Protein AF-A0A7X7TYS1-F1 (afdb_monomer)

Nearest PDB structures (foldseek):
  4s1a-assembly1_B  TM=6.609E-01  e=4.981E-06  Acetivibrio thermocellus ATCC 27405
  7jtv-assembly2_A  TM=6.374E-01  e=5.620E-07  Pseudomonas aeruginosa PAO1
  2bhz-assembly1_A  TM=6.544E-01  e=2.441E-04  Deinococcus radiodurans R1 = ATCC 13939 = DSM 20539
  3m07-assembly1_A  TM=3.376E-01  e=1.713E-04  Salmonella enterica subsp. enterica serovar Typhimurium str. LT2
  1m1b-assembly1_A  TM=4.966E-01  e=6.575E+00  Mytilus edulis

Radius of gyration: 35.46 Å; Cα contacts (8 Å, |Δi|>4): 728; chains: 1; bounding box: 81×94×89 Å

pLDDT: mean 89.77, std 14.45, range [36.03, 98.88]

Solvent-accessible surface area (backbone atoms only — not comparable to full-atom values): 20941 Å² total; per-residue (Å²): 134,86,83,84,90,82,81,92,76,86,80,82,79,78,79,77,76,78,74,80,70,74,72,75,75,76,84,86,36,67,45,82,45,58,43,86,65,23,46,43,70,70,42,36,52,57,47,50,53,52,41,53,78,67,66,38,43,29,39,35,33,40,35,34,33,64,29,44,23,20,40,37,93,49,97,87,34,54,66,38,90,82,45,52,89,95,65,43,46,44,64,52,47,41,59,62,28,50,79,70,68,24,41,37,24,48,20,35,56,36,34,54,27,67,34,78,60,83,34,70,52,41,63,79,36,62,83,43,43,52,42,61,92,66,100,59,77,45,23,48,32,71,88,41,69,65,54,48,45,51,57,51,50,52,53,51,50,46,61,73,76,44,92,54,75,40,78,39,54,71,70,77,42,77,60,101,60,68,55,64,40,68,70,50,36,52,53,45,21,71,74,71,75,48,73,63,83,42,83,72,42,34,54,36,84,80,43,68,44,78,42,42,27,43,19,53,32,64,65,73,66,29,47,72,77,39,50,36,80,86,66,49,48,35,30,32,38,13,76,36,85,64,9,40,27,42,37,38,30,23,50,45,50,81,60,58,47,54,31,54,46,51,52,51,43,52,51,50,52,63,58,27,60,93,73,37,54,44,33,31,40,57,38,72,64,24,39,72,76,68,48,60,61,51,50,53,36,33,53,51,46,42,41,75,67,72,45,81,63,43,80,49,66,50,87,51,44,62,73,56,58,35,63,24,35,40,34,34,40,54,36,26,43,57,56,68,70,49,27,46,24,52,33,55,27,25,41,63,30,11,33,36,41,35,29,18,50,44,46,77,26,43,84,35,67,41,42,24,61,48,58,10,29,65,38,61,49,72,74,45,78,46,78,44,62

Foldseek 3Di:
DDDDDDDDDDDDPPPPPPPPPPPPPPPQQEDEDELVQQLDLVSLLVVLVVCVVVVHQEYAYAQAAAQGAGQADDPQFHHDPPRDPPDRRLQSNQVSSVVRNRAYEHEYEAFFRNDLDHDTPCVVVVVQWADQVDSDGTTGDPVDPVSVVSVVVRVVRCVVPDPHPYYHHDDNDHPPGHGPPPVRQVVVCVVPVDGDQDLVNLQAPPHKDQWWAFFFDAFQQKDQPDAWPVRGRQWIKHAAAQFIEIERGTLCLVPPRNNRLVVVLVVVVVLCPVNAAEAEEEAPVCCVPPNCVQVVSNQVSVVVSVHHHHYDYLLCLLVGDLSHEYEYGQRQDADLVSLVSLLNSRNSNYYYYYYHDVQNCLVRVSVCNRVSGNHIDDTDGGIID

Sequence (385 aa):
MGVRIASAWAALLLSIAVTSGATPGSELRGVWMHATQIKTPAEADAMVEKIDRAHFNAAFILVWYWGGQAYFQSAICPLGEGVPSGYDPLAYMIEQCHKRGIQVHAWFVNGAYGSQEIRAVLDKHPDWAVQDGGAGKLWYDFSKPEVRRFQSDLMIECLRKYDVDGIQFDYIRYGPQQCYCDYCQETFSRRYGFEPMTKERRTKLPAAVDVTANPLVKPTTAVVLAEFSDGTPAIAMNKLDEGMVLLLNWRAENDMPPAVAESVKLTLGVWTTGRAPVYITTTAATRSEYGNSPFESARASLTRLGYRPMSVPAETIAGLSAGSVLVLPAVYVVPDDVGRSLEAFVRKGGKLLIIDGPAKSMSVAALQRVTGFASTGRYIRRVDV

Secondary structure (DSSP, 8-state):
-------PPP------------PPPPP--EEEEEGGG-SSHHHHHHHHHHHHHTT--EEEEEEE-GGG-BSS--SSSPBPTTPPTT--HHHHHHHHHHTTT-EEEEEE--SB-S-SS--HHHHH-GGGB---SSS---BB-TTSHHHHHHHHHHHHHHHHHS--SEEE-------SS---SHHHHHHHHHHHSS----TTGGGSSS--EEEEE--EEEESSPEEEEE-TTS-EEEEEEEETTEEEEEE-S-TTT---HHHHHHHHHHHHHHTTTTPPEEE---HHHHHHH-SHHHHHHHHHHHHTT--PEE--GGGGGGS-TT-EEEEES-----HHHHHHHHHHHHTT-EEEEES--GGGTTSHHHHHHHTEEEE---EEEEE-

Structure (mmCIF, N/CA/C/O backbone):
data_AF-A0A7X7TYS1-F1
#
_entry.id   AF-A0A7X7TYS1-F1
#
loop_
_atom_site.group_PDB
_atom_site.id
_atom_site.type_symbol
_atom_site.label_atom_id
_atom_site.label_alt_id
_atom_site.label_comp_id
_atom_site.label_asym_id
_atom_site.label_entity_id
_atom_site.label_seq_id
_atom_site.pdbx_PDB_ins_code
_atom_site.Cartn_x
_atom_site.Cartn_y
_atom_site.Cartn_z
_atom_site.occupancy
_atom_site.B_iso_or_equiv
_atom_site.auth_seq_id
_atom_site.auth_comp_id
_atom_site.auth_asym_id
_atom_site.auth_atom_id
_atom_site.pdbx_PDB_model_num
ATOM 1 N N . MET A 1 1 ? 51.976 -77.127 -47.939 1.00 39.75 1 MET A N 1
ATOM 2 C CA . MET A 1 1 ? 51.910 -75.723 -48.392 1.00 39.75 1 MET A CA 1
ATOM 3 C C . MET A 1 1 ? 50.605 -75.135 -47.863 1.00 39.75 1 MET A C 1
ATOM 5 O O . MET A 1 1 ? 49.592 -75.352 -48.498 1.00 39.75 1 MET A O 1
ATOM 9 N N . GLY A 1 2 ? 50.634 -74.504 -46.673 1.00 36.72 2 GLY A N 1
ATOM 10 C CA . GLY A 1 2 ? 49.486 -73.848 -45.998 1.00 36.72 2 GLY A CA 1
ATOM 11 C C . GLY A 1 2 ? 48.337 -74.790 -45.572 1.00 36.72 2 GLY A C 1
ATOM 12 O O . GLY A 1 2 ? 48.108 -75.792 -46.219 1.00 36.72 2 GLY A O 1
ATOM 13 N N . VAL A 1 3 ? 47.567 -74.608 -44.499 1.00 37.56 3 VAL A N 1
ATOM 14 C CA . VAL A 1 3 ? 47.491 -73.582 -43.454 1.00 37.56 3 VAL A CA 1
ATOM 15 C C . VAL A 1 3 ? 46.997 -74.240 -42.150 1.00 37.56 3 VAL A C 1
ATOM 17 O O . VAL A 1 3 ? 46.327 -75.268 -42.152 1.00 37.56 3 VAL A O 1
ATOM 20 N N . ARG A 1 4 ? 47.408 -73.605 -41.052 1.00 36.03 4 ARG A N 1
ATOM 21 C CA . ARG A 1 4 ? 47.238 -73.874 -39.623 1.00 36.03 4 ARG A CA 1
ATOM 22 C C . ARG A 1 4 ? 45.795 -73.986 -39.104 1.00 36.03 4 ARG A C 1
ATOM 24 O O . ARG A 1 4 ? 44.897 -73.258 -39.508 1.00 36.03 4 ARG A O 1
ATOM 31 N N . ILE A 1 5 ? 45.695 -74.838 -38.087 1.00 41.16 5 ILE A N 1
ATOM 32 C CA . ILE A 1 5 ? 44.688 -74.934 -37.024 1.00 41.16 5 ILE A CA 1
ATOM 33 C C . ILE A 1 5 ? 44.650 -73.623 -36.210 1.00 41.16 5 ILE A C 1
ATOM 35 O O . ILE A 1 5 ? 45.713 -73.057 -35.953 1.00 41.16 5 ILE A O 1
ATOM 39 N N . ALA A 1 6 ? 43.464 -73.202 -35.750 1.00 37.59 6 ALA A N 1
ATOM 40 C CA . ALA A 1 6 ? 43.148 -72.948 -34.328 1.00 37.59 6 ALA A CA 1
ATOM 41 C C . ALA A 1 6 ? 42.216 -71.752 -34.052 1.00 37.59 6 ALA A C 1
ATOM 43 O O . ALA A 1 6 ? 42.442 -70.628 -34.490 1.00 37.59 6 ALA A O 1
ATOM 44 N N . SER A 1 7 ? 41.280 -72.037 -33.139 1.00 38.03 7 SER A N 1
ATOM 45 C CA . SER A 1 7 ? 40.759 -71.181 -32.061 1.00 38.03 7 SER A CA 1
ATOM 46 C C . SER A 1 7 ? 39.917 -69.954 -32.419 1.00 38.03 7 SER A C 1
ATOM 48 O O . SER A 1 7 ? 40.422 -68.882 -32.740 1.00 38.03 7 SER A O 1
ATOM 50 N N . ALA A 1 8 ? 38.610 -70.117 -32.204 1.00 39.50 8 ALA A N 1
ATOM 51 C CA . ALA A 1 8 ? 37.662 -69.042 -31.969 1.00 39.50 8 ALA A CA 1
ATOM 52 C C . ALA A 1 8 ? 38.009 -68.306 -30.662 1.00 39.50 8 ALA A C 1
ATOM 54 O O . ALA A 1 8 ? 38.033 -68.912 -29.590 1.00 39.50 8 ALA A O 1
ATOM 55 N N . TRP A 1 9 ? 38.253 -67.002 -30.764 1.00 39.12 9 TRP A N 1
ATOM 56 C CA . TRP A 1 9 ? 38.319 -66.081 -29.635 1.00 39.12 9 TRP A CA 1
ATOM 57 C C . TRP A 1 9 ? 37.024 -65.271 -29.590 1.00 39.12 9 TRP A C 1
ATOM 59 O O . TRP A 1 9 ? 36.624 -64.663 -30.582 1.00 39.12 9 TRP A O 1
ATOM 69 N N . ALA A 1 10 ? 36.363 -65.291 -28.434 1.00 42.59 10 ALA A N 1
ATOM 70 C CA . ALA A 1 10 ? 35.202 -64.470 -28.136 1.00 42.59 10 ALA A CA 1
ATOM 71 C C . ALA A 1 10 ? 35.602 -62.985 -28.133 1.00 42.59 10 ALA A C 1
ATOM 73 O O . ALA A 1 10 ? 36.450 -62.567 -27.345 1.00 42.59 10 ALA A O 1
ATOM 74 N N . ALA A 1 11 ? 34.993 -62.190 -29.012 1.00 41.09 11 ALA A N 1
ATOM 75 C CA . ALA A 1 11 ? 35.136 -60.742 -28.999 1.00 41.09 11 ALA A CA 1
ATOM 76 C C . ALA A 1 11 ? 34.211 -60.151 -27.926 1.00 41.09 11 ALA A C 1
ATOM 78 O O . ALA A 1 11 ? 32.987 -60.153 -28.057 1.00 41.09 11 ALA A O 1
ATOM 79 N N . LEU A 1 12 ? 34.823 -59.652 -26.855 1.00 39.66 12 LEU A N 1
ATOM 80 C CA . LEU A 1 12 ? 34.197 -58.808 -25.847 1.00 39.66 12 LEU A CA 1
ATOM 81 C C . LEU A 1 12 ? 33.922 -57.434 -26.491 1.00 39.66 12 LEU A C 1
ATOM 83 O O . LEU A 1 12 ? 34.841 -56.638 -26.678 1.00 39.66 12 LEU A O 1
ATOM 87 N N . LEU A 1 13 ? 32.675 -57.158 -26.878 1.00 43.50 13 LEU A N 1
ATOM 88 C CA . LEU A 1 13 ? 32.260 -55.819 -27.303 1.00 43.50 13 LEU A CA 1
ATOM 89 C C . LEU A 1 13 ? 32.162 -54.923 -26.062 1.00 43.50 13 LEU A C 1
ATOM 91 O O . LEU A 1 13 ? 31.152 -54.914 -25.363 1.00 43.50 13 LEU A O 1
ATOM 95 N N . LEU A 1 14 ? 33.236 -54.181 -25.781 1.00 42.31 14 LEU A N 1
ATOM 96 C CA . LEU A 1 14 ? 33.207 -53.061 -24.847 1.00 42.31 14 LEU A CA 1
ATOM 97 C C . LEU A 1 14 ? 32.355 -51.947 -25.474 1.00 42.31 14 LEU A C 1
ATOM 99 O O . LEU A 1 14 ? 32.816 -51.182 -26.320 1.00 42.31 14 LEU A O 1
ATOM 103 N N . SER A 1 15 ? 31.095 -51.855 -25.068 1.00 41.00 15 SER A N 1
ATOM 104 C CA . SER A 1 15 ? 30.284 -50.662 -25.280 1.00 41.00 15 SER A CA 1
ATOM 105 C C . SER A 1 15 ? 30.872 -49.529 -24.439 1.00 41.00 15 SER A C 1
ATOM 107 O O . SER A 1 15 ? 30.598 -49.421 -23.244 1.00 41.00 15 SER A O 1
ATOM 109 N N . ILE A 1 16 ? 31.713 -48.699 -25.059 1.00 48.34 16 ILE A N 1
ATOM 110 C CA . ILE A 1 16 ? 32.094 -47.398 -24.511 1.00 48.34 16 ILE A CA 1
ATOM 111 C C . ILE A 1 16 ? 30.817 -46.559 -24.519 1.00 48.34 16 ILE A C 1
ATOM 113 O O . ILE A 1 16 ? 30.407 -46.030 -25.552 1.00 48.34 16 ILE A O 1
ATOM 117 N N . ALA A 1 17 ? 30.159 -46.470 -23.367 1.00 44.72 17 ALA A N 1
ATOM 118 C CA . ALA A 1 17 ? 29.198 -45.414 -23.125 1.00 44.72 17 ALA A CA 1
ATOM 119 C C . ALA A 1 17 ? 29.981 -44.099 -23.181 1.00 44.72 17 ALA A C 1
ATOM 121 O O . ALA A 1 17 ? 30.674 -43.735 -22.232 1.00 44.72 17 ALA A O 1
ATOM 122 N N . VAL A 1 18 ? 29.911 -43.406 -24.318 1.00 44.56 18 VAL A N 1
ATOM 123 C CA . VAL A 1 18 ? 30.261 -41.991 -24.384 1.00 44.56 18 VAL A CA 1
ATOM 124 C C . VAL A 1 18 ? 29.210 -41.287 -23.540 1.00 44.56 18 VAL A C 1
ATOM 126 O O . VAL A 1 18 ? 28.134 -40.934 -24.014 1.00 44.56 18 VAL A O 1
ATOM 129 N N . THR A 1 19 ? 29.489 -41.139 -22.249 1.00 44.38 19 THR A N 1
ATOM 130 C CA . THR A 1 19 ? 28.825 -40.126 -21.446 1.00 44.38 19 THR A CA 1
ATOM 131 C C . THR A 1 19 ? 29.161 -38.803 -22.113 1.00 44.38 19 THR A C 1
ATOM 133 O O . THR A 1 19 ? 30.303 -38.346 -22.044 1.00 44.38 19 THR A O 1
ATOM 136 N N . SER A 1 20 ? 28.188 -38.216 -22.807 1.00 44.56 20 SER A N 1
ATOM 137 C CA . SER A 1 20 ? 28.217 -36.814 -23.195 1.00 44.56 20 SER A CA 1
ATOM 138 C C . SER A 1 20 ? 28.260 -36.002 -21.903 1.00 44.56 20 SER A C 1
ATOM 140 O O . SER A 1 20 ? 27.228 -35.607 -21.360 1.00 44.56 20 SER A O 1
ATOM 142 N N . GLY A 1 21 ? 29.461 -35.819 -21.357 1.00 41.34 21 GLY A N 1
ATOM 143 C CA . GLY A 1 21 ? 29.709 -34.753 -20.411 1.00 41.34 21 GLY A CA 1
ATOM 144 C C . GLY A 1 21 ? 29.364 -33.485 -21.164 1.00 41.34 21 GLY A C 1
ATOM 145 O O . GLY A 1 21 ? 30.063 -33.130 -22.109 1.00 41.34 21 GLY A O 1
ATOM 146 N N . ALA A 1 22 ? 28.236 -32.867 -20.823 1.00 41.09 22 ALA A N 1
ATOM 147 C CA . ALA A 1 22 ? 27.965 -31.514 -21.255 1.00 41.09 22 ALA A CA 1
ATOM 148 C C . ALA A 1 22 ? 29.182 -30.701 -20.818 1.00 41.09 22 ALA A C 1
ATOM 150 O O . ALA A 1 22 ? 29.431 -30.569 -19.618 1.00 41.09 22 ALA A O 1
ATOM 151 N N . THR A 1 23 ? 29.988 -30.244 -21.775 1.00 47.31 23 THR A N 1
ATOM 152 C CA . THR A 1 23 ? 31.014 -29.249 -21.498 1.00 47.31 23 THR A CA 1
ATOM 153 C C . THR A 1 23 ? 30.263 -28.103 -20.830 1.00 47.31 23 THR A C 1
ATOM 155 O O . THR A 1 23 ? 29.328 -27.586 -21.452 1.00 47.31 23 THR A O 1
ATOM 158 N N . PRO A 1 24 ? 30.561 -27.741 -19.569 1.00 55.41 24 PRO A N 1
ATOM 159 C CA . PRO A 1 24 ? 29.978 -26.544 -18.994 1.00 55.41 24 PRO A CA 1
ATOM 160 C C . PRO A 1 24 ? 30.245 -25.420 -19.992 1.00 55.41 24 PRO A C 1
ATOM 162 O O . PRO A 1 24 ? 31.382 -25.290 -20.460 1.00 55.41 24 PRO A O 1
ATOM 165 N N . GLY A 1 25 ? 29.205 -24.678 -20.386 1.00 65.62 25 GLY A N 1
ATOM 166 C CA . GLY A 1 25 ? 29.410 -23.474 -21.186 1.00 65.62 25 GLY A CA 1
ATOM 167 C C . GLY A 1 25 ? 30.522 -22.652 -20.537 1.00 65.62 25 GLY A C 1
ATOM 168 O O . GLY A 1 25 ? 30.629 -22.636 -19.306 1.00 65.62 25 GLY A O 1
ATOM 169 N N . SER A 1 26 ? 31.397 -22.052 -21.345 1.00 79.75 26 SER A N 1
ATOM 170 C CA . SER A 1 26 ? 32.438 -21.171 -20.819 1.00 79.75 26 SER A CA 1
ATOM 171 C C . SER A 1 26 ? 31.816 -20.179 -19.830 1.00 79.75 26 SER A C 1
ATOM 173 O O . SER A 1 26 ? 30.700 -19.704 -20.040 1.00 79.75 26 SER A O 1
ATOM 175 N N . GLU A 1 27 ? 32.513 -19.909 -18.723 1.00 93.19 27 GLU A N 1
ATOM 176 C CA . GLU A 1 27 ? 32.062 -18.945 -17.716 1.00 93.19 27 GLU A CA 1
ATOM 177 C C . GLU A 1 27 ? 31.623 -17.640 -18.396 1.00 93.19 27 GLU A C 1
ATOM 179 O O . GLU A 1 27 ? 32.387 -17.053 -19.169 1.00 93.19 27 GLU A O 1
ATOM 184 N N . LEU A 1 28 ? 30.398 -17.184 -18.122 1.00 95.25 28 LEU A N 1
ATOM 185 C CA . LEU A 1 28 ? 29.903 -15.915 -18.642 1.00 95.25 28 LEU A CA 1
ATOM 186 C C . LEU A 1 28 ? 30.612 -14.763 -17.925 1.00 95.25 28 LEU A C 1
ATOM 188 O O . LEU A 1 28 ? 30.394 -14.516 -16.741 1.00 95.25 28 LEU A O 1
ATOM 192 N N . ARG A 1 29 ? 31.424 -14.021 -18.673 1.00 97.19 29 ARG A N 1
ATOM 193 C CA . ARG A 1 29 ? 32.128 -12.817 -18.235 1.00 97.19 29 ARG A CA 1
ATOM 194 C C . ARG A 1 29 ? 31.566 -11.653 -19.031 1.00 97.19 29 ARG A C 1
ATOM 196 O O . ARG A 1 29 ? 32.083 -11.293 -20.088 1.00 97.19 29 ARG A O 1
ATOM 203 N N . GLY A 1 30 ? 30.464 -11.114 -18.530 1.00 96.88 30 GLY A N 1
ATOM 204 C CA . GLY A 1 30 ? 29.743 -10.027 -19.172 1.00 96.88 30 GLY A CA 1
ATOM 205 C C . GLY A 1 30 ? 30.090 -8.648 -18.626 1.00 96.88 30 GLY A C 1
ATOM 206 O O . GLY A 1 30 ? 30.435 -8.507 -17.453 1.00 96.88 30 GLY A O 1
ATOM 207 N N . VAL A 1 31 ? 29.912 -7.624 -19.458 1.00 98.06 31 VAL A N 1
ATOM 208 C CA . VAL A 1 31 ? 29.945 -6.218 -19.041 1.00 98.06 31 VAL A CA 1
ATOM 209 C C . VAL A 1 31 ? 28.642 -5.513 -19.407 1.00 98.06 31 VAL A C 1
ATOM 211 O O . VAL A 1 31 ? 28.176 -5.605 -20.540 1.00 98.06 31 VAL A O 1
ATOM 214 N N . TRP A 1 32 ? 28.063 -4.787 -18.450 1.00 98.31 32 TRP A N 1
ATOM 215 C CA . TRP A 1 32 ? 26.977 -3.844 -18.715 1.00 98.31 32 TRP A CA 1
ATOM 216 C C . TRP A 1 32 ? 27.542 -2.509 -19.171 1.00 98.31 32 TRP A C 1
ATOM 218 O O . TRP A 1 32 ? 28.428 -1.946 -18.525 1.00 98.31 32 TRP A O 1
ATOM 228 N N . MET A 1 33 ? 27.007 -1.989 -20.268 1.00 97.62 33 MET A N 1
ATOM 229 C CA . MET A 1 33 ? 27.433 -0.717 -20.837 1.00 97.62 33 MET A CA 1
ATOM 230 C C . MET A 1 33 ? 26.268 0.045 -21.454 1.00 97.62 33 MET A C 1
ATOM 232 O O . MET A 1 33 ? 25.231 -0.518 -21.803 1.00 97.62 33 MET A O 1
ATOM 236 N N . HIS A 1 34 ? 26.441 1.354 -21.593 1.00 97.12 34 HIS A N 1
ATOM 237 C CA . HIS A 1 34 ? 25.431 2.223 -22.175 1.00 97.12 34 HIS A CA 1
ATOM 238 C C . HIS A 1 34 ? 25.746 2.488 -23.645 1.00 97.12 34 HIS A C 1
ATOM 240 O O . HIS A 1 34 ? 26.871 2.865 -23.977 1.00 97.12 34 HIS A O 1
ATOM 246 N N . ALA A 1 35 ? 24.744 2.401 -24.523 1.00 97.19 35 ALA A N 1
ATOM 247 C CA . ALA A 1 35 ? 24.931 2.737 -25.933 1.00 97.19 35 ALA A CA 1
ATOM 248 C C . ALA A 1 35 ? 25.326 4.213 -26.174 1.00 97.19 35 ALA A C 1
ATOM 250 O O . ALA A 1 35 ? 25.887 4.560 -27.210 1.00 97.19 35 ALA A O 1
ATOM 251 N N . THR A 1 36 ? 25.143 5.094 -25.183 1.00 96.69 36 THR A N 1
ATOM 252 C CA . THR A 1 36 ? 25.667 6.469 -25.220 1.00 96.69 36 THR A CA 1
ATOM 253 C C . THR A 1 36 ? 27.196 6.553 -25.257 1.00 96.69 36 THR A C 1
ATOM 255 O O . THR A 1 36 ? 27.712 7.646 -25.458 1.00 96.69 36 THR A O 1
ATOM 258 N N . GLN A 1 37 ? 27.912 5.448 -25.022 1.00 97.69 37 GLN A N 1
ATOM 259 C CA . GLN A 1 37 ? 29.378 5.365 -25.050 1.00 97.69 37 GLN A CA 1
ATOM 260 C C . GLN A 1 37 ? 29.931 4.900 -26.408 1.00 97.69 37 GLN A C 1
ATOM 262 O O . GLN A 1 37 ? 31.138 4.737 -26.529 1.00 97.69 37 GLN A O 1
ATOM 267 N N . ILE A 1 38 ? 29.060 4.636 -27.386 1.00 97.88 38 ILE A N 1
ATOM 268 C CA . ILE A 1 38 ? 29.390 4.056 -28.699 1.00 97.88 38 ILE A CA 1
ATOM 269 C C . ILE A 1 38 ? 28.631 4.780 -29.820 1.00 97.88 38 ILE A C 1
ATOM 271 O O . ILE A 1 38 ? 28.141 4.161 -30.766 1.00 97.88 38 ILE A O 1
ATOM 275 N N . LYS A 1 39 ? 28.465 6.103 -29.690 1.00 97.94 39 LYS A N 1
ATOM 276 C CA . LYS A 1 39 ? 27.654 6.906 -30.621 1.00 97.94 39 LYS A CA 1
ATOM 277 C C . LYS A 1 39 ? 28.302 7.040 -31.991 1.00 97.94 39 LYS A C 1
ATOM 279 O O . LYS A 1 39 ? 27.610 7.389 -32.939 1.00 97.94 39 LYS A O 1
ATOM 284 N N . THR A 1 40 ? 29.593 6.751 -32.097 1.00 98.25 40 THR A N 1
ATOM 285 C CA . THR A 1 40 ? 30.363 6.748 -33.340 1.00 98.25 40 THR A CA 1
ATOM 286 C C . THR A 1 40 ? 31.126 5.429 -33.517 1.00 98.25 40 THR A C 1
ATOM 288 O O . THR A 1 40 ? 31.409 4.758 -32.520 1.00 98.25 40 THR A O 1
ATOM 291 N N . PRO A 1 41 ? 31.529 5.074 -34.754 1.00 98.38 41 PRO A N 1
ATOM 292 C CA . PRO A 1 41 ? 32.360 3.894 -35.003 1.00 98.38 41 PRO A CA 1
ATOM 293 C C . PRO A 1 41 ? 33.656 3.876 -34.180 1.00 98.38 41 PRO A C 1
ATOM 295 O O . PRO A 1 41 ? 33.985 2.863 -33.578 1.00 98.38 41 PRO A O 1
ATOM 298 N N . ALA A 1 42 ? 34.349 5.016 -34.072 1.00 98.44 42 ALA A N 1
ATOM 299 C CA . ALA A 1 42 ? 35.610 5.108 -33.333 1.00 98.44 42 ALA A CA 1
ATOM 300 C C . ALA A 1 42 ? 35.440 4.842 -31.825 1.00 98.44 42 ALA A C 1
ATOM 302 O O . ALA A 1 42 ? 36.278 4.190 -31.205 1.00 98.44 42 ALA A O 1
ATOM 303 N N . GLU A 1 43 ? 34.350 5.329 -31.226 1.00 98.56 43 GLU A N 1
ATOM 304 C CA . GLU A 1 43 ? 34.021 5.032 -29.828 1.00 98.56 43 GLU A CA 1
ATOM 305 C C . GLU A 1 43 ? 33.653 3.556 -29.634 1.00 98.56 43 GLU A C 1
ATOM 307 O O . GLU A 1 43 ? 34.058 2.947 -28.642 1.00 98.56 43 GLU A O 1
ATOM 312 N N . ALA A 1 44 ? 32.916 2.974 -30.586 1.00 98.56 44 ALA A N 1
ATOM 313 C CA . ALA A 1 44 ? 32.579 1.557 -30.578 1.00 98.56 44 ALA A CA 1
ATOM 314 C C . ALA A 1 44 ? 33.829 0.674 -30.680 1.00 98.56 44 ALA A C 1
ATOM 316 O O . ALA A 1 44 ? 34.005 -0.210 -29.845 1.00 98.56 44 ALA A O 1
ATOM 317 N N . ASP A 1 45 ? 34.739 0.959 -31.615 1.00 98.69 45 ASP A N 1
ATOM 318 C CA . ASP A 1 45 ? 36.002 0.228 -31.768 1.00 98.69 45 ASP A CA 1
ATOM 319 C C . ASP A 1 45 ? 36.832 0.273 -30.478 1.00 98.69 45 ASP A C 1
ATOM 321 O O . ASP A 1 45 ? 37.233 -0.769 -29.956 1.00 98.69 45 ASP A O 1
ATOM 325 N N . ALA A 1 46 ? 37.004 1.465 -29.897 1.00 98.62 46 ALA A N 1
ATOM 326 C CA . ALA A 1 46 ? 37.732 1.635 -28.640 1.00 98.62 46 ALA A CA 1
ATOM 327 C C . ALA A 1 46 ? 37.076 0.877 -27.470 1.00 98.62 46 ALA A C 1
ATOM 329 O O . ALA A 1 46 ? 37.766 0.357 -26.585 1.00 98.62 46 ALA A O 1
ATOM 330 N N . MET A 1 47 ? 35.741 0.802 -27.443 1.00 98.50 47 MET A N 1
ATOM 331 C CA . MET A 1 47 ? 35.019 0.024 -26.440 1.00 98.50 47 MET A CA 1
ATOM 332 C C . MET A 1 47 ? 35.225 -1.477 -26.644 1.00 98.50 47 MET A C 1
ATOM 334 O O . MET A 1 47 ? 35.556 -2.174 -25.687 1.00 98.50 47 MET A O 1
ATOM 338 N N . VAL A 1 48 ? 35.093 -1.975 -27.874 1.00 98.69 48 VAL A N 1
ATOM 339 C CA . VAL A 1 48 ? 35.292 -3.392 -28.208 1.00 98.69 48 VAL A CA 1
ATOM 340 C C . VAL A 1 48 ? 36.712 -3.838 -27.859 1.00 98.69 48 VAL A C 1
ATOM 342 O O . VAL A 1 48 ? 36.877 -4.862 -27.198 1.00 98.69 48 VAL A O 1
ATOM 345 N N . GLU A 1 49 ? 37.732 -3.046 -28.199 1.00 98.50 49 GLU A N 1
ATOM 346 C CA . GLU A 1 49 ? 39.124 -3.312 -27.808 1.00 98.50 49 GLU A CA 1
ATOM 347 C C . GLU A 1 49 ? 39.297 -3.393 -26.288 1.00 98.50 49 GLU A C 1
ATOM 349 O O . GLU A 1 49 ? 40.037 -4.233 -25.771 1.00 98.50 49 GLU A O 1
ATOM 354 N N . LYS A 1 50 ? 38.608 -2.525 -25.540 1.00 98.38 50 LYS A N 1
ATOM 355 C CA . LYS A 1 50 ? 38.654 -2.538 -24.077 1.00 98.38 50 LYS A CA 1
ATOM 356 C C . LYS A 1 50 ? 37.999 -3.792 -23.494 1.00 98.38 50 LYS A C 1
ATOM 358 O O . LYS A 1 50 ? 38.541 -4.339 -22.534 1.00 98.38 50 LYS A O 1
ATOM 363 N N . ILE A 1 51 ? 36.860 -4.216 -24.043 1.00 98.25 51 ILE A N 1
ATOM 364 C CA . ILE A 1 51 ? 36.131 -5.424 -23.629 1.00 98.25 51 ILE A CA 1
ATOM 365 C C . ILE A 1 51 ? 36.990 -6.668 -23.889 1.00 98.25 51 ILE A C 1
ATOM 367 O O . ILE A 1 51 ? 37.189 -7.474 -22.979 1.00 98.25 51 ILE A O 1
ATOM 371 N N . ASP A 1 52 ? 37.563 -6.764 -25.089 1.00 98.00 52 ASP A N 1
ATOM 372 C CA . ASP A 1 52 ? 38.412 -7.876 -25.526 1.00 98.00 52 ASP A CA 1
ATOM 373 C C . ASP A 1 52 ? 39.695 -7.994 -24.689 1.00 98.00 52 ASP A C 1
ATOM 375 O O . ASP A 1 52 ? 39.988 -9.045 -24.117 1.00 98.00 52 ASP A O 1
ATOM 379 N N . ARG A 1 53 ? 40.414 -6.879 -24.491 1.00 98.31 53 ARG A N 1
ATOM 380 C CA . ARG A 1 53 ? 41.622 -6.834 -23.647 1.00 98.31 53 ARG A CA 1
ATOM 381 C C . ARG A 1 53 ? 41.346 -7.207 -22.187 1.00 98.31 53 ARG A C 1
ATOM 383 O O . ARG A 1 53 ? 42.250 -7.660 -21.493 1.00 98.31 53 ARG A O 1
ATOM 390 N N . ALA A 1 54 ? 40.124 -6.987 -21.707 1.00 97.94 54 ALA A N 1
ATOM 391 C CA . ALA A 1 54 ? 39.692 -7.386 -20.368 1.00 97.94 54 ALA A CA 1
ATOM 392 C C . ALA A 1 54 ? 39.186 -8.842 -20.299 1.00 97.94 54 ALA A C 1
ATOM 394 O O . ALA A 1 54 ? 38.800 -9.297 -19.224 1.00 97.94 54 ALA A O 1
ATOM 395 N N . HIS A 1 55 ? 39.201 -9.575 -21.417 1.00 96.56 55 HIS A N 1
ATOM 396 C CA . HIS A 1 55 ? 38.760 -10.966 -21.547 1.00 96.56 55 HIS A CA 1
ATOM 397 C C . HIS A 1 55 ? 37.278 -11.213 -21.211 1.00 96.56 55 HIS A C 1
ATOM 399 O O . HIS A 1 55 ? 36.889 -12.342 -20.874 1.00 96.56 55 HIS A O 1
ATOM 405 N N . PHE A 1 56 ? 36.436 -10.183 -21.329 1.00 98.31 56 PHE A N 1
ATOM 406 C CA . PHE A 1 56 ? 34.984 -10.353 -21.313 1.00 98.31 56 PHE A CA 1
ATOM 407 C C . PHE A 1 56 ? 34.528 -11.068 -22.591 1.00 98.31 56 PHE A C 1
ATOM 409 O O . PHE A 1 56 ? 35.081 -10.851 -23.663 1.00 98.31 56 PHE A O 1
ATOM 416 N N . ASN A 1 57 ? 33.518 -11.928 -22.472 1.00 98.00 57 ASN A N 1
ATOM 417 C CA . ASN A 1 57 ? 32.952 -12.699 -23.584 1.00 98.00 57 ASN A CA 1
ATOM 418 C C . ASN A 1 57 ? 31.484 -12.349 -23.873 1.00 98.00 57 ASN A C 1
ATOM 420 O O . ASN A 1 57 ? 30.876 -12.967 -24.743 1.00 98.00 57 ASN A O 1
ATOM 424 N N . ALA A 1 58 ? 30.923 -11.353 -23.182 1.00 98.50 58 ALA A N 1
ATOM 425 C CA . ALA A 1 58 ? 29.600 -10.814 -23.467 1.00 98.50 58 ALA A CA 1
ATOM 426 C C . ALA A 1 58 ? 29.518 -9.307 -23.174 1.00 98.50 58 ALA A C 1
ATOM 428 O O . ALA A 1 58 ? 30.074 -8.815 -22.190 1.00 98.50 58 ALA A O 1
ATOM 429 N N . ALA A 1 59 ? 28.771 -8.581 -23.999 1.00 98.69 59 ALA A N 1
ATOM 430 C CA . ALA A 1 59 ? 28.417 -7.182 -23.813 1.00 98.69 59 ALA A CA 1
ATOM 431 C C . ALA A 1 59 ? 26.893 -7.050 -23.690 1.00 98.69 59 ALA A C 1
ATOM 433 O O . ALA A 1 59 ? 26.154 -7.388 -24.612 1.00 98.69 59 ALA A O 1
ATOM 434 N N . PHE A 1 60 ? 26.428 -6.533 -22.554 1.00 98.69 60 PHE A N 1
ATOM 435 C CA . PHE A 1 60 ? 25.036 -6.165 -22.312 1.00 98.69 60 PHE A CA 1
ATOM 436 C C . PHE A 1 60 ? 24.882 -4.671 -22.581 1.00 98.69 60 PHE A C 1
ATOM 438 O O . PHE A 1 60 ? 25.291 -3.833 -21.772 1.00 98.69 60 PHE A O 1
ATOM 445 N N . ILE A 1 61 ? 24.342 -4.330 -23.746 1.00 98.56 61 ILE A N 1
ATOM 446 C CA . ILE A 1 61 ? 24.326 -2.954 -24.249 1.00 98.56 61 ILE A CA 1
ATOM 447 C C . ILE A 1 61 ? 22.944 -2.360 -24.016 1.00 98.56 61 ILE A C 1
ATOM 449 O O . ILE A 1 61 ? 21.975 -2.851 -24.588 1.00 98.56 61 ILE A O 1
ATOM 453 N N . LEU A 1 62 ? 22.837 -1.300 -23.208 1.00 97.94 62 LEU A N 1
ATOM 454 C CA . LEU A 1 62 ? 21.573 -0.584 -23.017 1.00 97.94 62 LEU A CA 1
ATOM 455 C C . LEU A 1 62 ? 21.175 0.100 -24.326 1.00 97.94 62 LEU A C 1
ATOM 457 O O . LEU A 1 62 ? 21.689 1.173 -24.640 1.00 97.94 62 LEU A O 1
ATOM 461 N N . VAL A 1 63 ? 20.284 -0.527 -25.090 1.00 97.81 63 VAL A N 1
ATOM 462 C CA . VAL A 1 63 ? 19.890 -0.083 -26.433 1.00 97.81 63 VAL A CA 1
ATOM 463 C C . VAL A 1 63 ? 18.625 0.771 -26.435 1.00 97.81 63 VAL A C 1
ATOM 465 O O . VAL A 1 63 ? 18.333 1.407 -27.445 1.00 97.81 63 VAL A O 1
ATOM 468 N N . TRP A 1 64 ? 17.882 0.826 -25.326 1.00 96.56 64 TRP A N 1
ATOM 469 C CA . TRP A 1 64 ? 16.701 1.681 -25.193 1.00 96.56 64 TRP A CA 1
ATOM 470 C C . TRP A 1 64 ? 16.437 2.086 -23.737 1.00 96.56 64 TRP A C 1
ATOM 472 O O . TRP A 1 64 ? 16.301 1.222 -22.868 1.00 96.56 64 TRP A O 1
ATOM 482 N N . TYR A 1 65 ? 16.366 3.400 -23.479 1.00 92.81 65 TYR A N 1
ATOM 483 C CA . TYR A 1 65 ? 16.021 3.969 -22.166 1.00 92.81 65 TYR A CA 1
ATOM 484 C C . TYR A 1 65 ? 15.754 5.479 -22.224 1.00 92.81 65 TYR A C 1
ATOM 486 O O . TYR A 1 65 ? 14.671 5.922 -21.866 1.00 92.81 65 TYR A O 1
ATOM 494 N N . TRP A 1 66 ? 16.731 6.270 -22.682 1.00 92.69 66 TRP A N 1
ATOM 495 C CA . TRP A 1 66 ? 16.820 7.732 -22.517 1.00 92.69 66 TRP A CA 1
ATOM 496 C C . TRP A 1 66 ? 15.655 8.514 -23.138 1.00 92.69 66 TRP A C 1
ATOM 498 O O . TRP A 1 66 ? 15.712 8.933 -24.288 1.00 92.69 66 TRP A O 1
ATOM 508 N N . GLY A 1 67 ? 14.566 8.695 -22.391 1.00 91.38 67 GLY A N 1
ATOM 509 C CA . GLY A 1 67 ? 13.376 9.389 -22.881 1.00 91.38 67 GLY A CA 1
ATOM 510 C C . GLY A 1 67 ? 12.662 8.653 -24.017 1.00 91.38 67 GLY A C 1
ATOM 511 O O . GLY A 1 67 ? 11.953 9.276 -24.802 1.00 91.38 67 GLY A O 1
ATOM 512 N N . GLY A 1 68 ? 12.855 7.336 -24.138 1.00 93.62 68 GLY A N 1
ATOM 513 C CA . GLY A 1 68 ? 12.270 6.539 -25.221 1.00 93.62 68 GLY A CA 1
ATOM 514 C C . GLY A 1 68 ? 13.053 6.553 -26.540 1.00 93.62 68 GLY A C 1
ATOM 515 O O . GLY A 1 68 ? 12.476 6.279 -27.590 1.00 93.62 68 GLY A O 1
ATOM 516 N N . GLN A 1 69 ? 14.351 6.855 -26.509 1.00 95.25 69 GLN A N 1
ATOM 517 C CA . GLN A 1 69 ? 15.231 6.761 -27.677 1.00 95.25 69 GLN A CA 1
ATOM 518 C C . GLN A 1 69 ? 15.883 5.379 -27.801 1.00 95.25 69 GLN A C 1
ATOM 520 O O . GLN A 1 69 ? 16.286 4.784 -26.797 1.00 95.25 69 GLN A O 1
ATOM 525 N N . ALA A 1 70 ? 16.017 4.901 -29.039 1.00 97.25 70 ALA A N 1
ATOM 526 C CA . ALA A 1 70 ? 16.703 3.660 -29.384 1.00 97.25 70 ALA A CA 1
ATOM 527 C C . ALA A 1 70 ? 18.121 3.937 -29.907 1.00 97.25 70 ALA A C 1
ATOM 529 O O . ALA A 1 70 ? 18.354 4.904 -30.625 1.00 97.25 70 ALA A O 1
ATOM 530 N N . TYR A 1 71 ? 19.071 3.064 -29.586 1.00 97.88 71 TYR A N 1
ATOM 531 C CA . TYR A 1 71 ? 20.431 3.064 -30.140 1.00 97.88 71 TYR A CA 1
ATOM 532 C C . TYR A 1 71 ? 20.614 1.929 -31.157 1.00 97.88 71 TYR A C 1
ATOM 534 O O . TYR A 1 71 ? 21.627 1.237 -31.191 1.00 97.88 71 TYR A O 1
ATOM 542 N N . PHE A 1 72 ? 19.580 1.757 -31.972 1.00 97.94 72 PHE A N 1
ATOM 543 C CA . PHE A 1 72 ? 19.500 0.905 -33.150 1.00 97.94 72 PHE A CA 1
ATOM 544 C C . PHE A 1 72 ? 18.444 1.506 -34.088 1.00 97.94 72 PHE A C 1
ATOM 546 O O . PHE A 1 72 ? 17.623 2.324 -33.655 1.00 97.94 72 PHE A O 1
ATOM 553 N N . GLN A 1 73 ? 18.436 1.125 -35.362 1.00 97.25 73 GLN A N 1
ATOM 554 C CA . GLN A 1 73 ? 17.444 1.613 -36.322 1.00 97.25 73 GLN A CA 1
ATOM 555 C C . GLN A 1 73 ? 16.057 1.010 -36.051 1.00 97.25 73 GLN A C 1
ATOM 557 O O . GLN A 1 73 ? 15.741 -0.116 -36.450 1.00 97.25 73 GLN A O 1
ATOM 562 N N . SER A 1 74 ? 15.193 1.789 -35.400 1.00 96.62 74 SER A N 1
ATOM 563 C CA . SER A 1 74 ? 13.812 1.424 -35.073 1.00 96.62 74 SER A CA 1
ATOM 564 C C . SER A 1 74 ? 12.806 2.184 -35.941 1.00 96.62 74 SER A C 1
ATOM 566 O O . SER A 1 74 ? 12.989 3.356 -36.258 1.00 96.62 74 SER A O 1
ATOM 568 N N . ALA A 1 75 ? 11.720 1.512 -36.322 1.00 95.31 75 ALA A N 1
ATOM 569 C CA . ALA A 1 75 ? 10.577 2.122 -36.993 1.00 95.31 75 ALA A CA 1
ATOM 570 C C . ALA A 1 75 ? 9.618 2.812 -36.007 1.00 95.31 75 ALA A C 1
ATOM 572 O O . ALA A 1 75 ? 8.804 3.635 -36.425 1.00 95.31 75 ALA A O 1
ATOM 573 N N . ILE A 1 76 ? 9.694 2.481 -34.712 1.00 93.56 76 ILE A N 1
ATOM 574 C CA . ILE A 1 76 ? 8.766 2.975 -33.681 1.00 93.56 76 ILE A CA 1
ATOM 575 C C . ILE A 1 76 ? 9.419 3.939 -32.681 1.00 93.56 76 ILE A C 1
ATOM 577 O O . ILE A 1 76 ? 8.717 4.758 -32.089 1.00 93.56 76 ILE A O 1
ATOM 581 N N . CYS A 1 77 ? 10.746 3.907 -32.534 1.00 95.44 77 CYS A N 1
ATOM 582 C CA . CYS A 1 77 ? 11.508 4.815 -31.675 1.00 95.44 77 CYS A CA 1
ATOM 583 C C . CYS A 1 77 ? 12.490 5.663 -32.493 1.00 95.44 77 CYS A C 1
ATOM 585 O O . CYS A 1 77 ? 13.111 5.150 -33.422 1.00 95.44 77 CYS A O 1
ATOM 587 N N . PRO A 1 78 ? 12.692 6.945 -32.141 1.00 95.06 78 PRO A N 1
ATOM 588 C CA . PRO A 1 78 ? 13.748 7.736 -32.755 1.00 95.06 78 PRO A CA 1
ATOM 589 C C . PRO A 1 78 ? 15.131 7.235 -32.326 1.00 95.06 78 PRO A C 1
ATOM 591 O O . PRO A 1 78 ? 15.306 6.717 -31.216 1.00 95.06 78 PRO A O 1
ATOM 594 N N . LEU A 1 79 ? 16.115 7.455 -33.198 1.00 96.25 79 LEU A N 1
ATOM 595 C CA . LEU A 1 79 ? 17.520 7.203 -32.901 1.00 96.25 79 LEU A CA 1
ATOM 596 C C . LEU A 1 79 ? 18.016 8.141 -31.786 1.00 96.25 79 LEU A C 1
ATOM 598 O O . LEU A 1 79 ? 17.575 9.288 -31.673 1.00 96.25 79 LEU A O 1
ATOM 602 N N . GLY A 1 80 ? 18.931 7.642 -30.958 1.00 95.50 80 GLY A N 1
ATOM 603 C CA . GLY A 1 80 ? 19.534 8.380 -29.855 1.00 95.50 80 GLY A CA 1
ATOM 604 C C . GLY A 1 80 ? 20.229 9.674 -30.277 1.00 95.50 80 GLY A C 1
ATOM 605 O O . GLY A 1 80 ? 20.910 9.745 -31.300 1.00 95.50 80 GLY A O 1
ATOM 606 N N . GLU A 1 81 ? 20.106 10.703 -29.440 1.00 93.12 81 GLU A N 1
ATOM 607 C CA . GLU A 1 81 ? 20.763 11.993 -29.653 1.00 93.12 81 GLU A CA 1
ATOM 608 C C . GLU A 1 81 ? 22.293 11.858 -29.752 1.00 93.12 81 GLU A C 1
ATOM 610 O O . GLU A 1 81 ? 22.953 11.193 -28.938 1.00 93.12 81 GLU A O 1
ATOM 615 N N . GLY A 1 82 ? 22.865 12.551 -30.739 1.00 94.44 82 GLY A N 1
ATOM 616 C CA . GLY A 1 82 ? 24.302 12.575 -31.010 1.00 94.44 82 GLY A CA 1
ATOM 617 C C . GLY A 1 82 ? 24.826 11.383 -31.813 1.00 94.44 82 GLY A C 1
ATOM 618 O O . GLY A 1 82 ? 26.029 11.315 -32.036 1.00 94.44 82 GLY A O 1
ATOM 619 N N . VAL A 1 83 ? 23.963 10.460 -32.250 1.00 97.19 83 VAL A N 1
ATOM 620 C CA . VAL A 1 83 ? 24.335 9.408 -33.207 1.00 97.19 83 VAL A CA 1
ATOM 621 C C . VAL A 1 83 ? 24.369 10.013 -34.623 1.00 97.19 83 VAL A C 1
ATOM 623 O O . VAL A 1 83 ? 23.370 10.605 -35.042 1.00 97.19 83 VAL A O 1
ATOM 626 N N . PRO A 1 84 ? 25.489 9.922 -35.370 1.00 96.25 84 PRO A N 1
ATOM 627 C CA . PRO A 1 84 ? 25.583 10.448 -36.728 1.00 96.25 84 PRO A CA 1
ATOM 628 C C . PRO A 1 84 ? 24.588 9.791 -37.689 1.00 96.25 84 PRO A C 1
ATOM 630 O O . PRO A 1 84 ? 24.277 8.604 -37.580 1.00 96.25 84 PRO A O 1
ATOM 633 N N . SER A 1 85 ? 24.134 10.555 -38.684 1.00 93.69 85 SER A N 1
ATOM 634 C CA . SER A 1 85 ? 23.268 10.026 -39.743 1.00 93.69 85 SER A CA 1
ATOM 635 C C . SER A 1 85 ? 23.946 8.866 -40.481 1.00 93.69 85 SER A C 1
ATOM 637 O O . SER A 1 85 ? 25.126 8.946 -40.819 1.00 93.69 85 SER A O 1
ATOM 639 N N . GLY A 1 86 ? 23.192 7.794 -40.732 1.00 93.88 86 GLY A N 1
ATOM 640 C CA . GLY A 1 86 ? 23.677 6.591 -41.417 1.00 93.88 86 GLY A CA 1
ATOM 641 C C . GLY A 1 86 ? 24.447 5.600 -40.537 1.00 93.88 86 GLY A C 1
ATOM 642 O O . GLY A 1 86 ? 24.785 4.525 -41.021 1.00 93.88 86 GLY A O 1
ATOM 643 N N . TYR A 1 87 ? 24.696 5.914 -39.263 1.00 97.81 87 TYR A N 1
ATOM 644 C CA . TYR A 1 87 ? 25.323 4.988 -38.323 1.00 97.81 87 TYR A CA 1
ATOM 645 C C . TYR A 1 87 ? 24.272 4.257 -37.471 1.00 97.81 87 TYR A C 1
ATOM 647 O O . TYR A 1 87 ? 23.325 4.862 -36.966 1.00 97.81 87 TYR A O 1
ATOM 655 N N . ASP A 1 88 ? 24.442 2.943 -37.315 1.00 98.44 88 ASP A N 1
ATOM 656 C CA . ASP A 1 88 ? 23.634 2.083 -36.446 1.00 98.44 88 ASP A CA 1
ATOM 657 C C . ASP A 1 88 ? 24.535 1.494 -35.343 1.00 98.44 88 ASP A C 1
ATOM 659 O O . ASP A 1 88 ? 25.317 0.578 -35.623 1.00 98.44 88 ASP A O 1
ATOM 663 N N . PRO A 1 89 ? 24.461 2.018 -34.101 1.00 98.56 89 PRO A N 1
ATOM 664 C CA . PRO A 1 89 ? 25.346 1.597 -33.018 1.00 98.56 89 PRO A CA 1
ATOM 665 C C . PRO A 1 89 ? 25.245 0.109 -32.674 1.00 98.56 89 PRO A C 1
ATOM 667 O O . PRO A 1 89 ? 26.268 -0.530 -32.430 1.00 98.56 89 PRO A O 1
ATOM 670 N N . LEU A 1 90 ? 24.033 -0.457 -32.656 1.00 98.69 90 LEU A N 1
ATOM 671 C CA . LEU A 1 90 ? 23.841 -1.866 -32.318 1.00 98.69 90 LEU A CA 1
ATOM 672 C C . LEU A 1 90 ? 24.364 -2.774 -33.432 1.00 98.69 90 LEU A C 1
ATOM 674 O O . LEU A 1 90 ? 25.102 -3.710 -33.131 1.00 98.69 90 LEU A O 1
ATOM 678 N N . ALA A 1 91 ? 24.046 -2.476 -34.699 1.00 98.69 91 ALA A N 1
ATOM 679 C CA . ALA A 1 91 ? 24.570 -3.246 -35.833 1.00 98.69 91 ALA A CA 1
ATOM 680 C C . ALA A 1 91 ? 26.102 -3.300 -35.813 1.00 98.69 91 ALA A C 1
ATOM 682 O O . ALA A 1 91 ? 26.698 -4.366 -35.962 1.00 98.69 91 ALA A O 1
ATOM 683 N N . TYR A 1 92 ? 26.730 -2.141 -35.594 1.00 98.75 92 TYR A N 1
ATOM 684 C CA . TYR A 1 92 ? 28.181 -2.024 -35.593 1.00 98.75 92 TYR A CA 1
ATOM 685 C C . TYR A 1 92 ? 28.815 -2.803 -34.436 1.00 98.75 92 TYR A C 1
ATOM 687 O O . TYR A 1 92 ? 29.785 -3.532 -34.636 1.00 98.75 92 TYR A O 1
ATOM 695 N N . MET A 1 93 ? 28.241 -2.707 -33.232 1.00 98.69 93 MET A N 1
ATOM 696 C CA . MET A 1 93 ? 28.713 -3.482 -32.084 1.00 98.69 93 MET A CA 1
ATOM 697 C C . MET A 1 93 ? 28.597 -4.986 -32.308 1.00 98.69 93 MET A C 1
ATOM 699 O O . MET A 1 93 ? 29.548 -5.697 -32.001 1.00 98.69 93 MET A O 1
ATOM 703 N N . ILE A 1 94 ? 27.479 -5.464 -32.863 1.00 98.88 94 ILE A N 1
ATOM 704 C CA . ILE A 1 94 ? 27.289 -6.884 -33.198 1.00 98.88 94 ILE A CA 1
ATOM 705 C C . ILE A 1 94 ? 28.413 -7.353 -34.118 1.00 98.88 94 ILE A C 1
ATOM 707 O O . ILE A 1 94 ? 29.141 -8.281 -33.772 1.00 98.88 94 ILE A O 1
ATOM 711 N N . GLU A 1 95 ? 28.639 -6.650 -35.229 1.00 98.69 95 GLU A N 1
ATOM 712 C CA . GLU A 1 95 ? 29.682 -7.012 -36.189 1.00 98.69 95 GLU A CA 1
ATOM 713 C C . GLU A 1 95 ? 31.079 -7.065 -35.540 1.00 98.69 95 GLU A C 1
ATOM 715 O O . GLU A 1 95 ? 31.839 -8.016 -35.747 1.00 98.69 95 GLU A O 1
ATOM 720 N N . GLN A 1 96 ? 31.443 -6.051 -34.748 1.00 98.69 96 GLN A N 1
ATOM 721 C CA . GLN A 1 96 ? 32.784 -5.952 -34.164 1.00 98.69 96 GLN A CA 1
ATOM 722 C C . GLN A 1 96 ? 33.019 -6.920 -32.998 1.00 98.69 96 GLN A C 1
ATOM 724 O O . GLN A 1 96 ? 34.128 -7.452 -32.862 1.00 98.69 96 GLN A O 1
ATOM 729 N N . CYS A 1 97 ? 32.005 -7.164 -32.169 1.00 98.62 97 CYS A N 1
ATOM 730 C CA . CYS A 1 97 ? 32.070 -8.115 -31.063 1.00 98.62 97 CYS A CA 1
ATOM 731 C C . CYS A 1 97 ? 32.091 -9.562 -31.567 1.00 98.62 97 CYS A C 1
ATOM 733 O O . CYS A 1 97 ? 32.933 -10.348 -31.126 1.00 98.62 97 CYS A O 1
ATOM 735 N N . HIS A 1 98 ? 31.246 -9.905 -32.542 1.00 98.62 98 HIS A N 1
ATOM 736 C CA . HIS A 1 98 ? 31.172 -11.261 -33.092 1.00 98.62 98 HIS A CA 1
ATOM 737 C C . HIS A 1 98 ? 32.477 -11.698 -33.762 1.00 98.62 98 HIS A C 1
ATOM 739 O O . HIS A 1 98 ? 32.902 -12.836 -33.569 1.00 98.62 98 HIS A O 1
ATOM 745 N N . LYS A 1 99 ? 33.197 -10.786 -34.437 1.00 98.31 99 LYS A N 1
ATOM 746 C CA . LYS A 1 99 ? 34.558 -11.043 -34.966 1.00 98.31 99 LYS A CA 1
ATOM 747 C C . LYS A 1 99 ? 35.554 -11.521 -33.900 1.00 98.31 99 LYS A C 1
ATOM 749 O O . LYS A 1 99 ? 36.566 -12.126 -34.243 1.00 98.31 99 LYS A O 1
ATOM 754 N N . ARG A 1 100 ? 35.287 -11.233 -32.624 1.00 97.62 100 ARG A N 1
ATOM 755 C CA . ARG A 1 100 ? 36.130 -11.566 -31.465 1.00 97.62 100 ARG A CA 1
ATOM 756 C C . ARG A 1 100 ? 35.505 -12.638 -30.565 1.00 97.62 100 ARG A C 1
ATOM 758 O O . ARG A 1 100 ? 36.038 -12.925 -29.501 1.00 97.62 100 ARG A O 1
ATOM 765 N N . GLY A 1 101 ? 34.382 -13.236 -30.975 1.00 97.06 101 GLY A N 1
ATOM 766 C CA . GLY A 1 101 ? 33.658 -14.219 -30.164 1.00 97.06 101 GLY A CA 1
ATOM 767 C C . GLY A 1 101 ? 33.022 -13.631 -28.899 1.00 97.06 101 GLY A C 1
ATOM 768 O O . GLY A 1 101 ? 32.803 -14.362 -27.935 1.00 97.06 101 GLY A O 1
ATOM 769 N N . ILE A 1 102 ? 32.753 -12.321 -28.883 1.00 98.56 102 ILE A N 1
ATOM 770 C CA . ILE A 1 102 ? 32.058 -11.633 -27.792 1.00 98.56 102 ILE A CA 1
ATOM 771 C C . ILE A 1 102 ? 30.567 -11.609 -28.127 1.00 98.56 102 ILE A C 1
ATOM 773 O O . ILE A 1 102 ? 30.181 -11.079 -29.166 1.00 98.56 102 ILE A O 1
ATOM 777 N N . GLN A 1 103 ? 29.735 -12.146 -27.239 1.00 98.62 103 GLN A N 1
ATOM 778 C CA . GLN A 1 103 ? 28.282 -12.098 -27.381 1.00 98.62 103 GLN A CA 1
ATOM 779 C C . GLN A 1 103 ? 27.754 -10.670 -27.216 1.00 98.62 103 GLN A C 1
ATOM 781 O O . GLN A 1 103 ? 28.236 -9.923 -26.363 1.00 98.62 103 GLN A O 1
ATOM 786 N N . VAL A 1 104 ? 26.710 -10.306 -27.951 1.00 98.81 104 VAL A N 1
ATOM 787 C CA . VAL A 1 104 ? 25.998 -9.035 -27.811 1.00 98.81 104 VAL A CA 1
ATOM 788 C C . VAL A 1 104 ? 24.567 -9.289 -27.368 1.00 98.81 104 VAL A C 1
ATOM 790 O O . VAL A 1 104 ? 23.751 -9.854 -28.090 1.00 98.81 104 VAL A O 1
ATOM 793 N N . HIS A 1 105 ? 24.255 -8.817 -26.166 1.00 98.75 105 HIS A N 1
ATOM 794 C CA . HIS A 1 105 ? 22.931 -8.892 -25.567 1.00 98.75 105 HIS A CA 1
ATOM 795 C C . HIS A 1 105 ? 22.308 -7.497 -25.559 1.00 98.75 105 HIS A C 1
ATOM 797 O O . HIS A 1 105 ? 22.845 -6.566 -24.951 1.00 98.75 105 HIS A O 1
ATOM 803 N N . ALA A 1 106 ? 21.165 -7.338 -26.222 1.00 98.56 106 ALA A N 1
ATOM 804 C CA . ALA A 1 106 ? 20.443 -6.073 -26.256 1.00 98.56 106 ALA A CA 1
ATOM 805 C C . ALA A 1 106 ? 19.659 -5.875 -24.948 1.00 98.56 106 ALA A C 1
ATOM 807 O O . ALA A 1 106 ? 18.734 -6.622 -24.624 1.00 98.56 106 ALA A O 1
ATOM 808 N N . TRP A 1 107 ? 20.047 -4.860 -24.181 1.00 98.12 107 TRP A N 1
ATOM 809 C CA . TRP A 1 107 ? 19.472 -4.527 -22.883 1.00 98.12 107 TRP A CA 1
ATOM 810 C C . TRP A 1 107 ? 18.438 -3.404 -23.004 1.00 98.12 107 TRP A C 1
ATOM 812 O O . TRP A 1 107 ? 18.695 -2.351 -23.589 1.00 98.12 107 TRP A O 1
ATOM 822 N N . PHE A 1 108 ? 17.261 -3.635 -22.427 1.00 97.00 108 PHE A N 1
ATOM 823 C CA . PHE A 1 108 ? 16.138 -2.705 -22.370 1.00 97.00 108 PHE A CA 1
ATOM 824 C C . PHE A 1 108 ? 15.786 -2.401 -20.915 1.00 97.00 108 PHE A C 1
ATOM 826 O O . PHE A 1 108 ? 15.565 -3.322 -20.130 1.00 97.00 108 PHE A O 1
ATOM 833 N N . VAL A 1 109 ? 15.668 -1.120 -20.562 1.00 93.88 109 VAL A N 1
ATOM 834 C CA . VAL A 1 109 ? 15.102 -0.719 -19.267 1.00 93.88 109 VAL A CA 1
ATOM 835 C C . VAL A 1 109 ? 13.584 -0.627 -19.387 1.00 93.88 109 VAL A C 1
ATOM 837 O O . VAL A 1 109 ? 13.061 0.128 -20.204 1.00 93.88 109 VAL A O 1
ATOM 840 N N . ASN A 1 110 ? 12.867 -1.357 -18.534 1.00 91.94 110 ASN A N 1
ATOM 841 C CA . ASN A 1 110 ? 11.410 -1.457 -18.593 1.00 91.94 110 ASN A CA 1
ATOM 842 C C . ASN A 1 110 ? 10.746 -0.647 -17.469 1.00 91.94 110 ASN A C 1
ATOM 844 O O . ASN A 1 110 ? 11.038 -0.830 -16.286 1.00 91.94 110 ASN A O 1
ATOM 848 N N . GLY A 1 111 ? 9.839 0.253 -17.852 1.00 90.12 111 GLY A N 1
ATOM 849 C CA . GLY A 1 111 ? 9.005 1.055 -16.956 1.00 90.12 111 GLY A CA 1
ATOM 850 C C . GLY A 1 111 ? 9.580 2.439 -16.687 1.00 90.12 111 GLY A C 1
ATOM 851 O O . GLY A 1 111 ? 8.878 3.434 -16.847 1.00 90.12 111 GLY A O 1
ATOM 852 N N . ALA A 1 112 ? 10.863 2.537 -16.340 1.00 90.75 112 ALA A N 1
ATOM 853 C CA . ALA A 1 112 ? 11.507 3.834 -16.131 1.00 90.75 112 ALA A CA 1
ATOM 854 C C . ALA A 1 112 ? 11.716 4.571 -17.465 1.00 90.75 112 ALA A C 1
ATOM 856 O O . ALA A 1 112 ? 12.266 4.003 -18.405 1.00 90.75 112 ALA A O 1
ATOM 857 N N . TYR A 1 113 ? 11.328 5.848 -17.535 1.00 91.25 113 TYR A N 1
ATOM 858 C CA . TYR A 1 113 ? 11.413 6.629 -18.776 1.00 91.25 113 TYR A CA 1
ATOM 859 C C . TYR A 1 113 ? 12.815 7.183 -19.072 1.00 91.25 113 TYR A C 1
ATOM 861 O O . TYR A 1 113 ? 13.101 7.598 -20.187 1.00 91.25 113 TYR A O 1
ATOM 869 N N . GLY A 1 114 ? 13.697 7.256 -18.072 1.00 90.25 114 GLY A N 1
ATOM 870 C CA . GLY A 1 114 ? 15.076 7.722 -18.263 1.00 90.25 114 GLY A CA 1
ATOM 871 C C . GLY A 1 114 ? 15.243 9.211 -18.588 1.00 90.25 114 GLY A C 1
ATOM 872 O O . GLY A 1 114 ? 16.360 9.636 -18.862 1.00 90.25 114 GLY A O 1
ATOM 873 N N . SER A 1 115 ? 14.169 10.003 -18.514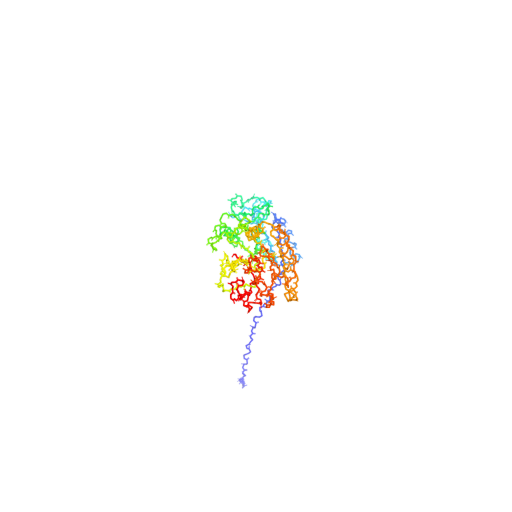 1.00 89.00 115 SER A N 1
ATOM 874 C CA . SER A 1 115 ? 14.164 11.465 -18.657 1.00 89.00 115 SER A CA 1
ATOM 875 C C . SER A 1 115 ? 13.180 12.098 -17.661 1.00 89.00 115 SER A C 1
ATOM 877 O O . SER A 1 115 ? 12.249 11.444 -17.184 1.00 89.00 115 SER A O 1
ATOM 879 N N . GLN A 1 116 ? 13.405 13.365 -17.312 1.00 88.19 116 GLN A N 1
ATOM 880 C CA . GLN A 1 116 ? 12.448 14.190 -16.557 1.00 88.19 116 GLN A CA 1
ATOM 881 C C . GLN A 1 116 ? 11.556 15.034 -17.476 1.00 88.19 116 GLN A C 1
ATOM 883 O O . GLN A 1 116 ? 10.512 15.510 -17.048 1.00 88.19 116 GLN A O 1
ATOM 888 N N . GLU A 1 117 ? 11.951 15.193 -18.736 1.00 88.69 117 GLU A N 1
ATOM 889 C CA . GLU A 1 117 ? 11.227 15.967 -19.739 1.00 88.69 117 GLU A CA 1
ATOM 890 C C . GLU A 1 117 ? 10.562 15.034 -20.741 1.00 88.69 117 GLU A C 1
ATOM 892 O O . GLU A 1 117 ? 11.201 14.089 -21.219 1.00 88.69 117 GLU A O 1
ATOM 897 N N . ILE A 1 118 ? 9.308 15.334 -21.082 1.00 89.31 118 ILE A N 1
ATOM 898 C CA . ILE A 1 118 ? 8.563 14.652 -22.141 1.00 89.31 118 ILE A CA 1
ATOM 899 C C . ILE A 1 118 ? 9.274 14.876 -23.479 1.00 89.31 118 ILE A C 1
ATOM 901 O O . ILE A 1 118 ? 9.589 16.006 -23.844 1.00 89.31 118 ILE A O 1
ATOM 905 N N . ARG A 1 119 ? 9.540 13.783 -24.197 1.00 90.50 119 ARG A N 1
ATOM 906 C CA . ARG A 1 119 ? 10.136 13.766 -25.539 1.00 90.50 119 ARG A CA 1
ATOM 907 C C . ARG A 1 119 ? 9.792 12.462 -26.269 1.00 90.50 119 ARG A C 1
ATOM 909 O O . ARG A 1 119 ? 9.213 11.548 -25.684 1.00 90.50 119 ARG A O 1
ATOM 916 N N . ALA A 1 120 ? 10.161 12.348 -27.542 1.00 91.56 120 ALA A N 1
ATOM 917 C CA . ALA A 1 120 ? 10.090 11.101 -28.313 1.00 91.56 120 ALA A CA 1
ATOM 918 C C . ALA A 1 120 ? 8.778 10.302 -28.111 1.00 91.56 120 ALA A C 1
ATOM 920 O O . ALA A 1 120 ? 7.743 10.678 -28.651 1.00 91.56 120 ALA A O 1
ATOM 921 N N . VAL A 1 121 ? 8.810 9.203 -27.346 1.00 92.00 121 VAL A N 1
ATOM 922 C CA . VAL A 1 121 ? 7.645 8.325 -27.129 1.00 92.00 121 VAL A CA 1
ATOM 923 C C . VAL A 1 121 ? 6.520 9.037 -26.373 1.00 92.00 121 VAL A C 1
ATOM 925 O O . VAL A 1 121 ? 5.375 8.979 -26.810 1.00 92.00 121 VAL A O 1
ATOM 928 N N . LEU A 1 122 ? 6.827 9.738 -25.276 1.00 92.69 122 LEU A N 1
ATOM 929 C CA . LEU A 1 122 ? 5.805 10.425 -24.473 1.00 92.69 122 LEU A CA 1
ATOM 930 C C . LEU A 1 122 ? 5.331 11.742 -25.100 1.00 92.69 122 LEU A C 1
ATOM 932 O O . LEU A 1 122 ? 4.274 12.230 -24.728 1.00 92.69 122 LEU A O 1
ATOM 936 N N . ASP A 1 123 ? 6.072 12.304 -26.057 1.00 92.69 123 ASP A N 1
ATOM 937 C CA . ASP A 1 123 ? 5.597 13.451 -26.847 1.00 92.69 123 ASP A CA 1
ATOM 938 C C . ASP A 1 123 ? 4.417 13.049 -27.749 1.00 92.69 123 ASP A C 1
ATOM 940 O O . ASP A 1 123 ? 3.425 13.763 -27.867 1.00 92.69 123 ASP A O 1
ATOM 944 N N . LYS A 1 124 ? 4.481 11.839 -28.319 1.00 91.94 124 LYS A N 1
ATOM 945 C CA . LYS A 1 124 ? 3.405 11.259 -29.139 1.00 91.94 124 LYS A CA 1
ATOM 946 C C . LYS A 1 124 ? 2.298 10.606 -28.312 1.00 91.94 124 LYS A C 1
ATOM 948 O O . LYS A 1 124 ? 1.164 10.519 -28.777 1.00 91.94 124 LYS A O 1
ATOM 953 N N . HIS A 1 125 ? 2.638 10.131 -27.116 1.00 93.19 125 HIS A N 1
ATOM 954 C CA . HIS A 1 125 ? 1.747 9.394 -26.222 1.00 93.19 125 HIS A CA 1
ATOM 955 C C . HIS A 1 125 ? 1.824 9.938 -24.786 1.00 93.19 125 HIS A C 1
ATOM 957 O O . HIS A 1 125 ? 2.328 9.257 -23.888 1.00 93.19 125 HIS A O 1
ATOM 963 N N . PRO A 1 126 ? 1.365 11.178 -24.537 1.00 90.62 126 PRO A N 1
ATOM 964 C CA . PRO A 1 126 ? 1.459 11.793 -23.211 1.00 90.62 126 PRO A CA 1
ATOM 965 C C . PRO A 1 126 ? 0.649 11.041 -22.143 1.00 90.62 126 PRO A C 1
ATOM 967 O O . 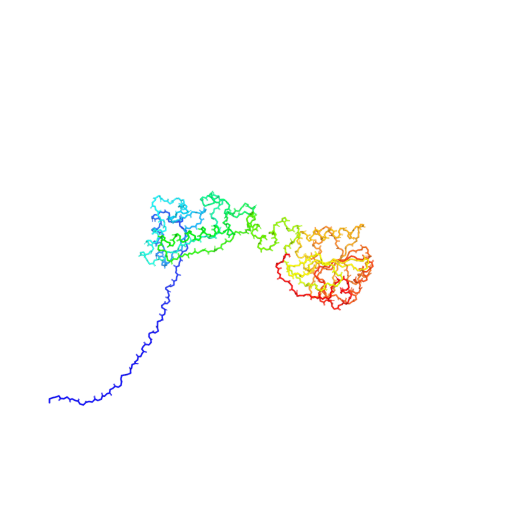PRO A 1 126 ? 0.998 11.058 -20.964 1.00 90.62 126 PRO A O 1
ATOM 970 N N . ASP A 1 127 ? -0.406 10.332 -22.544 1.00 90.88 127 ASP A N 1
ATOM 971 C CA . ASP A 1 127 ? -1.258 9.502 -21.689 1.00 90.88 127 ASP A CA 1
ATOM 972 C C . ASP A 1 127 ? -0.596 8.186 -21.240 1.00 90.88 127 ASP A C 1
ATOM 974 O O . ASP A 1 127 ? -1.096 7.517 -20.331 1.00 90.88 127 ASP A O 1
ATOM 978 N N . TRP A 1 128 ? 0.547 7.818 -21.829 1.00 93.25 128 TRP A N 1
ATOM 979 C CA . TRP A 1 128 ? 1.322 6.639 -21.432 1.00 93.25 128 TRP A CA 1
ATOM 980 C C . TRP A 1 128 ? 2.206 6.883 -20.209 1.00 93.25 128 TRP A C 1
ATOM 982 O O . TRP A 1 128 ? 2.816 5.939 -19.704 1.00 93.25 128 TRP A O 1
ATOM 992 N N . ALA A 1 129 ? 2.289 8.121 -19.722 1.00 91.25 129 ALA A N 1
ATOM 993 C CA . ALA A 1 129 ? 2.986 8.443 -18.488 1.00 91.25 129 ALA A CA 1
ATOM 994 C C . ALA A 1 129 ? 2.139 8.091 -17.253 1.00 91.25 129 ALA A C 1
ATOM 996 O O . ALA A 1 129 ? 0.922 8.285 -17.229 1.00 91.25 129 ALA A O 1
ATOM 997 N N . VAL A 1 130 ? 2.790 7.620 -16.189 1.00 89.50 130 VAL A N 1
ATOM 998 C CA . VAL A 1 130 ? 2.169 7.502 -14.863 1.00 89.50 130 VAL A CA 1
ATOM 999 C C . VAL A 1 130 ? 1.731 8.888 -14.386 1.00 89.50 130 VAL A C 1
ATOM 1001 O O . VAL A 1 130 ? 2.542 9.809 -14.322 1.00 89.50 130 VAL A O 1
ATOM 1004 N N . GLN A 1 131 ? 0.456 9.017 -14.017 1.00 83.00 131 GLN A N 1
ATOM 1005 C CA . GLN A 1 131 ? -0.098 10.218 -13.393 1.00 83.00 131 GLN A CA 1
ATOM 1006 C C . GLN A 1 131 ? -0.284 9.952 -11.898 1.00 83.00 131 GLN A C 1
ATOM 1008 O O . GLN A 1 131 ? -1.273 9.345 -11.488 1.00 83.00 131 GLN A O 1
ATOM 1013 N N . ASP A 1 132 ? 0.690 10.358 -11.088 1.00 72.56 132 ASP A N 1
ATOM 1014 C CA . ASP A 1 132 ? 0.697 10.173 -9.628 1.00 72.56 132 ASP A CA 1
ATOM 1015 C C . ASP A 1 132 ? 0.530 11.495 -8.849 1.00 72.56 132 ASP A C 1
ATOM 1017 O O . ASP A 1 132 ? 0.551 11.509 -7.620 1.00 72.56 132 ASP A O 1
ATOM 1021 N N . GLY A 1 133 ? 0.348 12.618 -9.556 1.00 58.50 133 GLY A N 1
ATOM 1022 C CA . GLY A 1 133 ? 0.223 13.951 -8.958 1.00 58.50 133 GLY A CA 1
ATOM 1023 C C . GLY A 1 133 ? 1.531 14.515 -8.380 1.00 58.50 133 GLY A C 1
ATOM 1024 O O . GLY A 1 133 ? 1.496 15.555 -7.722 1.00 58.50 133 GLY A O 1
ATOM 1025 N N . GLY A 1 134 ? 2.676 13.859 -8.605 1.00 55.56 134 GLY A N 1
ATOM 1026 C CA . GLY A 1 134 ? 3.992 14.283 -8.131 1.00 55.56 134 GLY A CA 1
ATOM 1027 C C . GLY A 1 134 ? 4.878 14.898 -9.220 1.00 55.56 134 GLY A C 1
ATOM 1028 O O . GLY A 1 134 ? 4.841 14.518 -10.386 1.00 55.56 134 GLY A O 1
ATOM 1029 N N . ALA A 1 135 ? 5.753 15.828 -8.826 1.00 51.31 135 ALA A N 1
ATOM 1030 C CA . ALA A 1 135 ? 6.858 16.305 -9.660 1.00 51.31 135 ALA A CA 1
ATOM 1031 C C . ALA A 1 135 ? 8.049 15.332 -9.531 1.00 51.31 135 ALA A C 1
ATOM 1033 O O . ALA A 1 135 ? 8.966 15.548 -8.737 1.00 51.31 135 ALA A O 1
ATOM 1034 N N . GLY A 1 136 ? 7.986 14.198 -10.234 1.00 62.81 136 GLY A N 1
ATOM 1035 C CA . GLY A 1 136 ? 8.970 13.112 -10.159 1.00 62.81 136 GLY A CA 1
ATOM 1036 C C . GLY A 1 136 ? 9.626 12.758 -11.498 1.00 62.81 136 GLY A C 1
ATOM 1037 O O . GLY A 1 136 ? 9.352 13.359 -12.532 1.00 62.81 136 GLY A O 1
ATOM 1038 N N . LYS A 1 137 ? 10.513 11.750 -11.481 1.00 71.81 137 LYS A N 1
ATOM 1039 C CA . LYS A 1 137 ? 10.990 11.090 -12.714 1.00 71.81 137 LYS A CA 1
ATOM 1040 C C . LYS A 1 137 ? 9.786 10.504 -13.451 1.00 71.81 137 LYS A C 1
ATOM 1042 O O . LYS A 1 137 ? 8.939 9.907 -12.796 1.00 71.81 137 LYS A O 1
ATOM 1047 N N . LEU A 1 138 ? 9.743 10.620 -14.776 1.00 88.19 138 LEU A N 1
ATOM 1048 C CA . LEU A 1 138 ? 8.661 10.050 -15.577 1.00 88.19 138 LEU A CA 1
ATOM 1049 C C . LEU A 1 138 ? 8.782 8.518 -15.652 1.00 88.19 138 LEU A C 1
ATOM 1051 O O . LEU A 1 138 ? 9.882 7.951 -15.654 1.00 88.19 138 LEU A O 1
ATOM 1055 N N . TRP A 1 139 ? 7.634 7.852 -15.721 1.00 91.88 139 TRP A N 1
ATOM 1056 C CA . TRP A 1 139 ? 7.502 6.399 -15.823 1.00 91.88 139 TRP A CA 1
ATOM 1057 C C . TRP A 1 139 ? 6.418 6.049 -16.832 1.00 91.88 139 TRP A C 1
ATOM 1059 O O . TRP A 1 139 ? 5.418 6.756 -16.926 1.00 91.88 139 TRP A O 1
ATOM 1069 N N . TYR A 1 140 ? 6.601 4.942 -17.543 1.00 92.31 140 TYR A N 1
ATOM 1070 C CA . TYR A 1 140 ? 5.578 4.351 -18.392 1.00 92.31 140 TYR A CA 1
ATOM 1071 C C . TYR A 1 140 ? 4.516 3.644 -17.544 1.00 92.31 140 TYR A C 1
ATOM 1073 O O . TYR A 1 140 ? 4.833 2.869 -16.638 1.00 92.31 140 TYR A O 1
ATOM 1081 N N . ASP A 1 141 ? 3.246 3.881 -17.853 1.00 91.06 141 ASP A N 1
ATOM 1082 C CA . ASP A 1 141 ? 2.119 3.267 -17.163 1.00 91.06 141 ASP A CA 1
ATOM 1083 C C . ASP A 1 141 ? 1.837 1.860 -17.699 1.00 91.06 141 ASP A C 1
ATOM 1085 O O . ASP A 1 141 ? 1.029 1.640 -18.601 1.00 91.06 141 ASP A O 1
ATOM 1089 N N . PHE A 1 142 ? 2.477 0.868 -17.087 1.00 91.19 142 PHE A N 1
ATOM 1090 C CA . PHE A 1 142 ? 2.261 -0.543 -17.407 1.00 91.19 142 PHE A CA 1
ATOM 1091 C C . PHE A 1 142 ? 0.880 -1.085 -17.050 1.00 91.19 142 PHE A C 1
ATOM 1093 O O . PHE A 1 142 ? 0.616 -2.254 -17.332 1.00 91.19 142 PHE A O 1
ATOM 1100 N N . SER A 1 143 ? -0.025 -0.290 -16.480 1.00 88.44 143 SER A N 1
ATOM 1101 C CA . SER A 1 143 ? -1.433 -0.681 -16.343 1.00 88.44 143 SER A CA 1
ATOM 1102 C C . SER A 1 143 ? -2.122 -0.737 -17.713 1.00 88.44 143 SER A C 1
ATOM 1104 O O . SER A 1 143 ? -3.022 -1.557 -17.927 1.00 88.44 143 SER A O 1
ATOM 1106 N N . LYS A 1 144 ? -1.642 0.062 -18.673 1.00 91.94 144 LYS A N 1
ATOM 1107 C CA . LYS A 1 144 ? -2.151 0.151 -20.044 1.00 91.94 144 LYS A CA 1
ATOM 1108 C C . LYS A 1 144 ? -1.592 -0.967 -20.943 1.00 91.94 144 LYS A C 1
ATOM 1110 O O . LYS A 1 144 ? -0.370 -1.109 -21.057 1.00 91.94 144 LYS A O 1
ATOM 1115 N N . PRO A 1 145 ? -2.446 -1.808 -21.562 1.00 94.62 145 PRO A N 1
ATOM 1116 C CA . PRO A 1 145 ? -2.014 -2.871 -22.470 1.00 94.62 145 PRO A CA 1
ATOM 1117 C C . PRO A 1 145 ? -1.153 -2.390 -23.640 1.00 94.62 145 PRO A C 1
ATOM 1119 O O . PRO A 1 145 ? -0.193 -3.064 -23.999 1.00 94.62 145 PRO A O 1
ATOM 1122 N N . GLU A 1 146 ? -1.468 -1.232 -24.206 1.00 95.81 146 GLU A N 1
ATOM 1123 C CA . GLU A 1 146 ? -0.764 -0.608 -25.324 1.00 95.81 146 GLU A CA 1
ATOM 1124 C C . GLU A 1 146 ? 0.678 -0.229 -24.971 1.00 95.81 146 GLU A C 1
ATOM 1126 O O . GLU A 1 146 ? 1.574 -0.460 -25.777 1.00 95.81 146 GLU A O 1
ATOM 1131 N N . VAL A 1 147 ? 0.932 0.224 -23.740 1.00 94.75 147 VAL A N 1
ATOM 1132 C CA . VAL A 1 147 ? 2.284 0.537 -23.251 1.00 94.75 147 VAL A CA 1
ATOM 1133 C C . VAL A 1 147 ? 3.123 -0.735 -23.129 1.00 94.75 147 VAL A C 1
ATOM 1135 O O . VAL A 1 147 ? 4.271 -0.779 -23.573 1.00 94.75 147 VAL A O 1
ATOM 1138 N N . ARG A 1 148 ? 2.537 -1.802 -22.565 1.00 94.75 148 ARG A N 1
ATOM 1139 C CA . ARG A 1 148 ? 3.202 -3.114 -22.472 1.00 94.75 148 ARG A CA 1
ATOM 1140 C C . ARG A 1 148 ? 3.500 -3.678 -23.861 1.00 94.75 148 ARG A C 1
ATOM 1142 O O . ARG A 1 148 ? 4.592 -4.189 -24.091 1.00 94.75 148 ARG A O 1
ATOM 1149 N N . ARG A 1 149 ? 2.541 -3.547 -24.783 1.00 96.94 149 ARG A N 1
ATOM 1150 C CA . ARG A 1 149 ? 2.677 -3.991 -26.171 1.00 96.94 149 ARG A CA 1
ATOM 1151 C C . ARG A 1 149 ? 3.761 -3.219 -26.915 1.00 96.94 149 ARG A C 1
ATOM 1153 O O . ARG A 1 149 ? 4.562 -3.834 -27.601 1.00 96.94 149 ARG A O 1
ATOM 1160 N N . PHE A 1 150 ? 3.825 -1.901 -26.752 1.00 96.38 150 PHE A N 1
ATOM 1161 C CA . PHE A 1 150 ? 4.864 -1.077 -27.365 1.00 96.38 150 PHE A CA 1
ATOM 1162 C C . PHE A 1 150 ? 6.272 -1.553 -26.976 1.00 96.38 150 PHE A C 1
ATOM 1164 O O . PHE A 1 150 ? 7.112 -1.758 -27.850 1.00 96.38 150 PHE A O 1
ATOM 1171 N N . GLN A 1 151 ? 6.522 -1.797 -25.685 1.00 94.69 151 GLN A N 1
ATOM 1172 C CA . GLN A 1 151 ? 7.837 -2.270 -25.246 1.00 94.69 151 GLN A CA 1
ATOM 1173 C C . GLN A 1 151 ? 8.159 -3.678 -25.756 1.00 94.69 151 GLN A C 1
ATOM 1175 O O . GLN A 1 151 ? 9.287 -3.920 -26.185 1.00 94.69 151 GLN A O 1
ATOM 1180 N N . SER A 1 152 ? 7.183 -4.595 -25.764 1.00 95.62 152 SER A N 1
ATOM 1181 C CA . SER A 1 152 ? 7.401 -5.924 -26.344 1.00 95.62 152 SER A CA 1
ATOM 1182 C C . SER A 1 152 ? 7.652 -5.857 -27.849 1.00 95.62 152 SER A C 1
ATOM 1184 O O . SER A 1 152 ? 8.550 -6.531 -28.346 1.00 95.62 152 SER A O 1
ATOM 1186 N N . ASP A 1 153 ? 6.905 -5.022 -28.573 1.00 97.56 153 ASP A N 1
ATOM 1187 C CA . ASP A 1 153 ? 7.036 -4.868 -30.022 1.00 97.56 153 ASP A CA 1
ATOM 1188 C C . ASP A 1 153 ? 8.403 -4.266 -30.390 1.00 97.56 153 ASP A C 1
ATOM 1190 O O . ASP A 1 153 ? 9.004 -4.693 -31.374 1.00 97.56 153 ASP A O 1
ATOM 1194 N N . LEU A 1 154 ? 8.955 -3.367 -29.564 1.00 97.06 154 LEU A N 1
ATOM 1195 C CA . LEU A 1 154 ? 10.311 -2.832 -29.734 1.00 97.06 154 LEU A CA 1
ATOM 1196 C C . LEU A 1 154 ? 11.399 -3.901 -29.578 1.00 97.06 154 LEU A C 1
ATOM 1198 O O . LEU A 1 154 ? 12.349 -3.950 -30.360 1.00 97.06 154 LEU A O 1
ATOM 1202 N N . MET A 1 155 ? 11.265 -4.779 -28.584 1.00 97.19 155 MET A N 1
ATOM 1203 C CA . MET A 1 155 ? 12.204 -5.888 -28.393 1.00 97.19 155 MET A CA 1
ATOM 1204 C C . MET A 1 155 ? 12.095 -6.910 -29.527 1.00 97.19 155 MET A C 1
ATOM 1206 O O . MET A 1 155 ? 13.110 -7.405 -30.010 1.00 97.19 155 MET A O 1
ATOM 1210 N N . ILE A 1 156 ? 10.873 -7.196 -29.987 1.00 97.75 156 ILE A N 1
ATOM 1211 C CA . ILE A 1 156 ? 10.625 -8.072 -31.138 1.00 97.75 156 ILE A CA 1
ATOM 1212 C C . ILE A 1 156 ? 11.203 -7.460 -32.417 1.00 97.75 156 ILE A C 1
ATOM 1214 O O . ILE A 1 156 ? 11.770 -8.183 -33.233 1.00 97.75 156 ILE A O 1
ATOM 1218 N N . GLU A 1 157 ? 11.081 -6.146 -32.610 1.00 98.31 157 GLU A N 1
ATOM 1219 C CA . GLU A 1 157 ? 11.715 -5.447 -33.727 1.00 98.31 157 GLU A CA 1
ATOM 1220 C C . GLU A 1 157 ? 13.236 -5.632 -33.699 1.00 98.31 157 GLU A C 1
ATOM 1222 O O . GLU A 1 157 ? 13.814 -5.990 -34.724 1.00 98.31 157 GLU A O 1
ATOM 1227 N N . CYS A 1 158 ? 13.864 -5.442 -32.535 1.00 98.19 158 CYS A N 1
ATOM 1228 C CA . CYS A 1 158 ? 15.296 -5.663 -32.357 1.00 98.19 158 CYS A CA 1
ATOM 1229 C C . CYS A 1 158 ? 15.687 -7.107 -32.728 1.00 98.19 158 CYS A C 1
ATOM 1231 O O . CYS A 1 158 ? 16.505 -7.315 -33.619 1.00 98.19 158 CYS A O 1
ATOM 1233 N N . LEU A 1 159 ? 15.013 -8.106 -32.151 1.00 97.19 159 LEU A N 1
ATOM 1234 C CA . LEU A 1 159 ? 15.259 -9.527 -32.441 1.00 97.19 159 LEU A CA 1
ATOM 1235 C C . LEU A 1 159 ? 15.087 -9.902 -33.920 1.00 97.19 159 LEU A C 1
ATOM 1237 O O . LEU A 1 159 ? 15.734 -10.821 -34.407 1.00 97.19 159 LEU A O 1
ATOM 1241 N N . ARG A 1 160 ? 14.181 -9.235 -34.641 1.00 97.62 160 ARG A N 1
ATOM 1242 C CA . ARG A 1 160 ? 13.945 -9.505 -36.068 1.00 97.62 160 ARG A CA 1
ATOM 1243 C C . ARG A 1 160 ? 14.983 -8.864 -36.980 1.00 97.62 160 ARG A C 1
ATOM 1245 O O . ARG A 1 160 ? 15.162 -9.339 -38.098 1.00 97.62 160 ARG A O 1
ATOM 1252 N N . LYS A 1 161 ? 15.586 -7.755 -36.551 1.00 97.94 161 LYS A N 1
ATOM 1253 C CA . LYS A 1 161 ? 16.521 -6.961 -37.358 1.00 97.94 161 LYS A CA 1
ATOM 1254 C C . LYS A 1 161 ? 17.982 -7.314 -37.109 1.00 97.94 161 LYS A C 1
ATOM 1256 O O . LYS A 1 161 ? 18.794 -7.110 -38.006 1.00 97.94 161 LYS A O 1
ATOM 1261 N N . TYR A 1 162 ? 18.308 -7.805 -35.918 1.00 98.50 162 TYR A N 1
ATOM 1262 C CA . TYR A 1 162 ? 19.683 -7.959 -35.462 1.00 98.50 162 TYR A CA 1
ATOM 1263 C C . TYR A 1 162 ? 19.947 -9.371 -34.953 1.00 98.50 162 TYR A C 1
ATOM 1265 O O . TYR A 1 162 ? 19.130 -9.945 -34.235 1.00 98.50 162 TYR A O 1
ATOM 1273 N N . ASP A 1 163 ? 21.127 -9.890 -35.281 1.00 97.94 163 ASP A N 1
ATOM 1274 C CA . ASP A 1 163 ? 21.634 -11.169 -34.783 1.00 97.94 163 ASP A CA 1
ATOM 1275 C C . ASP A 1 163 ? 22.228 -10.991 -33.376 1.00 97.94 163 ASP A C 1
ATOM 1277 O O . ASP A 1 163 ? 23.436 -11.030 -33.170 1.00 97.94 163 ASP A O 1
ATOM 1281 N N . VAL A 1 164 ? 21.374 -10.658 -32.406 1.00 98.50 164 VAL A N 1
ATOM 1282 C CA . VAL A 1 164 ? 21.774 -10.553 -30.996 1.00 98.50 164 VAL A CA 1
ATOM 1283 C C . VAL A 1 164 ? 21.808 -11.934 -30.348 1.00 98.50 164 VAL A C 1
ATOM 1285 O O . VAL A 1 164 ? 20.934 -12.767 -30.575 1.00 98.50 164 VAL A O 1
ATOM 1288 N N . ASP A 1 165 ? 22.763 -12.145 -29.449 1.00 98.44 165 ASP A N 1
ATOM 1289 C CA . ASP A 1 165 ? 22.893 -13.382 -28.674 1.00 98.44 165 ASP A CA 1
ATOM 1290 C C . ASP A 1 165 ? 21.852 -13.485 -27.547 1.00 98.44 165 ASP A C 1
ATOM 1292 O O . ASP A 1 165 ? 21.622 -14.559 -26.986 1.00 98.44 165 ASP A O 1
ATOM 1296 N N . GLY A 1 166 ? 21.205 -12.369 -27.201 1.00 97.31 166 GLY A N 1
ATOM 1297 C CA . GLY A 1 166 ? 20.135 -12.353 -26.215 1.00 97.31 166 GLY A CA 1
ATOM 1298 C C . GLY A 1 166 ? 19.487 -10.990 -25.995 1.00 97.31 166 GLY A C 1
ATOM 1299 O O . GLY A 1 166 ? 19.948 -9.950 -26.469 1.00 97.31 166 GLY A O 1
ATOM 1300 N N . ILE A 1 167 ? 18.391 -11.016 -25.237 1.00 97.62 167 ILE A N 1
ATOM 1301 C CA . ILE A 1 167 ? 17.679 -9.834 -24.747 1.00 97.62 167 ILE A CA 1
ATOM 1302 C C . ILE A 1 167 ? 17.783 -9.814 -23.227 1.00 97.62 167 ILE A C 1
ATOM 1304 O O . ILE A 1 167 ? 17.500 -10.814 -22.565 1.00 97.62 167 ILE A O 1
ATOM 1308 N N . GLN A 1 168 ? 18.139 -8.663 -22.668 1.00 96.75 168 GLN A N 1
ATOM 1309 C CA . GLN A 1 168 ? 18.192 -8.450 -21.227 1.00 96.75 168 GLN A CA 1
ATOM 1310 C C . GLN A 1 168 ? 17.142 -7.415 -20.803 1.00 96.75 168 GLN A C 1
ATOM 1312 O O . GLN A 1 168 ? 17.125 -6.289 -21.293 1.00 96.75 168 GLN A O 1
ATOM 1317 N N . PHE A 1 169 ? 16.280 -7.776 -19.852 1.00 92.75 169 PHE A N 1
ATOM 1318 C CA . PHE A 1 169 ? 15.147 -6.943 -19.419 1.00 92.75 169 PHE A CA 1
ATOM 1319 C C . PHE A 1 169 ? 15.460 -5.917 -18.317 1.00 92.75 169 PHE A C 1
ATOM 1321 O O . PHE A 1 169 ? 14.544 -5.213 -17.882 1.00 92.75 169 PHE A O 1
ATOM 1328 N N . ASP A 1 170 ? 16.703 -5.859 -17.820 1.00 89.19 170 ASP A N 1
ATOM 1329 C CA . ASP A 1 170 ? 17.004 -5.198 -16.539 1.00 89.19 170 ASP A CA 1
ATOM 1330 C C . ASP A 1 170 ? 16.065 -5.695 -15.411 1.00 89.19 170 ASP A C 1
ATOM 1332 O O . ASP A 1 170 ? 15.445 -6.759 -15.489 1.00 89.19 170 ASP A O 1
ATOM 1336 N N . TYR A 1 171 ? 15.915 -4.895 -14.362 1.00 79.75 171 TYR A N 1
ATOM 1337 C CA . TYR A 1 171 ? 14.747 -4.871 -13.508 1.00 79.75 171 TYR A CA 1
ATOM 1338 C C . TYR A 1 171 ? 13.549 -4.282 -14.259 1.00 79.75 171 TYR A C 1
ATOM 1340 O O . TYR A 1 171 ? 13.548 -3.113 -14.650 1.00 79.75 171 TYR A O 1
ATOM 1348 N N . ILE A 1 172 ? 12.471 -5.056 -14.344 1.00 86.00 172 ILE A N 1
ATOM 1349 C CA . ILE A 1 172 ? 11.151 -4.539 -14.706 1.00 86.00 172 ILE A CA 1
ATOM 1350 C C . ILE A 1 172 ? 10.621 -3.771 -13.496 1.00 86.00 172 ILE A C 1
ATOM 1352 O O . ILE A 1 172 ? 10.357 -4.360 -12.446 1.00 86.00 172 ILE A O 1
ATOM 1356 N N . ARG A 1 173 ? 10.506 -2.447 -13.614 1.00 81.06 173 ARG A N 1
ATOM 1357 C CA . ARG A 1 173 ? 10.141 -1.578 -12.493 1.00 81.06 173 ARG A CA 1
ATOM 1358 C C . ARG A 1 173 ? 8.799 -0.901 -12.737 1.00 81.06 173 ARG A C 1
ATOM 1360 O O . ARG A 1 173 ? 8.532 -0.403 -13.824 1.00 81.06 173 ARG A O 1
ATOM 1367 N N . TYR A 1 174 ? 8.002 -0.816 -11.681 1.00 78.94 174 TYR A N 1
ATOM 1368 C CA . TYR A 1 174 ? 6.951 0.191 -11.573 1.00 78.94 174 TYR A CA 1
ATOM 1369 C C . TYR A 1 174 ? 7.550 1.450 -10.939 1.00 78.94 174 TYR A C 1
ATOM 1371 O O . TYR A 1 174 ? 8.527 1.363 -10.186 1.00 78.94 174 TYR A O 1
ATOM 1379 N N . GLY A 1 175 ? 6.987 2.618 -11.252 1.00 69.69 175 GLY A N 1
ATOM 1380 C CA . GLY A 1 175 ? 7.384 3.859 -10.591 1.00 69.69 175 GLY A CA 1
ATOM 1381 C C . GLY A 1 175 ? 7.169 3.801 -9.076 1.00 69.69 175 GLY A C 1
ATOM 1382 O O . GLY A 1 175 ? 6.409 2.961 -8.593 1.00 69.69 175 GLY A O 1
ATOM 1383 N N . PRO A 1 176 ? 7.834 4.677 -8.297 1.00 60.47 176 PRO A N 1
ATOM 1384 C CA . PRO A 1 176 ? 7.715 4.676 -6.838 1.00 60.47 176 PRO A CA 1
ATOM 1385 C C . PRO A 1 176 ? 6.295 5.002 -6.342 1.00 60.47 176 PRO A C 1
ATOM 1387 O O . PRO A 1 176 ? 6.015 4.793 -5.164 1.00 60.47 176 PRO A O 1
ATOM 1390 N N . GLN A 1 177 ? 5.406 5.493 -7.213 1.00 66.62 177 GLN A N 1
ATOM 1391 C CA . GLN A 1 177 ? 4.000 5.756 -6.912 1.00 66.62 177 GLN A CA 1
ATOM 1392 C C . GLN A 1 177 ? 3.061 5.011 -7.868 1.00 66.62 177 GLN A C 1
ATOM 1394 O O . GLN A 1 177 ? 3.431 4.655 -8.990 1.00 66.62 177 GLN A O 1
ATOM 1399 N N . GLN A 1 178 ? 1.829 4.777 -7.411 1.00 76.69 178 GLN A N 1
ATOM 1400 C CA . GLN A 1 178 ? 0.759 4.199 -8.220 1.00 76.69 178 GLN A CA 1
ATOM 1401 C C . GLN A 1 178 ? 0.178 5.248 -9.179 1.00 76.69 178 GLN A C 1
ATOM 1403 O O . GLN A 1 178 ? 0.053 6.418 -8.827 1.00 76.69 178 GLN A O 1
ATOM 1408 N N . CYS A 1 179 ? -0.215 4.820 -10.381 1.00 82.44 179 CYS A N 1
ATOM 1409 C CA . CYS A 1 179 ? -0.929 5.675 -11.327 1.00 82.44 179 CYS A CA 1
ATOM 1410 C C . CYS A 1 179 ? -2.392 5.835 -10.892 1.00 82.44 179 CYS A C 1
ATOM 1412 O O . CYS A 1 179 ? -3.097 4.840 -10.716 1.00 82.44 179 CYS A O 1
ATOM 1414 N N . TYR A 1 180 ? -2.853 7.079 -10.784 1.00 82.25 180 TYR A N 1
ATOM 1415 C CA . TYR A 1 180 ? -4.236 7.444 -10.473 1.00 82.25 180 TYR A CA 1
ATOM 1416 C C . TYR A 1 180 ? -4.915 8.181 -11.639 1.00 82.25 180 TYR A C 1
ATOM 1418 O O . TYR A 1 180 ? -5.872 8.915 -11.423 1.00 82.25 180 TYR A O 1
ATOM 1426 N N . CYS A 1 181 ? -4.473 7.994 -12.888 1.00 84.31 181 CYS A N 1
ATOM 1427 C CA . CYS A 1 181 ? -5.263 8.461 -14.035 1.00 84.31 181 CYS A CA 1
ATOM 1428 C C . CYS A 1 181 ? -6.618 7.730 -14.105 1.00 84.31 181 CYS A C 1
ATOM 1430 O O . CYS A 1 181 ? -6.739 6.601 -13.615 1.00 84.31 181 CYS A O 1
ATOM 1432 N N . ASP A 1 182 ? -7.604 8.333 -14.770 1.00 87.06 182 ASP A N 1
ATOM 1433 C CA . ASP A 1 182 ? -8.974 7.805 -14.870 1.00 87.06 182 ASP A CA 1
ATOM 1434 C C . ASP A 1 182 ? -9.009 6.342 -15.332 1.00 87.06 182 ASP A C 1
ATOM 1436 O O . ASP A 1 182 ? -9.620 5.499 -14.678 1.00 87.06 182 ASP A O 1
ATOM 1440 N N . TYR A 1 183 ? -8.243 5.996 -16.375 1.00 89.50 183 TYR A N 1
ATOM 1441 C CA . TYR A 1 183 ? -8.139 4.618 -16.871 1.00 89.50 183 TYR A CA 1
ATOM 1442 C C . TYR A 1 183 ? -7.739 3.617 -15.773 1.00 89.50 183 TYR A C 1
ATOM 1444 O O . TYR A 1 183 ? -8.321 2.534 -15.658 1.00 89.50 183 TYR A O 1
ATOM 1452 N N . CYS A 1 184 ? -6.737 3.960 -14.959 1.00 88.50 184 CYS A N 1
ATOM 1453 C CA . CYS A 1 184 ? -6.246 3.088 -13.893 1.00 88.50 184 CYS A CA 1
ATOM 1454 C C . CYS A 1 184 ? -7.275 2.955 -12.774 1.00 88.50 184 CYS A C 1
ATOM 1456 O O . CYS A 1 184 ? -7.503 1.846 -12.281 1.00 88.50 184 CYS A O 1
ATOM 1458 N N . GLN A 1 185 ? -7.930 4.059 -12.412 1.00 86.19 185 GLN A N 1
ATOM 1459 C CA . GLN A 1 185 ? -8.954 4.052 -11.376 1.00 86.19 185 GLN A CA 1
ATOM 1460 C C . GLN A 1 185 ? -10.190 3.252 -11.793 1.00 86.19 185 GLN A C 1
ATOM 1462 O O . GLN A 1 185 ? -10.675 2.417 -11.026 1.00 86.19 185 GLN A O 1
ATOM 1467 N N . GLU A 1 186 ? -10.663 3.428 -13.024 1.00 89.69 186 GLU A N 1
ATOM 1468 C CA . GLU A 1 186 ? -11.789 2.675 -13.576 1.00 89.69 186 GLU A CA 1
ATOM 1469 C C . GLU A 1 186 ? -11.471 1.185 -13.703 1.00 89.69 186 GLU A C 1
ATOM 1471 O O . GLU A 1 186 ? -12.288 0.337 -13.336 1.00 89.69 186 GLU A O 1
ATOM 1476 N N . THR A 1 187 ? -10.274 0.848 -14.193 1.00 90.00 187 THR A N 1
ATOM 1477 C CA . THR A 1 187 ? -9.835 -0.546 -14.343 1.00 90.00 187 THR A CA 1
ATOM 1478 C C . THR A 1 187 ? -9.759 -1.244 -12.989 1.00 90.00 187 THR A C 1
ATOM 1480 O O . THR A 1 187 ? -10.228 -2.376 -12.850 1.00 90.00 187 THR A O 1
ATOM 1483 N N . PHE A 1 188 ? -9.209 -0.570 -11.976 1.00 88.38 188 PHE A N 1
ATOM 1484 C CA . PHE A 1 188 ? -9.185 -1.073 -10.606 1.00 88.38 188 PHE A CA 1
ATOM 1485 C C . PHE A 1 188 ? -10.605 -1.272 -10.068 1.00 88.38 188 PHE A C 1
ATOM 1487 O O . PHE A 1 188 ? -10.939 -2.367 -9.615 1.00 88.38 188 PHE A O 1
ATOM 1494 N N . SER A 1 189 ? -11.459 -0.253 -10.193 1.00 86.94 189 SER A N 1
ATOM 1495 C CA . SER A 1 189 ? -12.832 -0.280 -9.677 1.00 86.94 189 SER A CA 1
ATOM 1496 C C . SER A 1 189 ? -13.650 -1.406 -10.287 1.00 86.94 189 SER A C 1
ATOM 1498 O O . SER A 1 189 ? -14.327 -2.147 -9.580 1.00 86.94 189 SER A O 1
ATOM 1500 N N . ARG A 1 190 ? -13.530 -1.601 -11.601 1.00 90.69 190 ARG A N 1
ATOM 1501 C CA . ARG A 1 190 ? -14.196 -2.691 -12.315 1.00 90.69 190 ARG A CA 1
ATOM 1502 C C . ARG A 1 190 ? -13.699 -4.064 -11.871 1.00 90.69 190 ARG A C 1
ATOM 1504 O O . ARG A 1 190 ? -14.483 -5.005 -11.828 1.00 90.69 190 ARG A O 1
ATOM 1511 N N . ARG A 1 191 ? -12.403 -4.191 -11.572 1.00 87.31 191 ARG A N 1
ATOM 1512 C CA . ARG A 1 191 ? -11.787 -5.462 -11.175 1.00 87.31 191 ARG A CA 1
ATOM 1513 C C . ARG A 1 191 ? -12.122 -5.859 -9.740 1.00 87.31 191 ARG A C 1
ATOM 1515 O O . ARG A 1 19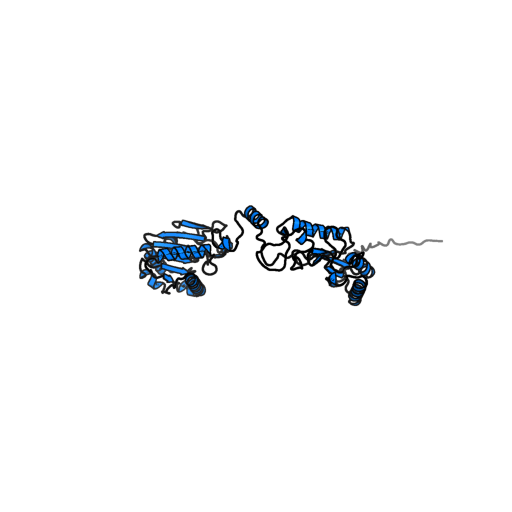1 ? -12.305 -7.045 -9.489 1.00 87.31 191 ARG A O 1
ATOM 1522 N N . TYR A 1 192 ? -12.152 -4.898 -8.821 1.00 81.44 192 TYR A N 1
ATOM 1523 C CA . TYR A 1 192 ? -12.249 -5.173 -7.385 1.00 81.44 192 TYR A CA 1
ATOM 1524 C C . TYR A 1 192 ? -13.583 -4.755 -6.757 1.00 81.44 192 TYR A C 1
ATOM 1526 O O . TYR A 1 192 ? -13.855 -5.131 -5.623 1.00 81.44 192 TYR A O 1
ATOM 1534 N N . GLY A 1 193 ? -14.436 -4.026 -7.481 1.00 77.25 193 GLY A N 1
ATOM 1535 C CA . GLY A 1 193 ? -15.758 -3.609 -7.006 1.00 77.25 193 GLY A CA 1
ATOM 1536 C C . GLY A 1 193 ? -15.751 -2.379 -6.092 1.00 77.25 193 GLY A C 1
ATOM 1537 O O . GLY A 1 193 ? -16.788 -2.048 -5.525 1.00 77.25 193 GLY A O 1
ATOM 1538 N N . PHE A 1 194 ? -14.614 -1.694 -5.948 1.00 77.75 194 PHE A N 1
ATOM 1539 C CA . PHE A 1 194 ? -14.480 -0.449 -5.186 1.00 77.75 194 PHE A CA 1
ATOM 1540 C C . PHE A 1 194 ? -13.379 0.446 -5.772 1.00 77.75 194 PHE A C 1
ATOM 1542 O O . PHE A 1 194 ? -12.450 -0.042 -6.412 1.00 77.75 194 PHE A O 1
ATOM 1549 N N . GLU A 1 195 ? -13.483 1.756 -5.554 1.00 76.62 195 GLU A N 1
ATOM 1550 C CA . GLU A 1 195 ? -12.522 2.760 -6.040 1.00 76.62 195 GLU A CA 1
ATOM 1551 C C . GLU A 1 195 ? -11.124 2.589 -5.412 1.00 76.62 195 GLU A C 1
ATOM 1553 O O . GLU A 1 195 ? -11.028 2.197 -4.246 1.00 76.62 195 GLU A O 1
ATOM 1558 N N . PRO A 1 196 ? -10.023 2.923 -6.115 1.00 77.88 196 PRO A N 1
ATOM 1559 C CA . PRO A 1 196 ? -8.696 2.942 -5.506 1.00 77.88 196 PRO A CA 1
ATOM 1560 C C . PRO A 1 196 ? -8.638 3.817 -4.253 1.00 77.88 196 PRO A C 1
ATOM 1562 O O . PRO A 1 196 ? -9.256 4.879 -4.171 1.00 77.88 196 PRO A O 1
ATOM 1565 N N . MET A 1 197 ? -7.810 3.409 -3.293 1.00 72.19 197 MET A N 1
ATOM 1566 C CA . MET A 1 197 ? -7.619 4.133 -2.037 1.00 72.19 197 MET A CA 1
ATOM 1567 C C . MET A 1 197 ? -6.727 5.369 -2.217 1.00 72.19 197 MET A C 1
ATOM 1569 O O . MET A 1 197 ? -5.584 5.396 -1.755 1.00 72.19 197 MET A O 1
ATOM 1573 N N . THR A 1 198 ? -7.266 6.408 -2.858 1.00 71.06 198 THR A N 1
ATOM 1574 C CA . THR A 1 198 ? -6.660 7.745 -2.887 1.00 71.06 198 THR A CA 1
ATOM 1575 C C . THR A 1 198 ? -6.575 8.334 -1.476 1.00 71.06 198 THR A C 1
ATOM 1577 O O . THR A 1 198 ? -7.222 7.865 -0.530 1.00 71.06 198 THR A O 1
ATOM 1580 N N . LYS A 1 199 ? -5.781 9.396 -1.310 1.00 67.25 199 LYS A N 1
ATOM 1581 C CA . LYS A 1 199 ? -5.675 10.106 -0.030 1.00 67.25 199 LYS A CA 1
ATOM 1582 C C . LYS A 1 199 ? -7.043 10.611 0.443 1.00 67.25 199 LYS A C 1
ATOM 1584 O O . LYS A 1 199 ? -7.363 10.489 1.623 1.00 67.25 199 LYS A O 1
ATOM 1589 N N . GLU A 1 200 ? -7.861 11.109 -0.477 1.00 67.88 200 GLU A N 1
ATOM 1590 C CA . GLU A 1 200 ? -9.232 11.544 -0.226 1.00 67.88 200 GLU A CA 1
ATOM 1591 C C . GLU A 1 200 ? -10.132 10.353 0.121 1.00 67.88 200 GLU A C 1
ATOM 1593 O O . GLU A 1 200 ? -10.913 10.439 1.069 1.00 67.88 200 GLU A O 1
ATOM 1598 N N . ARG A 1 201 ? -9.999 9.208 -0.568 1.00 71.88 201 ARG A N 1
ATOM 1599 C CA . ARG A 1 201 ? -10.813 8.015 -0.288 1.00 71.88 201 ARG A CA 1
ATOM 1600 C C . ARG A 1 201 ? -10.581 7.461 1.112 1.00 71.88 201 ARG A C 1
ATOM 1602 O O . ARG A 1 201 ? -11.544 7.051 1.747 1.00 71.88 201 ARG A O 1
ATOM 1609 N N . ARG A 1 202 ? -9.359 7.543 1.655 1.00 69.94 202 ARG A N 1
ATOM 1610 C CA . ARG A 1 202 ? -9.047 7.130 3.045 1.00 69.94 202 ARG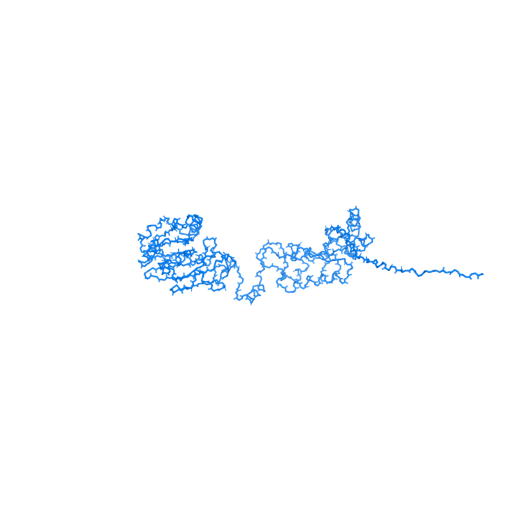 A CA 1
ATOM 1611 C C . ARG A 1 202 ? -9.871 7.863 4.121 1.00 69.94 202 ARG A C 1
ATOM 1613 O O . ARG A 1 202 ? -9.872 7.447 5.279 1.00 69.94 202 ARG A O 1
ATOM 1620 N N . THR A 1 203 ? -10.582 8.936 3.760 1.00 78.38 203 THR A N 1
ATOM 1621 C CA . THR A 1 203 ? -11.508 9.671 4.643 1.00 78.38 203 THR A CA 1
ATOM 1622 C C . THR A 1 203 ? -12.949 9.152 4.630 1.00 78.38 203 THR A C 1
ATOM 1624 O O . THR A 1 203 ? -13.766 9.629 5.413 1.00 78.38 203 THR A O 1
ATOM 1627 N N . LYS A 1 204 ? -13.274 8.155 3.795 1.00 81.69 204 LYS A N 1
ATOM 1628 C CA . LYS A 1 204 ? -14.600 7.521 3.699 1.00 81.69 204 LYS A CA 1
ATOM 1629 C C . LYS A 1 204 ? -14.471 5.996 3.775 1.00 81.69 204 LYS A C 1
ATOM 1631 O O . LYS A 1 204 ? -13.415 5.464 3.468 1.00 81.69 204 LYS A O 1
ATOM 1636 N N . LEU A 1 205 ? -15.541 5.297 4.162 1.00 83.31 205 LEU A N 1
ATOM 1637 C CA . LEU A 1 205 ? -15.617 3.832 4.054 1.00 83.31 205 LEU A CA 1
ATOM 1638 C C . LEU A 1 205 ? -16.088 3.411 2.644 1.00 83.31 205 LEU A C 1
ATOM 1640 O O . LEU A 1 205 ? -16.836 4.173 2.020 1.00 83.31 205 LEU A O 1
ATOM 1644 N N . PRO A 1 206 ? -15.683 2.238 2.117 1.00 85.19 206 PRO A N 1
ATOM 1645 C CA . PRO A 1 206 ? -14.673 1.323 2.673 1.00 85.19 206 PRO A CA 1
ATOM 1646 C C . PRO A 1 206 ? -13.273 1.956 2.702 1.00 85.19 206 PRO A C 1
ATOM 1648 O O . PRO A 1 206 ? -13.006 2.879 1.926 1.00 85.19 206 PRO A O 1
ATOM 1651 N N . ALA A 1 207 ? -12.414 1.506 3.623 1.00 82.81 207 ALA A N 1
ATOM 1652 C CA . ALA A 1 207 ? -11.094 2.090 3.845 1.00 82.81 207 ALA A CA 1
ATOM 1653 C C . ALA A 1 207 ? -10.033 1.020 4.108 1.00 82.81 207 ALA A C 1
ATOM 1655 O O . ALA A 1 207 ? -10.155 0.247 5.048 1.00 82.81 207 ALA A O 1
ATOM 1656 N N . ALA A 1 208 ? -8.937 1.058 3.346 1.00 81.31 208 ALA A N 1
ATOM 1657 C CA . ALA A 1 208 ? -7.840 0.120 3.542 1.00 81.31 208 ALA A CA 1
ATOM 1658 C C . ALA A 1 208 ? -6.986 0.422 4.780 1.00 81.31 208 ALA A C 1
ATOM 1660 O O . ALA A 1 208 ? -6.600 1.574 5.012 1.00 81.31 208 ALA A O 1
ATOM 1661 N N . VAL A 1 209 ? -6.628 -0.629 5.514 1.00 84.31 209 VAL A N 1
ATOM 1662 C CA . VAL A 1 209 ? -5.763 -0.571 6.697 1.00 84.31 209 VAL A CA 1
ATOM 1663 C C . VAL A 1 209 ? -4.915 -1.836 6.813 1.00 84.31 209 VAL A C 1
ATOM 1665 O O . VAL A 1 209 ? -5.346 -2.928 6.439 1.00 84.31 209 VAL A O 1
ATOM 1668 N N . ASP A 1 210 ? -3.705 -1.705 7.353 1.00 88.25 210 ASP A N 1
ATOM 1669 C CA . ASP A 1 210 ? -2.936 -2.857 7.821 1.00 88.25 210 ASP A CA 1
ATOM 1670 C C . ASP A 1 210 ? -3.576 -3.403 9.106 1.00 88.25 210 ASP A C 1
ATOM 1672 O O . ASP A 1 210 ? -3.377 -2.894 10.212 1.00 88.25 210 ASP A O 1
ATOM 1676 N N . VAL A 1 211 ? -4.378 -4.457 8.967 1.00 91.88 211 VAL A N 1
ATOM 1677 C CA . VAL A 1 211 ? -5.088 -5.082 10.080 1.00 91.88 211 VAL A CA 1
ATOM 1678 C C . VAL A 1 211 ? -4.153 -6.023 10.820 1.00 91.88 211 VAL A C 1
ATOM 1680 O O . VAL A 1 211 ? -3.623 -6.984 10.264 1.00 91.88 211 VAL A O 1
ATOM 1683 N N . THR A 1 212 ? -4.021 -5.795 12.123 1.00 94.38 212 THR A N 1
ATOM 1684 C CA . THR A 1 212 ? -3.660 -6.827 13.096 1.00 94.38 212 THR A CA 1
ATOM 1685 C C . THR A 1 212 ? -4.807 -6.938 14.090 1.00 94.38 212 THR A C 1
ATOM 1687 O O . THR A 1 212 ? -5.183 -5.922 14.671 1.00 94.38 212 THR A O 1
ATOM 1690 N N . ALA A 1 213 ? -5.388 -8.124 14.269 1.00 94.00 213 ALA A N 1
ATOM 1691 C CA . ALA A 1 213 ? -6.595 -8.275 15.081 1.00 94.00 213 ALA A CA 1
ATOM 1692 C C . ALA A 1 213 ? -6.707 -9.636 15.768 1.00 94.00 213 ALA A C 1
ATOM 1694 O O . ALA A 1 213 ? -6.347 -10.671 15.200 1.00 94.00 213 ALA A O 1
ATOM 1695 N N . ASN A 1 214 ? -7.315 -9.627 16.952 1.00 94.62 214 ASN A N 1
ATOM 1696 C CA . ASN A 1 214 ? -7.876 -10.790 17.629 1.00 94.62 214 ASN A CA 1
ATOM 1697 C C . ASN A 1 214 ? -9.411 -10.658 17.644 1.00 94.62 214 ASN A C 1
ATOM 1699 O O . ASN A 1 214 ? -9.988 -10.358 18.694 1.00 94.62 214 ASN A O 1
ATOM 1703 N N . PRO A 1 215 ? -10.084 -10.834 16.492 1.00 95.44 215 PRO A N 1
ATOM 1704 C CA . PRO A 1 215 ? -11.456 -10.380 16.330 1.00 95.44 215 PRO A CA 1
ATOM 1705 C C . PRO A 1 215 ? -12.432 -11.179 17.195 1.00 95.44 215 PRO A C 1
ATOM 1707 O O . PRO A 1 215 ? -12.331 -12.402 17.316 1.00 95.44 215 PRO A O 1
ATOM 1710 N N . LEU A 1 216 ? -13.434 -10.504 17.749 1.00 97.88 216 LEU A N 1
ATOM 1711 C CA . LEU A 1 216 ? -14.660 -11.139 18.223 1.00 97.88 216 LEU A CA 1
ATOM 1712 C C . LEU A 1 216 ? -15.555 -11.498 17.031 1.00 97.88 216 LEU A C 1
ATOM 1714 O O . LEU A 1 216 ? -15.643 -10.749 16.061 1.00 97.88 216 LEU A O 1
ATOM 1718 N N . VAL A 1 217 ? -16.229 -12.644 17.099 1.00 97.12 217 VAL A N 1
ATOM 1719 C CA . VAL A 1 217 ? -17.118 -13.159 16.044 1.00 97.12 217 VAL A CA 1
ATOM 1720 C C . VAL A 1 217 ? -18.384 -13.754 16.655 1.00 97.12 217 VAL A C 1
ATOM 1722 O O . VAL A 1 217 ? -18.456 -13.985 17.866 1.00 97.12 217 VAL A O 1
ATOM 1725 N N . LYS A 1 218 ? -19.379 -14.035 15.805 1.00 97.12 218 LYS A N 1
ATOM 1726 C CA . LYS A 1 218 ? -20.735 -14.451 16.207 1.00 97.12 218 LYS A CA 1
ATOM 1727 C C . LYS A 1 218 ? -21.408 -13.368 17.067 1.00 97.12 218 LYS A C 1
ATOM 1729 O O . LYS A 1 218 ? -21.542 -13.560 18.281 1.00 97.12 218 LYS A O 1
ATOM 1734 N N . PRO A 1 219 ? -21.776 -12.220 16.466 1.00 97.94 219 PRO A N 1
ATOM 1735 C CA . PRO A 1 219 ? -22.562 -11.212 17.167 1.00 97.94 219 PRO A CA 1
ATOM 1736 C C . PRO A 1 219 ? -23.878 -11.832 17.659 1.00 97.94 219 PRO A C 1
ATOM 1738 O O . PRO A 1 219 ? -24.499 -12.632 16.961 1.00 97.94 219 PRO A O 1
ATOM 1741 N N . THR A 1 220 ? -24.275 -11.488 18.879 1.00 98.25 220 THR A N 1
ATOM 1742 C CA . THR A 1 220 ? -25.523 -11.930 19.517 1.00 98.25 220 THR A CA 1
ATOM 1743 C C . THR A 1 220 ? -26.482 -10.760 19.676 1.00 98.25 220 THR A C 1
ATOM 1745 O O . THR A 1 220 ? -27.602 -10.810 19.182 1.00 98.25 220 THR A O 1
ATOM 1748 N N . THR A 1 221 ? -26.025 -9.692 20.329 1.00 98.38 221 THR A N 1
ATOM 1749 C CA . THR A 1 221 ? -26.772 -8.436 20.507 1.00 98.38 221 THR A CA 1
ATOM 1750 C C . THR A 1 221 ? -26.075 -7.242 19.864 1.00 98.38 221 THR A C 1
ATOM 1752 O O . THR A 1 221 ? -26.700 -6.198 19.686 1.00 98.38 221 THR A O 1
ATOM 1755 N N . ALA A 1 222 ? -24.796 -7.383 19.500 1.00 98.44 222 ALA A N 1
ATOM 1756 C CA . ALA A 1 222 ? -24.060 -6.336 18.812 1.00 98.44 222 ALA A CA 1
ATOM 1757 C C . ALA A 1 222 ? -24.578 -6.143 17.381 1.00 98.44 222 ALA A C 1
ATOM 1759 O O . ALA A 1 222 ? -24.756 -7.102 16.630 1.00 98.44 222 ALA A O 1
ATOM 1760 N N . VAL A 1 223 ? -24.750 -4.885 16.989 1.00 98.44 223 VAL A N 1
ATOM 1761 C CA . VAL A 1 223 ? -24.987 -4.478 15.605 1.00 98.44 223 VAL A CA 1
ATOM 1762 C C . VAL A 1 223 ? -23.633 -4.247 14.944 1.00 98.44 223 VAL A C 1
ATOM 1764 O O . VAL A 1 223 ? -22.848 -3.411 15.397 1.00 98.44 223 VAL A O 1
ATOM 1767 N N . VAL A 1 224 ? -23.355 -4.989 13.874 1.00 98.12 224 VAL A N 1
ATOM 1768 C CA . VAL A 1 224 ? -22.152 -4.807 13.054 1.00 98.12 224 VAL A CA 1
ATOM 1769 C C . VAL A 1 224 ? -22.365 -3.601 12.138 1.00 98.12 224 VAL A C 1
ATOM 1771 O O . VAL A 1 224 ? -23.351 -3.537 11.410 1.00 98.12 224 VAL A O 1
ATOM 1774 N N . LEU A 1 225 ? -21.463 -2.623 12.219 1.00 95.81 225 LEU A N 1
ATOM 1775 C CA . LEU A 1 225 ? -21.513 -1.373 11.453 1.00 95.81 225 LEU A CA 1
ATOM 1776 C C . LEU A 1 225 ? -20.579 -1.387 10.242 1.00 95.81 225 LEU A C 1
ATOM 1778 O O . LEU A 1 225 ? -20.838 -0.698 9.260 1.00 95.81 225 LEU A O 1
ATOM 1782 N N . ALA A 1 226 ? -19.481 -2.135 10.336 1.00 94.19 226 ALA A N 1
ATOM 1783 C CA . ALA A 1 226 ? -18.540 -2.358 9.249 1.00 94.19 226 ALA A CA 1
ATOM 1784 C C . ALA A 1 226 ? -17.912 -3.746 9.388 1.00 94.19 226 ALA A C 1
ATOM 1786 O O . ALA A 1 226 ? -17.707 -4.234 10.504 1.00 94.19 226 ALA A O 1
ATOM 1787 N N . GLU A 1 227 ? -17.571 -4.345 8.255 1.00 95.12 227 GLU A N 1
ATOM 1788 C CA . GLU A 1 227 ? -16.936 -5.656 8.141 1.00 95.12 227 GLU A CA 1
ATOM 1789 C C . GLU A 1 227 ? -15.621 -5.516 7.377 1.00 95.12 227 GLU A C 1
ATOM 1791 O O . GLU A 1 227 ? -15.479 -4.621 6.546 1.00 95.12 227 GLU A O 1
ATOM 1796 N N . PHE A 1 228 ? -14.672 -6.399 7.670 1.00 93.19 228 PHE A N 1
ATOM 1797 C CA . PHE A 1 228 ? -13.523 -6.643 6.806 1.00 93.19 228 PHE A CA 1
ATOM 1798 C C . PHE A 1 228 ? -13.970 -7.357 5.526 1.00 93.19 228 PHE A C 1
ATOM 1800 O O . PHE A 1 228 ? -15.060 -7.932 5.472 1.00 93.19 228 PHE A O 1
ATOM 1807 N N . SER A 1 229 ? -13.104 -7.401 4.513 1.00 90.25 229 SER A N 1
ATOM 1808 C CA . SER A 1 229 ? -13.423 -7.984 3.200 1.00 90.25 229 SER A CA 1
ATOM 1809 C C . SER A 1 229 ? -13.863 -9.459 3.219 1.00 90.25 229 SER A C 1
ATOM 1811 O O . SER A 1 229 ? -14.495 -9.916 2.267 1.00 90.25 229 SER A O 1
ATOM 1813 N N . ASP A 1 230 ? -13.571 -10.212 4.287 1.00 91.38 230 ASP A N 1
ATOM 1814 C CA . ASP A 1 230 ? -14.023 -11.599 4.475 1.00 91.38 230 ASP A CA 1
ATOM 1815 C C . ASP A 1 230 ? -15.309 -11.748 5.311 1.00 91.38 230 ASP A C 1
ATOM 1817 O O . ASP A 1 230 ? -15.675 -12.865 5.682 1.00 91.38 230 ASP A O 1
ATOM 1821 N N . GLY A 1 231 ? -15.990 -10.640 5.616 1.00 93.56 231 GLY A N 1
ATOM 1822 C CA . GLY A 1 231 ? -17.204 -10.603 6.433 1.00 93.56 231 GLY A CA 1
ATOM 1823 C C . GLY A 1 231 ? -16.945 -10.645 7.942 1.00 93.56 231 GLY A C 1
ATOM 1824 O O . GLY A 1 231 ? -17.885 -10.674 8.735 1.00 93.56 231 GLY A O 1
ATOM 1825 N N . THR A 1 232 ? -15.684 -10.658 8.389 1.00 95.75 232 THR A N 1
ATOM 1826 C CA . THR A 1 232 ? -15.377 -10.553 9.821 1.00 95.75 232 THR A CA 1
ATOM 1827 C C . THR A 1 232 ? -15.794 -9.169 10.342 1.00 95.75 232 THR A C 1
ATOM 1829 O O . THR A 1 232 ? -15.382 -8.164 9.763 1.00 95.75 232 THR A O 1
ATOM 1832 N N . PRO A 1 233 ? -16.547 -9.063 11.455 1.00 96.94 233 PRO A N 1
ATOM 1833 C CA . PRO A 1 233 ? -16.936 -7.770 12.018 1.00 96.94 233 PRO A CA 1
ATOM 1834 C C . PRO A 1 233 ? -15.719 -6.901 12.349 1.00 96.94 233 PRO A C 1
ATOM 1836 O O . PRO A 1 233 ? -14.860 -7.320 13.123 1.00 96.94 233 PRO A O 1
ATOM 1839 N N . ALA A 1 234 ? -15.661 -5.690 11.799 1.00 95.69 234 ALA A N 1
ATOM 1840 C CA . ALA A 1 234 ? -14.578 -4.733 12.019 1.00 95.69 234 ALA A CA 1
ATOM 1841 C C . ALA A 1 234 ? -14.985 -3.669 13.042 1.00 95.69 234 ALA A C 1
ATOM 1843 O O . ALA A 1 234 ? -14.275 -3.436 14.017 1.00 95.69 234 ALA A O 1
ATOM 1844 N N . ILE A 1 235 ? -16.155 -3.054 12.860 1.00 96.50 235 ILE A N 1
ATOM 1845 C CA . ILE A 1 235 ? -16.720 -2.072 13.791 1.00 96.50 235 ILE A CA 1
ATOM 1846 C C . ILE A 1 235 ? -18.095 -2.564 14.210 1.00 96.50 235 ILE A C 1
ATOM 1848 O O . ILE A 1 235 ? -18.929 -2.874 13.361 1.00 96.50 235 ILE A O 1
ATOM 1852 N N . ALA A 1 236 ? -18.352 -2.616 15.512 1.00 97.81 236 ALA A N 1
ATOM 1853 C CA . ALA A 1 236 ? -19.647 -3.024 16.038 1.00 97.81 236 ALA A CA 1
ATOM 1854 C C . ALA A 1 236 ? -20.057 -2.170 17.234 1.00 97.81 236 ALA A C 1
ATOM 1856 O O . ALA A 1 236 ? -19.217 -1.631 17.955 1.00 97.81 236 ALA A O 1
ATOM 1857 N N . MET A 1 237 ? -21.362 -2.069 17.459 1.00 98.00 237 MET A N 1
ATOM 1858 C CA . MET A 1 237 ? -21.923 -1.404 18.625 1.00 98.00 237 MET A CA 1
ATOM 1859 C C . MET A 1 237 ? -22.879 -2.320 19.368 1.00 98.00 237 MET A C 1
ATOM 1861 O O . MET A 1 237 ? -23.684 -3.015 18.759 1.00 98.00 237 MET A O 1
ATOM 1865 N N . ASN A 1 238 ? -22.832 -2.280 20.694 1.00 98.50 238 ASN A N 1
ATOM 1866 C CA . ASN A 1 238 ? -23.754 -3.014 21.545 1.00 98.50 238 ASN A CA 1
ATOM 1867 C C . ASN A 1 238 ? -24.376 -2.067 22.570 1.00 98.50 238 ASN A C 1
ATOM 1869 O O . ASN A 1 238 ? -23.667 -1.364 23.291 1.00 98.50 238 ASN A O 1
ATOM 1873 N N . LYS A 1 239 ? -25.707 -2.047 22.637 1.00 98.25 239 LYS A N 1
ATOM 1874 C CA . LYS A 1 239 ? -26.437 -1.345 23.693 1.00 98.25 239 LYS A CA 1
ATOM 1875 C C . LYS A 1 239 ? -26.736 -2.341 24.804 1.00 98.25 239 LYS A C 1
ATOM 1877 O O . LYS A 1 239 ? -27.315 -3.391 24.542 1.00 98.25 239 LYS A O 1
ATOM 1882 N N . LEU A 1 240 ? -26.377 -1.992 26.034 1.00 97.69 240 LEU A N 1
ATOM 1883 C CA . LEU A 1 240 ? -26.653 -2.813 27.207 1.00 97.69 240 LEU A CA 1
ATOM 1884 C C . LEU A 1 240 ? -27.302 -1.936 28.275 1.00 97.69 240 LEU A C 1
ATOM 1886 O O . LEU A 1 240 ? -26.640 -1.096 28.885 1.00 97.69 240 LEU A O 1
ATOM 1890 N N . ASP A 1 241 ? -28.607 -2.129 28.454 1.00 97.44 241 ASP A N 1
ATOM 1891 C CA . ASP A 1 241 ? -29.497 -1.274 29.242 1.00 97.44 241 ASP A CA 1
ATOM 1892 C C . ASP A 1 241 ? -29.340 0.213 28.855 1.00 97.44 241 ASP A C 1
ATOM 1894 O O . ASP A 1 241 ? -29.665 0.601 27.726 1.00 97.44 241 ASP A O 1
ATOM 1898 N N . GLU A 1 242 ? -28.833 1.053 29.760 1.00 96.81 242 GLU A N 1
ATOM 1899 C CA . GLU A 1 242 ? -28.638 2.492 29.540 1.00 96.81 242 GLU A CA 1
ATOM 1900 C C . GLU A 1 242 ? -27.281 2.824 28.884 1.00 96.81 242 GLU A C 1
ATOM 1902 O O . GLU A 1 242 ? -27.057 3.932 28.374 1.00 96.81 242 GLU A O 1
ATOM 1907 N N . GLY A 1 243 ? -26.347 1.872 28.889 1.00 97.56 243 GLY A N 1
ATOM 1908 C CA . GLY A 1 243 ? -24.998 2.032 28.363 1.00 97.56 243 GLY A CA 1
ATOM 1909 C C . GLY A 1 243 ? -24.844 1.636 26.909 1.00 97.56 243 GLY A C 1
ATOM 1910 O O . GLY A 1 243 ? -25.714 1.024 26.287 1.00 97.56 243 GLY A O 1
ATOM 1911 N N . MET A 1 244 ? -23.686 1.994 26.364 1.00 98.00 244 MET A N 1
ATOM 1912 C CA . MET A 1 244 ? -23.302 1.664 24.993 1.00 98.00 244 MET A CA 1
ATOM 1913 C C . MET A 1 244 ? -21.840 1.249 24.937 1.00 98.00 244 MET A C 1
ATOM 1915 O O . MET A 1 244 ? -20.995 1.815 25.632 1.00 98.00 244 MET A O 1
ATOM 1919 N N . VAL A 1 245 ? -21.556 0.295 24.061 1.00 98.38 245 VAL A N 1
ATOM 1920 C CA . VAL A 1 245 ? -20.220 -0.207 23.769 1.00 98.38 245 VAL A CA 1
ATOM 1921 C C . VAL A 1 245 ? -19.945 -0.009 22.285 1.00 98.38 245 VAL A C 1
ATOM 1923 O O . VAL A 1 245 ? -20.758 -0.409 21.458 1.00 98.38 245 VAL A O 1
ATOM 1926 N N . LEU A 1 246 ? -18.813 0.606 21.954 1.00 98.38 246 LEU A N 1
ATOM 1927 C CA . LEU A 1 246 ? -18.250 0.657 20.608 1.00 98.38 246 LEU A CA 1
ATOM 1928 C C . LEU A 1 246 ? -17.026 -0.257 20.587 1.00 98.38 246 LEU A C 1
ATOM 1930 O O . LEU A 1 246 ? -16.115 -0.087 21.395 1.00 98.38 246 LEU A O 1
ATOM 1934 N N . LEU A 1 247 ? -17.014 -1.214 19.669 1.00 98.12 247 LEU A N 1
ATOM 1935 C CA . LEU A 1 247 ? -15.908 -2.130 19.435 1.00 98.12 247 LEU A CA 1
ATOM 1936 C C . LEU A 1 247 ? -15.238 -1.780 18.107 1.00 98.12 247 LEU A C 1
ATOM 1938 O O . LEU A 1 247 ? -15.869 -1.863 17.054 1.00 98.12 247 LEU A O 1
ATOM 1942 N N . LEU A 1 248 ? -13.952 -1.439 18.166 1.00 97.38 248 LEU A N 1
ATOM 1943 C CA . LEU A 1 248 ? -13.038 -1.503 17.029 1.00 97.38 248 LEU A CA 1
ATOM 1944 C C . LEU A 1 248 ? -12.310 -2.843 17.124 1.00 97.38 248 LEU A C 1
ATOM 1946 O O . LEU A 1 248 ? -11.460 -3.040 17.989 1.00 97.38 248 LEU A O 1
ATOM 1950 N N . ASN A 1 249 ? -12.687 -3.795 16.282 1.00 96.25 249 ASN A N 1
ATOM 1951 C CA . ASN A 1 249 ? -12.334 -5.208 16.411 1.00 96.25 249 ASN A CA 1
ATOM 1952 C C . ASN A 1 249 ? -10.952 -5.557 15.820 1.00 96.25 249 ASN A C 1
ATOM 1954 O O . ASN A 1 249 ? -10.750 -6.637 15.271 1.00 96.25 249 ASN A O 1
ATOM 1958 N N . TRP A 1 250 ? -10.019 -4.607 15.887 1.00 95.94 250 TRP A N 1
ATOM 1959 C CA . TRP A 1 250 ? -8.611 -4.730 15.514 1.00 95.94 250 TRP A CA 1
ATOM 1960 C C . TRP A 1 250 ? -7.777 -3.719 16.299 1.00 95.94 250 TRP A C 1
ATOM 1962 O O . TRP A 1 250 ? -8.328 -2.864 16.997 1.00 95.94 250 TRP A O 1
ATOM 1972 N N . ARG A 1 251 ? -6.449 -3.788 16.150 1.00 94.75 251 ARG A N 1
ATOM 1973 C CA . ARG A 1 251 ? -5.447 -2.866 16.717 1.00 94.75 251 ARG A CA 1
ATOM 1974 C C . ARG A 1 251 ? -5.520 -1.454 16.116 1.00 94.75 251 ARG A C 1
ATOM 1976 O O . ARG A 1 251 ? -4.535 -0.939 15.584 1.00 94.75 251 ARG A O 1
ATOM 1983 N N . ALA A 1 252 ? -6.690 -0.826 16.176 1.00 94.06 252 ALA A N 1
ATOM 1984 C CA . ALA A 1 252 ? -6.962 0.474 15.574 1.00 94.06 252 ALA A CA 1
ATOM 1985 C C . ALA A 1 252 ? -6.123 1.599 16.186 1.00 94.06 252 ALA A C 1
ATOM 1987 O O . ALA A 1 252 ? -5.987 2.660 15.594 1.00 94.06 252 ALA A O 1
ATOM 1988 N N . GLU A 1 253 ? -5.542 1.404 17.368 1.00 91.81 253 GLU A N 1
ATOM 1989 C CA . GLU A 1 253 ? -4.646 2.386 17.961 1.00 91.81 253 GLU A CA 1
ATOM 1990 C C . GLU A 1 253 ? -3.280 2.483 17.269 1.00 91.81 253 GLU A C 1
ATOM 1992 O O . GLU A 1 253 ? -2.624 3.516 17.427 1.00 91.81 253 GLU A O 1
ATOM 1997 N N . ASN A 1 254 ? -2.869 1.448 16.524 1.00 89.12 254 ASN A N 1
ATOM 1998 C CA . ASN A 1 254 ? -1.625 1.437 15.752 1.00 89.12 254 ASN A CA 1
ATOM 1999 C C . ASN A 1 254 ? -1.791 2.181 14.422 1.00 89.12 254 ASN A C 1
ATOM 2001 O O . ASN A 1 254 ? -0.961 3.022 14.083 1.00 89.12 254 ASN A O 1
ATOM 2005 N N . ASP A 1 255 ? -2.869 1.877 13.700 1.00 82.62 255 ASP A N 1
ATOM 2006 C CA . ASP A 1 255 ? -3.235 2.530 12.446 1.00 82.62 255 ASP A CA 1
ATOM 2007 C C . ASP A 1 255 ? -4.760 2.694 12.378 1.00 82.62 255 ASP A C 1
ATOM 2009 O O . ASP A 1 255 ? -5.517 1.720 12.302 1.00 82.62 255 ASP A O 1
ATOM 2013 N N . MET A 1 256 ? -5.205 3.949 12.469 1.00 88.19 256 MET A N 1
ATOM 2014 C CA . MET A 1 256 ? -6.613 4.332 12.419 1.00 88.19 256 MET A CA 1
ATOM 2015 C C . MET A 1 256 ? -6.847 5.130 11.136 1.00 88.19 256 MET A C 1
ATOM 2017 O O . MET A 1 256 ? -6.459 6.303 11.083 1.00 88.19 256 MET A O 1
ATOM 2021 N N . PRO A 1 257 ? -7.499 4.547 10.114 1.00 87.12 257 PRO A N 1
ATOM 2022 C CA . PRO A 1 257 ? -7.816 5.275 8.894 1.00 87.12 257 PRO A CA 1
ATOM 2023 C C . PRO A 1 257 ? -8.602 6.554 9.207 1.00 87.12 257 PRO A C 1
ATOM 2025 O O . PRO A 1 257 ? -9.439 6.533 10.115 1.00 87.12 257 PRO A O 1
ATOM 2028 N N . PRO A 1 258 ? -8.404 7.656 8.460 1.00 88.75 258 PRO A N 1
ATOM 2029 C CA . PRO A 1 258 ? -9.099 8.918 8.709 1.00 88.75 258 PRO A CA 1
ATOM 2030 C C . PRO A 1 258 ? -10.628 8.789 8.842 1.00 88.75 258 PRO A C 1
ATOM 2032 O O . PRO A 1 258 ? -11.214 9.430 9.712 1.00 88.75 258 PRO A O 1
ATOM 2035 N N . ALA A 1 259 ? -11.270 7.917 8.054 1.00 88.31 259 ALA A N 1
ATOM 2036 C CA . ALA A 1 259 ? -12.705 7.627 8.176 1.00 88.31 259 ALA A CA 1
ATOM 2037 C C . ALA A 1 259 ? -13.094 7.058 9.557 1.00 88.31 259 ALA A C 1
ATOM 2039 O O . ALA A 1 259 ? -14.093 7.458 10.164 1.00 88.31 259 ALA A O 1
ATOM 2040 N N . VAL A 1 260 ? -12.283 6.132 10.077 1.00 91.62 260 VAL A N 1
ATOM 2041 C CA . VAL A 1 260 ? -12.474 5.522 11.401 1.00 91.62 260 VAL A CA 1
ATOM 2042 C C . VAL A 1 260 ? -12.163 6.539 12.497 1.00 91.62 260 VAL A C 1
ATOM 2044 O O . VAL A 1 260 ? -12.923 6.658 13.453 1.00 91.62 260 VAL A O 1
ATOM 2047 N N . ALA A 1 261 ? -11.093 7.321 12.335 1.00 92.06 261 ALA A N 1
ATOM 2048 C CA . ALA A 1 261 ? -10.705 8.377 13.265 1.00 92.06 261 ALA A CA 1
ATOM 2049 C C . ALA A 1 261 ? -11.818 9.416 13.460 1.00 92.06 261 ALA A C 1
ATOM 2051 O O . ALA A 1 261 ? -12.139 9.765 14.598 1.00 92.06 261 ALA A O 1
ATOM 2052 N N . GLU A 1 262 ? -12.451 9.861 12.372 1.00 90.31 262 GLU A N 1
ATOM 2053 C CA . GLU A 1 262 ? -13.585 10.783 12.451 1.00 90.31 262 GLU A CA 1
ATOM 2054 C C . GLU A 1 262 ? -14.808 10.117 13.101 1.00 90.31 262 GLU A C 1
ATOM 2056 O O . GLU A 1 262 ? -15.451 10.722 13.955 1.00 90.31 262 GLU A O 1
ATOM 2061 N N . SER A 1 263 ? -15.078 8.842 12.802 1.00 90.81 263 SER A N 1
ATOM 2062 C CA . SER A 1 263 ? -16.171 8.086 13.437 1.00 90.81 263 SER A CA 1
ATOM 2063 C C . SER A 1 263 ? -15.992 7.960 14.958 1.00 90.81 263 SER A C 1
ATOM 2065 O O . SER A 1 263 ? -16.934 8.178 15.726 1.00 90.81 263 SER A O 1
ATOM 2067 N N . VAL A 1 264 ? -14.770 7.667 15.418 1.00 93.88 264 VAL A N 1
ATOM 2068 C CA . VAL A 1 264 ? -14.421 7.616 16.848 1.00 93.88 264 VAL A CA 1
ATOM 2069 C C . VAL A 1 264 ? -14.564 8.994 17.483 1.00 93.88 264 VAL A C 1
ATOM 2071 O O . VAL A 1 264 ? -15.167 9.118 18.547 1.00 93.88 264 VAL A O 1
ATOM 2074 N N . LYS A 1 265 ? -14.054 10.040 16.830 1.00 93.06 265 LYS A N 1
ATOM 2075 C CA . LYS A 1 265 ? -14.138 11.419 17.317 1.00 93.06 265 LYS A CA 1
ATOM 2076 C C . LYS A 1 265 ? -15.586 11.895 17.447 1.00 93.06 265 LYS A C 1
ATOM 2078 O O . LYS A 1 265 ? -15.940 12.457 18.478 1.00 93.06 265 LYS A O 1
ATOM 2083 N N . LEU A 1 266 ? -16.441 11.633 16.461 1.00 91.62 266 LEU A N 1
ATOM 20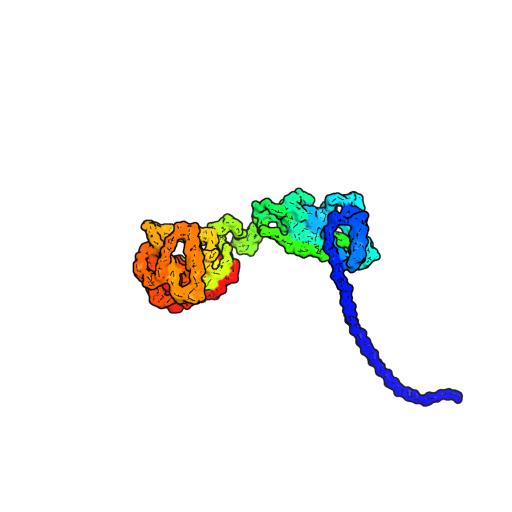84 C CA . LEU A 1 266 ? -17.866 11.965 16.535 1.00 91.62 266 LEU A CA 1
ATOM 2085 C C . LEU A 1 266 ? -18.558 11.198 17.668 1.00 91.62 266 LEU A C 1
ATOM 2087 O O . LEU A 1 266 ? -19.276 11.801 18.465 1.00 91.62 266 LEU A O 1
ATOM 2091 N N . THR A 1 267 ? -18.282 9.897 17.798 1.00 94.50 267 THR A N 1
ATOM 2092 C CA . THR A 1 267 ? -18.847 9.063 18.871 1.00 94.50 267 THR A CA 1
ATOM 2093 C C . THR A 1 267 ? -18.452 9.585 20.251 1.00 94.50 267 THR A C 1
ATOM 2095 O O . THR A 1 267 ? -19.313 9.819 21.101 1.00 94.50 267 THR A O 1
ATOM 2098 N N . LEU A 1 268 ? -17.157 9.827 20.473 1.00 94.62 268 LEU A N 1
ATOM 2099 C CA . LEU A 1 268 ? -16.662 10.381 21.729 1.00 94.62 268 LEU A CA 1
ATOM 2100 C C . LEU A 1 268 ? -17.191 11.797 21.964 1.00 94.62 268 LEU A C 1
ATOM 2102 O O . LEU A 1 268 ? -17.489 12.141 23.102 1.00 94.62 268 LEU A O 1
ATOM 2106 N N . GLY A 1 269 ? -17.354 12.614 20.923 1.00 93.25 269 GLY A N 1
ATOM 2107 C CA . GLY A 1 269 ? -17.952 13.947 21.015 1.00 93.25 269 GLY A CA 1
ATOM 2108 C C . GLY A 1 269 ? -19.372 13.891 21.571 1.00 93.25 269 GLY A C 1
ATOM 2109 O O . GLY A 1 269 ? -19.682 14.591 22.531 1.00 93.25 269 GLY A O 1
ATOM 2110 N N . VAL A 1 270 ? -20.198 12.981 21.047 1.00 93.75 270 VAL A N 1
ATOM 2111 C CA . VAL A 1 270 ? -21.551 12.735 21.566 1.00 93.75 270 VAL A CA 1
ATOM 2112 C C . VAL A 1 270 ? -21.500 12.231 23.010 1.00 93.75 270 VAL A C 1
ATOM 2114 O O . VAL A 1 270 ? -22.181 12.785 23.873 1.00 93.75 270 VAL A O 1
ATOM 2117 N N . TRP A 1 271 ? -20.673 11.224 23.305 1.00 95.69 271 TRP A N 1
ATOM 2118 C CA . TRP A 1 271 ? -20.592 10.610 24.638 1.00 95.69 271 TRP A CA 1
ATOM 2119 C C . TRP A 1 271 ? -20.001 11.519 25.719 1.00 95.69 271 TRP A C 1
ATOM 2121 O O . TRP A 1 271 ? -20.244 11.292 26.899 1.00 95.69 271 TRP A O 1
ATOM 2131 N N . THR A 1 272 ? -19.248 12.548 25.331 1.00 92.62 272 THR A N 1
ATOM 2132 C CA . THR A 1 272 ? -18.622 13.505 26.258 1.00 92.62 272 THR A CA 1
ATOM 2133 C C . THR A 1 272 ? -19.346 14.847 26.338 1.00 92.62 272 THR A C 1
ATOM 2135 O O . THR A 1 272 ? -18.863 15.775 26.997 1.00 92.62 272 THR A O 1
ATOM 2138 N N . THR A 1 273 ? -20.533 14.953 25.728 1.00 85.12 273 THR A N 1
ATOM 2139 C CA . THR A 1 273 ? -21.408 16.125 25.864 1.00 85.12 273 THR A CA 1
ATOM 2140 C C . THR A 1 273 ? -21.622 16.450 27.347 1.00 85.12 273 THR A C 1
ATOM 2142 O O . THR A 1 273 ? -21.874 15.563 28.157 1.00 85.12 273 THR A O 1
ATOM 2145 N N . GLY A 1 274 ? -21.476 17.723 27.728 1.00 78.19 274 GLY A N 1
ATOM 2146 C CA . GLY A 1 274 ? -21.527 18.131 29.140 1.00 78.19 274 GLY A CA 1
ATOM 2147 C C . GLY A 1 274 ? -20.215 17.936 29.915 1.00 78.19 274 GLY A C 1
ATOM 2148 O O . GLY A 1 274 ? -20.226 18.013 31.139 1.00 78.19 274 GLY A O 1
ATOM 2149 N N . ARG A 1 275 ? -19.084 17.747 29.212 1.00 82.19 275 ARG A N 1
ATOM 2150 C CA . ARG A 1 275 ? -17.725 17.564 29.772 1.00 82.1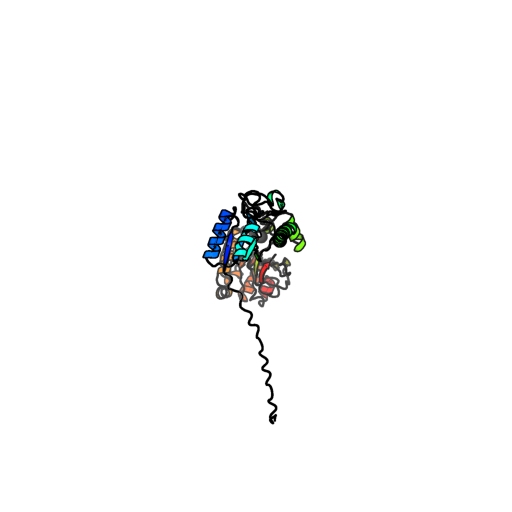9 275 ARG A CA 1
ATOM 2151 C C . ARG A 1 275 ? -17.555 16.260 30.553 1.00 82.19 275 ARG A C 1
ATOM 2153 O O . ARG A 1 275 ? -16.850 16.232 31.563 1.00 82.19 275 ARG A O 1
ATOM 2160 N N . ALA A 1 276 ? -18.187 15.181 30.095 1.00 90.44 276 ALA A N 1
ATOM 2161 C CA . ALA A 1 276 ? -18.013 13.898 30.755 1.00 90.44 276 ALA A CA 1
ATOM 2162 C C . ALA A 1 276 ? -16.542 13.438 30.697 1.00 90.44 276 ALA A C 1
ATOM 2164 O O . ALA A 1 276 ? -15.893 13.577 29.654 1.00 90.44 276 ALA A O 1
ATOM 2165 N N . PRO A 1 277 ? -15.996 12.898 31.800 1.00 94.62 277 PRO A N 1
ATOM 2166 C CA . PRO A 1 277 ? -14.615 12.451 31.830 1.00 94.62 277 PRO A CA 1
ATOM 2167 C C . PRO A 1 277 ? -14.418 11.220 30.940 1.00 94.62 277 PRO A C 1
ATOM 2169 O O . PRO A 1 277 ? -15.258 10.318 30.899 1.00 94.62 277 PRO A O 1
ATOM 2172 N N . VAL A 1 278 ? -13.271 11.181 30.262 1.00 97.69 278 VAL A N 1
ATOM 2173 C CA . VAL A 1 278 ? -12.793 10.003 29.535 1.00 97.69 278 VAL A CA 1
ATOM 2174 C C . VAL A 1 278 ? -11.723 9.335 30.382 1.00 97.69 278 VAL A C 1
ATOM 2176 O O . VAL A 1 278 ? -10.714 9.954 30.720 1.00 97.69 278 VAL A O 1
ATOM 2179 N N . TYR A 1 279 ? -11.935 8.073 30.707 1.00 98.38 279 TYR A N 1
ATOM 2180 C CA . TYR A 1 279 ? -11.005 7.220 31.422 1.00 98.38 279 TYR A CA 1
ATOM 2181 C C . TYR A 1 279 ? -10.393 6.194 30.474 1.00 98.38 279 TYR A C 1
ATOM 2183 O O . TYR A 1 279 ? -11.001 5.797 29.482 1.00 98.38 279 TYR A O 1
ATOM 2191 N N . ILE A 1 280 ? -9.187 5.742 30.785 1.00 98.44 280 ILE A N 1
ATOM 2192 C CA . ILE A 1 280 ? -8.507 4.657 30.078 1.00 98.44 280 ILE A CA 1
ATOM 2193 C C . ILE A 1 280 ? -7.920 3.703 31.111 1.00 98.44 280 ILE A C 1
ATOM 2195 O O . ILE A 1 280 ? -7.387 4.135 32.135 1.00 98.44 280 ILE A O 1
ATOM 2199 N N . THR A 1 281 ? -8.037 2.401 30.874 1.00 97.81 281 THR A N 1
ATOM 2200 C CA . THR A 1 281 ? -7.513 1.396 31.803 1.00 97.81 281 THR A CA 1
ATOM 2201 C C . THR A 1 281 ? -6.978 0.169 31.070 1.00 97.81 281 THR A C 1
ATOM 2203 O O . THR A 1 281 ? -7.166 -0.000 29.870 1.00 97.81 281 THR A O 1
ATOM 2206 N N . THR A 1 282 ? -6.273 -0.677 31.808 1.00 96.94 282 THR A N 1
ATOM 2207 C CA . THR A 1 282 ? -5.851 -2.020 31.407 1.00 96.94 282 THR A CA 1
ATOM 2208 C C . THR A 1 282 ? -5.818 -2.892 32.659 1.00 96.94 282 THR A C 1
ATOM 2210 O O . THR A 1 282 ? -5.728 -2.374 33.773 1.00 96.94 282 THR A O 1
ATOM 2213 N N . THR A 1 283 ? -5.879 -4.209 32.503 1.00 96.44 283 THR A N 1
ATOM 2214 C CA . THR A 1 283 ? -5.793 -5.137 33.635 1.00 96.44 283 THR A CA 1
ATOM 2215 C C . THR A 1 283 ? -4.341 -5.485 33.947 1.00 96.44 283 THR A C 1
ATOM 2217 O O . THR A 1 283 ? -3.487 -5.514 33.057 1.00 96.44 283 THR A O 1
ATOM 2220 N N . ALA A 1 284 ? -4.054 -5.809 35.211 1.00 95.44 284 ALA A N 1
ATOM 2221 C CA . ALA A 1 284 ? -2.740 -6.317 35.607 1.00 95.44 284 ALA A CA 1
ATOM 2222 C C . ALA A 1 284 ? -2.360 -7.586 34.820 1.00 95.44 284 ALA A C 1
ATOM 2224 O O . ALA A 1 284 ? -1.228 -7.704 34.358 1.00 95.44 284 ALA A O 1
ATOM 2225 N N . ALA A 1 285 ? -3.328 -8.482 34.592 1.00 94.81 285 ALA A N 1
ATOM 2226 C CA . ALA A 1 285 ? -3.141 -9.701 33.808 1.00 94.81 285 ALA A CA 1
ATOM 2227 C C . ALA A 1 285 ? -2.735 -9.408 32.353 1.00 94.81 285 ALA A C 1
ATOM 2229 O O . ALA A 1 285 ? -1.722 -9.924 31.887 1.00 94.81 285 ALA A O 1
ATOM 2230 N N . THR A 1 286 ? -3.451 -8.511 31.659 1.00 95.44 286 THR A N 1
ATOM 2231 C CA . THR A 1 286 ? -3.071 -8.110 30.292 1.00 95.44 286 THR A CA 1
ATOM 2232 C C . THR A 1 286 ? -1.695 -7.450 30.284 1.00 95.44 286 THR A C 1
ATOM 2234 O O . THR A 1 286 ? -0.860 -7.784 29.447 1.00 95.44 286 THR A O 1
ATOM 2237 N N . ARG A 1 287 ? -1.431 -6.531 31.220 1.00 95.19 287 ARG A N 1
ATOM 2238 C CA . ARG A 1 287 ? -0.147 -5.823 31.296 1.00 95.19 287 ARG A CA 1
ATOM 2239 C C . ARG A 1 287 ? 1.025 -6.779 31.524 1.00 95.19 287 ARG A C 1
ATOM 2241 O O . ARG A 1 287 ? 2.094 -6.554 30.967 1.00 95.19 287 ARG A O 1
ATOM 2248 N N . SER A 1 288 ? 0.827 -7.829 32.318 1.00 95.75 288 SER A N 1
ATOM 2249 C CA . SER A 1 288 ? 1.849 -8.844 32.578 1.00 95.75 288 SER A CA 1
ATOM 2250 C C . SER A 1 288 ? 2.210 -9.652 31.330 1.00 95.75 288 SER A C 1
ATOM 2252 O O . SER A 1 288 ? 3.365 -10.039 31.186 1.00 95.75 288 SER A O 1
ATOM 2254 N N . GLU A 1 289 ? 1.248 -9.926 30.447 1.00 94.56 289 GLU A N 1
ATOM 2255 C CA . GLU A 1 289 ? 1.455 -10.787 29.273 1.00 94.56 289 GLU A CA 1
ATOM 2256 C C . GLU A 1 289 ? 1.833 -9.992 28.011 1.00 94.56 289 GLU A C 1
ATOM 2258 O O . GLU A 1 289 ? 2.668 -10.433 27.226 1.00 94.56 289 GLU A O 1
ATOM 2263 N N . TYR A 1 290 ? 1.267 -8.794 27.830 1.00 91.56 290 TYR A N 1
ATOM 2264 C CA . TYR A 1 290 ? 1.387 -7.998 26.597 1.00 91.56 290 TYR A CA 1
ATOM 2265 C C . TYR A 1 290 ? 2.091 -6.645 26.797 1.00 91.56 290 TYR A C 1
ATOM 2267 O O . TYR A 1 290 ? 2.264 -5.878 25.845 1.00 91.56 290 TYR A O 1
ATOM 2275 N N . GLY A 1 291 ? 2.503 -6.328 28.027 1.00 94.62 291 GLY A N 1
ATOM 2276 C CA . GLY A 1 291 ? 3.126 -5.053 28.370 1.00 94.62 291 GLY A CA 1
ATOM 2277 C C . GLY A 1 291 ? 2.154 -3.867 28.328 1.00 94.62 291 GLY A C 1
ATOM 2278 O O . GLY A 1 291 ? 0.934 -4.017 28.344 1.00 94.62 291 GLY A O 1
ATOM 2279 N N . ASN A 1 292 ? 2.709 -2.651 28.292 1.00 94.56 292 ASN A N 1
ATOM 2280 C CA . ASN A 1 292 ? 1.935 -1.400 28.355 1.00 94.56 292 ASN A CA 1
ATOM 2281 C C . ASN A 1 292 ? 1.887 -0.625 27.020 1.00 94.56 292 ASN A C 1
ATOM 2283 O O . ASN A 1 292 ? 1.235 0.411 26.926 1.00 94.56 292 ASN A O 1
ATOM 2287 N N . SER A 1 293 ? 2.566 -1.108 25.975 1.00 94.12 293 SER A N 1
ATOM 2288 C CA . SER A 1 293 ? 2.631 -0.430 24.668 1.00 94.12 293 SER A CA 1
ATOM 2289 C C . SER A 1 293 ? 1.255 -0.155 24.027 1.00 94.12 293 SER A C 1
ATOM 2291 O O . SER A 1 293 ? 1.057 0.966 23.550 1.00 94.12 293 SER A O 1
ATOM 2293 N N . PRO A 1 294 ? 0.274 -1.085 24.044 1.00 92.06 294 PRO A N 1
ATOM 2294 C CA . PRO A 1 294 ? -1.045 -0.819 23.462 1.00 92.06 294 PRO A CA 1
ATOM 2295 C C . PRO A 1 294 ? -1.797 0.299 24.192 1.00 92.06 294 PRO A C 1
ATOM 2297 O O . PRO A 1 294 ? -2.413 1.160 23.569 1.00 92.06 294 PRO A O 1
ATOM 2300 N N . PHE A 1 295 ? -1.683 0.326 25.522 1.00 95.88 295 PHE A N 1
ATOM 2301 C CA . PHE A 1 295 ? -2.273 1.361 26.362 1.00 95.88 295 PHE A CA 1
ATOM 2302 C C . PHE A 1 295 ? -1.719 2.749 26.011 1.00 95.88 295 PHE A C 1
ATOM 2304 O O . PHE A 1 295 ? -2.486 3.685 25.783 1.00 95.88 295 PHE A O 1
ATOM 2311 N N . GLU A 1 296 ? -0.394 2.878 25.895 1.00 96.38 296 GLU A N 1
ATOM 2312 C CA . GLU A 1 296 ? 0.240 4.145 25.510 1.00 96.38 296 GLU A CA 1
ATOM 2313 C C . GLU A 1 296 ? -0.097 4.559 24.074 1.00 96.38 296 GLU A C 1
ATOM 2315 O O . GLU A 1 296 ? -0.351 5.737 23.815 1.00 96.38 296 GLU A O 1
ATOM 2320 N N . SER A 1 297 ? -0.165 3.598 23.150 1.00 95.62 297 SER A N 1
ATOM 2321 C CA . SER A 1 297 ? -0.521 3.851 21.748 1.00 95.62 297 SER A CA 1
ATOM 2322 C C . SER A 1 297 ? -1.951 4.378 21.629 1.00 95.62 297 SER A C 1
ATOM 2324 O O . SER A 1 297 ? -2.186 5.398 20.981 1.00 95.62 297 SER A O 1
ATOM 2326 N N . ALA A 1 298 ? -2.902 3.772 22.344 1.00 96.06 298 ALA A N 1
ATOM 2327 C CA . ALA A 1 298 ? -4.277 4.257 22.408 1.00 96.06 298 ALA A CA 1
ATOM 2328 C C . ALA A 1 298 ? -4.385 5.634 23.064 1.00 96.06 298 ALA A C 1
ATOM 2330 O O . ALA A 1 298 ? -5.082 6.508 22.546 1.00 96.06 298 ALA A O 1
ATOM 2331 N N . ARG A 1 299 ? -3.649 5.878 24.155 1.00 96.31 299 ARG A N 1
ATOM 2332 C CA . ARG A 1 299 ? -3.589 7.197 24.798 1.00 96.31 299 ARG A CA 1
ATOM 2333 C C . ARG A 1 299 ? -3.075 8.271 23.834 1.00 96.31 299 ARG A C 1
ATOM 2335 O O . ARG A 1 299 ? -3.659 9.355 23.764 1.00 96.31 299 ARG A O 1
ATOM 2342 N N . ALA A 1 300 ? -2.027 7.975 23.066 1.00 95.25 300 ALA A N 1
ATOM 2343 C CA . ALA A 1 300 ? -1.483 8.873 22.050 1.00 95.25 300 ALA A CA 1
ATOM 2344 C C . ALA A 1 300 ? -2.469 9.101 20.889 1.00 95.25 300 ALA A C 1
ATOM 2346 O O . ALA A 1 300 ? -2.678 10.242 20.475 1.00 95.25 300 ALA A O 1
ATOM 2347 N N . SER A 1 301 ? -3.130 8.047 20.407 1.00 94.19 301 SER A N 1
ATOM 2348 C CA . SER A 1 301 ? -4.158 8.138 19.364 1.00 94.19 301 SER A CA 1
ATOM 2349 C C . SER A 1 301 ? -5.339 9.011 19.796 1.00 94.19 301 SER A C 1
ATOM 2351 O O . SER A 1 301 ? -5.680 9.960 19.095 1.00 94.19 301 SER A O 1
ATOM 2353 N N . LEU A 1 302 ? -5.885 8.803 20.996 1.00 95.06 302 LEU A N 1
ATOM 2354 C CA . LEU A 1 302 ? -6.944 9.651 21.560 1.00 95.06 302 LEU A CA 1
ATOM 2355 C C . LEU A 1 302 ? -6.485 11.104 21.763 1.00 95.06 302 LEU A C 1
ATOM 2357 O O . LEU A 1 302 ? -7.254 12.035 21.531 1.00 95.06 302 LEU A O 1
ATOM 2361 N N . THR A 1 303 ? -5.214 11.305 22.132 1.00 94.75 303 THR A N 1
ATOM 2362 C CA . THR A 1 303 ? -4.590 12.633 22.256 1.00 94.75 303 THR A CA 1
ATOM 2363 C C . THR A 1 303 ? -4.593 13.394 20.933 1.00 94.75 303 THR A C 1
ATOM 2365 O O . THR A 1 303 ? -4.920 14.586 20.929 1.00 94.75 303 THR A O 1
ATOM 2368 N N . ARG A 1 304 ? -4.293 12.715 19.816 1.00 93.25 304 ARG A N 1
ATOM 2369 C CA . ARG A 1 304 ? -4.375 13.287 18.460 1.00 93.25 304 ARG A CA 1
ATOM 2370 C C . ARG A 1 304 ? -5.806 13.621 18.044 1.00 93.25 304 ARG A C 1
ATOM 2372 O O . ARG A 1 304 ? -6.005 14.596 17.331 1.00 93.25 304 ARG A O 1
ATOM 2379 N N . LEU A 1 305 ? -6.793 12.867 18.531 1.00 92.38 305 LEU A N 1
ATOM 2380 C CA . LEU A 1 305 ? -8.218 13.146 18.309 1.00 92.38 305 LEU A CA 1
ATOM 2381 C C . LEU A 1 305 ? -8.768 14.284 19.190 1.00 92.38 305 LEU A C 1
ATOM 2383 O O . LEU A 1 305 ? -9.940 14.630 19.071 1.00 92.38 305 LEU A O 1
ATOM 2387 N N . GLY A 1 306 ? -7.940 14.878 20.058 1.00 92.88 306 GLY A N 1
ATOM 2388 C CA . GLY A 1 306 ? -8.319 16.001 20.921 1.00 92.88 306 GLY A CA 1
ATOM 2389 C C . GLY A 1 306 ? -8.777 15.610 22.329 1.00 92.88 306 GLY A C 1
ATOM 2390 O O . GLY A 1 306 ? -9.123 16.486 23.116 1.00 92.88 306 GLY A O 1
ATOM 2391 N N . TYR A 1 307 ? -8.730 14.326 22.689 1.00 93.75 307 TYR A N 1
ATOM 2392 C CA . TYR A 1 307 ? -9.104 13.847 24.022 1.00 93.75 307 TYR A CA 1
ATOM 2393 C C . TYR A 1 307 ? -7.882 13.727 24.937 1.00 93.75 307 TYR A C 1
ATOM 2395 O O . TYR A 1 307 ? -6.743 13.606 24.490 1.00 93.75 307 TYR A O 1
ATOM 2403 N N . ARG A 1 308 ? -8.090 13.779 26.253 1.00 94.19 308 ARG A N 1
ATOM 2404 C CA . ARG A 1 308 ? -7.036 13.585 27.262 1.00 94.19 308 ARG A CA 1
ATOM 2405 C C . ARG A 1 308 ? -7.536 12.581 28.297 1.00 94.19 308 ARG A C 1
ATOM 2407 O O . ARG A 1 308 ? -8.043 12.994 29.336 1.00 94.19 308 ARG A O 1
ATOM 2414 N N . PRO A 1 309 ? -7.487 11.275 27.987 1.00 96.31 309 PRO A N 1
ATOM 2415 C CA . PRO A 1 309 ? -8.056 10.274 28.872 1.00 96.31 309 PRO A CA 1
ATOM 2416 C C . PRO A 1 309 ? -7.248 10.164 30.172 1.00 96.31 309 PRO A C 1
ATOM 2418 O O . PRO A 1 309 ? -6.015 10.175 30.153 1.00 96.31 309 PRO A O 1
ATOM 2421 N N . MET A 1 310 ? -7.946 10.039 31.299 1.00 97.44 310 MET A N 1
ATOM 2422 C CA . MET A 1 310 ? -7.354 9.840 32.621 1.00 97.44 310 MET A CA 1
ATOM 2423 C C . MET A 1 310 ? -7.139 8.350 32.886 1.00 97.44 310 MET A C 1
ATOM 2425 O O . MET A 1 310 ? -8.072 7.553 32.789 1.00 97.44 310 MET A O 1
ATOM 2429 N N . SER A 1 311 ? -5.912 7.967 33.235 1.00 97.88 311 SER A N 1
ATOM 2430 C CA . SER A 1 311 ? -5.609 6.584 33.608 1.00 97.88 311 SER A CA 1
ATOM 2431 C C . SER A 1 311 ? -6.243 6.245 34.953 1.00 97.88 311 SER A C 1
ATOM 2433 O O . SER A 1 311 ? -6.031 6.967 35.926 1.00 97.88 311 SER A O 1
ATOM 2435 N N . VAL A 1 312 ? -6.955 5.121 35.028 1.00 97.75 312 VAL A N 1
ATOM 2436 C CA . VAL A 1 312 ? -7.518 4.592 36.281 1.00 97.75 312 VAL A CA 1
ATOM 2437 C C . VAL A 1 312 ? -7.183 3.106 36.446 1.00 97.75 312 VAL A C 1
ATOM 2439 O O . VAL A 1 312 ? -7.080 2.404 35.437 1.00 97.75 312 VAL A O 1
ATOM 2442 N N . PRO A 1 313 ? -7.002 2.599 37.679 1.00 97.12 313 PRO A N 1
ATOM 2443 C CA . PRO A 1 313 ? -6.883 1.159 37.924 1.00 97.12 313 PRO A CA 1
ATOM 2444 C C . PRO A 1 313 ? -8.166 0.416 37.518 1.00 97.12 313 PRO A C 1
ATOM 2446 O O . PRO A 1 313 ? -9.257 0.977 37.612 1.00 97.12 313 PRO A O 1
ATOM 2449 N N . ALA A 1 314 ? -8.062 -0.837 37.071 1.00 96.38 314 ALA A N 1
ATOM 2450 C CA . ALA A 1 314 ? -9.226 -1.606 36.614 1.00 96.38 314 ALA A CA 1
ATOM 2451 C C . ALA A 1 314 ? -10.209 -1.919 37.760 1.00 96.38 314 ALA A C 1
ATOM 2453 O O . ALA A 1 314 ? -11.410 -2.079 37.551 1.00 96.38 314 ALA A O 1
ATOM 2454 N N . GLU A 1 315 ? -9.711 -1.944 38.990 1.00 94.81 315 GLU A N 1
ATOM 2455 C CA . GLU A 1 315 ? -10.460 -2.226 40.211 1.00 94.81 315 GLU A CA 1
ATOM 2456 C C . GLU A 1 315 ? -11.432 -1.087 40.564 1.00 94.81 315 GLU A C 1
ATOM 2458 O O . GLU A 1 315 ? -12.385 -1.285 41.315 1.00 94.81 315 GLU A O 1
ATOM 2463 N N . THR A 1 316 ? -11.233 0.115 40.007 1.00 96.44 316 THR A N 1
ATOM 2464 C CA . THR A 1 316 ? -12.086 1.284 40.280 1.00 96.44 316 THR A CA 1
ATOM 2465 C C . THR A 1 316 ? -13.243 1.438 39.293 1.00 96.44 316 THR A C 1
ATOM 2467 O O . THR A 1 316 ? -14.091 2.310 39.493 1.00 96.44 316 THR A O 1
ATOM 2470 N N . ILE A 1 317 ? -13.337 0.578 38.266 1.00 97.44 317 ILE A N 1
ATOM 2471 C CA . ILE A 1 317 ? -14.361 0.651 37.205 1.00 97.44 317 ILE A CA 1
ATOM 2472 C C . ILE A 1 317 ? -15.780 0.722 37.786 1.00 97.44 317 ILE A C 1
ATOM 2474 O O . ILE A 1 317 ? -16.596 1.527 37.336 1.00 97.44 317 ILE A O 1
ATOM 2478 N N . ALA A 1 318 ? -16.071 -0.066 38.826 1.00 93.06 318 ALA A N 1
ATOM 2479 C CA . ALA A 1 318 ? -17.386 -0.086 39.467 1.00 93.06 318 ALA A CA 1
ATOM 2480 C C . ALA A 1 318 ? -17.805 1.290 40.031 1.00 93.06 318 ALA A C 1
ATOM 2482 O O . ALA A 1 318 ? -18.995 1.622 40.035 1.00 93.06 318 ALA A O 1
ATOM 2483 N N . GLY A 1 319 ? -16.832 2.104 40.456 1.00 94.62 319 GLY A N 1
ATOM 2484 C CA . GLY A 1 319 ? -17.032 3.441 41.019 1.00 94.62 319 GLY A CA 1
ATOM 2485 C C . GLY A 1 319 ? -17.148 4.566 39.987 1.00 94.62 319 GLY A C 1
ATOM 2486 O O . GLY A 1 319 ? -17.520 5.678 40.355 1.00 94.62 319 GLY A O 1
ATOM 2487 N N . LEU A 1 320 ? -16.872 4.309 38.703 1.00 97.06 320 LEU A N 1
ATOM 2488 C CA . LEU A 1 320 ? -16.985 5.330 37.656 1.00 97.06 320 LEU A CA 1
ATOM 2489 C C . LEU A 1 320 ? -18.440 5.788 37.486 1.00 97.06 320 LEU A C 1
ATOM 2491 O O . LEU A 1 320 ? -19.379 5.001 37.644 1.00 97.06 320 LEU A O 1
ATOM 2495 N N . SER A 1 321 ? -18.646 7.065 37.164 1.00 94.25 321 SER A N 1
ATOM 2496 C CA . SER A 1 321 ? -19.989 7.631 37.001 1.00 94.25 321 SER A CA 1
ATOM 2497 C C . SER A 1 321 ? -20.654 7.146 35.710 1.00 94.25 321 SER A C 1
ATOM 2499 O O . SER A 1 321 ? -19.991 6.938 34.694 1.00 94.25 321 SER A O 1
ATOM 2501 N N . ALA A 1 322 ? -21.982 7.014 35.732 1.00 91.81 322 ALA A N 1
ATOM 2502 C CA . ALA A 1 322 ? -22.796 6.600 34.586 1.00 91.81 322 ALA A CA 1
ATOM 2503 C C . ALA A 1 322 ? -22.572 7.448 33.321 1.00 91.81 322 ALA A C 1
ATOM 2505 O O . ALA A 1 322 ? -22.633 6.936 32.213 1.00 91.81 322 ALA A O 1
ATOM 2506 N N . GLY A 1 323 ? -22.289 8.744 33.473 1.00 90.56 323 GLY A N 1
ATOM 2507 C CA . GLY A 1 323 ? -22.056 9.638 32.337 1.00 90.56 323 GLY A CA 1
ATOM 2508 C C . GLY A 1 323 ? -20.661 9.531 31.718 1.00 90.56 323 GLY A C 1
ATOM 2509 O O . GLY A 1 323 ? -20.422 10.164 30.700 1.00 90.56 323 GLY A O 1
ATOM 2510 N N . SER A 1 324 ? -19.729 8.792 32.327 1.00 96.56 324 SER A N 1
ATOM 2511 C CA . SER A 1 324 ? -18.334 8.753 31.877 1.00 96.56 324 SER A CA 1
ATOM 2512 C C . SER A 1 324 ? -18.087 7.789 30.716 1.00 96.56 324 SER A C 1
ATOM 2514 O O . SER A 1 324 ? -18.861 6.862 30.458 1.00 96.56 324 SER A O 1
ATOM 2516 N N . VAL A 1 325 ? -16.967 8.009 30.025 1.00 98.19 325 VAL A N 1
ATOM 2517 C CA . VAL A 1 325 ? -16.451 7.106 28.993 1.00 98.19 325 VAL A CA 1
ATOM 2518 C C . VAL A 1 325 ? -15.270 6.330 29.557 1.00 98.19 325 VAL A C 1
ATOM 2520 O O . VAL A 1 325 ? -14.377 6.925 30.152 1.00 98.19 325 VAL A O 1
ATOM 2523 N N . LEU A 1 326 ? -15.223 5.023 29.327 1.00 98.44 326 LEU A N 1
ATOM 2524 C CA . LEU A 1 326 ? -14.071 4.174 29.604 1.00 98.44 326 LEU A CA 1
ATOM 2525 C C . LEU A 1 326 ? -13.511 3.616 28.293 1.00 98.44 326 LEU A C 1
ATOM 2527 O O . LEU A 1 326 ? -14.264 3.160 27.436 1.00 98.44 326 LEU A O 1
ATOM 2531 N N . VAL A 1 327 ? -12.188 3.625 28.142 1.00 98.38 327 VAL A N 1
ATOM 2532 C CA . VAL A 1 327 ? -11.485 3.029 27.001 1.00 98.38 327 VAL A CA 1
ATOM 2533 C C . VAL A 1 327 ? -10.673 1.814 27.453 1.00 98.38 327 VAL A C 1
ATOM 2535 O O . VAL A 1 327 ? -9.889 1.906 28.401 1.00 98.38 327 VAL A O 1
ATOM 2538 N N . LEU A 1 328 ? -10.836 0.698 26.739 1.00 97.88 328 LEU A N 1
ATOM 2539 C CA . LEU A 1 328 ? -10.098 -0.555 26.909 1.00 97.88 328 LEU A CA 1
ATOM 2540 C C . LEU A 1 328 ? -9.284 -0.873 25.642 1.00 97.88 328 LEU A C 1
ATOM 2542 O O . LEU A 1 328 ? -9.812 -1.490 24.715 1.00 97.88 328 LEU A O 1
ATOM 2546 N N . PRO A 1 329 ? -8.008 -0.460 25.578 1.00 96.75 329 PRO A N 1
ATOM 2547 C CA . PRO A 1 329 ? -7.142 -0.742 24.442 1.00 96.75 329 PRO A CA 1
ATOM 2548 C C . PRO A 1 329 ? -6.383 -2.064 24.600 1.00 96.75 329 PRO A C 1
ATOM 2550 O O . PRO A 1 329 ? -5.559 -2.220 25.501 1.00 96.75 329 PRO A O 1
ATOM 2553 N N . ALA A 1 330 ? -6.634 -2.999 23.691 1.00 93.81 330 ALA A N 1
ATOM 2554 C CA . ALA A 1 330 ? -6.015 -4.315 23.607 1.00 93.81 330 ALA A CA 1
ATOM 2555 C C . ALA A 1 330 ? -6.051 -5.102 24.929 1.00 93.81 330 ALA A C 1
ATOM 2557 O O . ALA A 1 330 ? -5.079 -5.759 25.310 1.00 93.81 330 ALA A O 1
ATOM 2558 N N . VAL A 1 331 ? -7.157 -4.999 25.672 1.00 95.38 331 VAL A N 1
ATOM 2559 C CA . VAL A 1 331 ? -7.316 -5.669 26.969 1.00 95.38 331 VAL A CA 1
ATOM 2560 C C . VAL A 1 331 ? -7.842 -7.083 26.743 1.00 95.38 331 VAL A C 1
ATOM 2562 O O . VAL A 1 331 ? -9.047 -7.315 26.765 1.00 95.38 331 VAL A O 1
ATOM 2565 N N . TYR A 1 332 ? -6.941 -8.033 26.487 1.00 94.69 332 TYR A N 1
ATOM 2566 C CA . TYR A 1 332 ? -7.331 -9.400 26.123 1.00 94.69 332 TYR A CA 1
ATOM 2567 C C . TYR A 1 332 ? -7.701 -10.275 27.316 1.00 94.69 332 TYR A C 1
ATOM 2569 O O . TYR A 1 332 ? -8.609 -11.094 27.187 1.00 94.69 332 TYR A O 1
ATOM 2577 N N . VAL A 1 333 ? -6.989 -10.122 28.438 1.00 95.94 333 VAL A N 1
ATOM 2578 C CA . VAL A 1 333 ? -7.156 -10.941 29.644 1.00 95.94 333 VAL A CA 1
ATOM 2579 C C . VAL A 1 333 ? -7.847 -10.104 30.710 1.00 95.94 333 VAL A C 1
ATOM 2581 O O . VAL A 1 333 ? -7.239 -9.261 31.371 1.00 95.94 333 VAL A O 1
ATOM 2584 N N . VAL A 1 334 ? -9.143 -10.325 30.866 1.00 96.56 334 VAL A N 1
ATOM 2585 C CA . VAL A 1 334 ? -10.012 -9.645 31.823 1.00 96.56 334 VAL A CA 1
ATOM 2586 C C . VAL A 1 334 ? -10.472 -10.650 32.885 1.00 96.56 334 VAL A C 1
ATOM 2588 O O . VAL A 1 334 ? -11.177 -11.599 32.537 1.00 96.56 334 VAL A O 1
ATOM 2591 N N . PRO A 1 335 ? -10.080 -10.466 34.160 1.00 95.56 335 PRO A N 1
ATOM 2592 C CA . PRO A 1 335 ? -10.596 -11.255 35.279 1.00 95.56 335 PRO A CA 1
ATOM 2593 C C . PRO A 1 335 ? -12.122 -11.149 35.431 1.00 95.56 335 PRO A C 1
ATOM 2595 O O . PRO A 1 335 ? -12.713 -10.123 35.090 1.00 95.56 335 PRO A O 1
ATOM 2598 N N . ASP A 1 336 ? -12.766 -12.185 35.974 1.00 96.25 336 ASP A N 1
ATOM 2599 C CA . ASP A 1 336 ? -14.231 -12.263 36.114 1.00 96.25 336 ASP A CA 1
ATOM 2600 C C . ASP A 1 336 ? -14.844 -11.086 36.887 1.00 96.25 336 ASP A C 1
ATOM 2602 O O . ASP A 1 336 ? -15.912 -10.584 36.535 1.00 96.25 336 ASP A O 1
ATOM 2606 N N . ASP A 1 337 ? -14.189 -10.640 37.956 1.00 96.62 337 ASP A N 1
ATOM 2607 C CA . ASP A 1 337 ? -14.612 -9.509 38.781 1.00 96.62 337 ASP A CA 1
ATOM 2608 C C . ASP A 1 337 ? -14.511 -8.172 38.031 1.00 96.62 337 ASP A C 1
ATOM 2610 O O . ASP A 1 337 ? -15.436 -7.355 38.101 1.00 96.62 337 ASP A O 1
ATOM 2614 N N . VAL A 1 338 ? -13.457 -7.984 37.233 1.00 97.50 338 VAL A N 1
ATOM 2615 C CA . VAL A 1 338 ? -13.331 -6.836 36.324 1.00 97.50 338 VAL A CA 1
ATOM 2616 C C . VAL A 1 338 ? -14.402 -6.905 35.232 1.00 97.50 338 VAL A C 1
ATOM 2618 O O . VAL A 1 338 ? -15.042 -5.898 34.937 1.00 97.50 338 VAL A O 1
ATOM 2621 N N . GLY A 1 339 ? -14.673 -8.093 34.681 1.00 97.75 339 GLY A N 1
ATOM 2622 C CA . GLY A 1 339 ? -15.752 -8.320 33.718 1.00 97.75 339 GLY A CA 1
ATOM 2623 C C . GLY A 1 339 ? -17.128 -7.942 34.277 1.00 97.75 339 GLY A C 1
ATOM 2624 O O . GLY A 1 339 ? -17.883 -7.221 33.624 1.00 97.75 339 GLY A O 1
ATOM 2625 N N . ARG A 1 340 ? -17.437 -8.352 35.515 1.00 98.25 340 ARG A N 1
ATOM 2626 C CA . ARG A 1 340 ? -18.664 -7.940 36.224 1.00 98.25 340 ARG A CA 1
ATOM 2627 C C . ARG A 1 340 ? -18.710 -6.432 36.476 1.00 98.25 340 ARG A C 1
ATOM 2629 O O . ARG A 1 340 ? -19.774 -5.832 36.352 1.00 98.25 340 ARG A O 1
ATOM 2636 N N . SER A 1 341 ? -17.572 -5.814 36.793 1.00 98.19 341 SER A N 1
ATOM 2637 C CA . SER A 1 341 ? -17.478 -4.363 37.001 1.00 98.19 341 SER A CA 1
ATOM 2638 C C . SER A 1 341 ? -17.733 -3.582 35.711 1.00 98.19 341 SER A C 1
ATOM 2640 O O . SER A 1 341 ? -18.458 -2.590 35.735 1.00 98.19 341 SER A O 1
ATOM 2642 N N . LEU A 1 342 ? -17.199 -4.053 34.579 1.00 98.31 342 LEU A N 1
ATOM 2643 C CA . LEU A 1 342 ? -17.483 -3.501 33.252 1.00 98.31 342 LEU A CA 1
ATOM 2644 C C . LEU A 1 342 ? -18.964 -3.623 32.899 1.00 98.31 342 LEU A C 1
ATOM 2646 O O . LEU A 1 342 ? -19.566 -2.649 32.459 1.00 98.31 342 LEU A O 1
ATOM 2650 N N . GLU A 1 343 ? -19.564 -4.791 33.131 1.00 98.44 343 GLU A N 1
ATOM 2651 C CA . GLU A 1 343 ? -20.995 -4.987 32.904 1.00 98.44 343 GLU A CA 1
ATOM 2652 C C . GLU A 1 343 ? -21.836 -4.024 33.747 1.00 98.44 343 GLU A C 1
ATOM 2654 O O . GLU A 1 343 ? -22.682 -3.321 33.198 1.00 98.44 343 GLU A O 1
ATOM 2659 N N . ALA A 1 344 ? -21.577 -3.935 35.053 1.00 98.19 344 ALA A N 1
ATOM 2660 C CA . ALA A 1 344 ? -22.289 -3.018 35.938 1.00 98.19 344 ALA A CA 1
ATOM 2661 C C . ALA A 1 344 ? -22.112 -1.550 35.517 1.00 98.19 344 ALA A C 1
ATOM 2663 O O . ALA A 1 344 ? -23.068 -0.776 35.561 1.00 98.19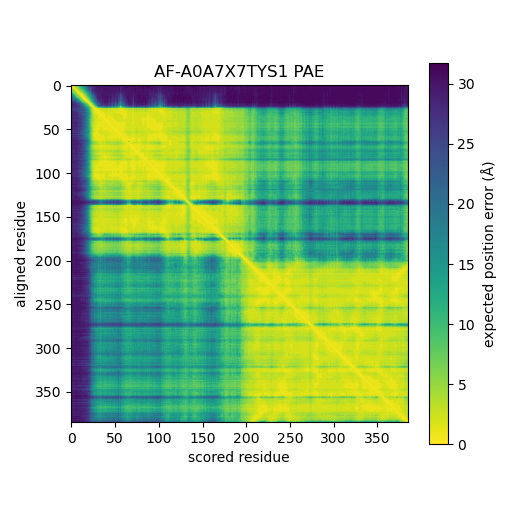 344 ALA A O 1
ATOM 2664 N N . PHE A 1 345 ? -20.906 -1.169 35.083 1.00 98.38 345 PHE A N 1
ATOM 2665 C CA . PHE A 1 345 ? -20.608 0.169 34.577 1.00 98.38 345 PHE A CA 1
ATOM 2666 C C . PHE A 1 345 ? -21.406 0.512 33.317 1.00 98.38 345 PHE A C 1
ATOM 2668 O O . PHE A 1 345 ? -22.002 1.586 33.252 1.00 98.38 345 PHE A O 1
ATOM 2675 N N . VAL A 1 346 ? -21.448 -0.392 32.336 1.00 98.25 346 VAL A N 1
ATOM 2676 C CA . VAL A 1 346 ? -22.206 -0.160 31.103 1.00 98.25 346 VAL A CA 1
ATOM 2677 C C . VAL A 1 346 ? -23.702 -0.139 31.412 1.00 98.25 346 VAL A C 1
ATOM 2679 O O . VAL A 1 346 ? -24.366 0.833 31.075 1.00 98.25 346 VAL A O 1
ATOM 2682 N N . ARG A 1 347 ? -24.237 -1.131 32.136 1.00 98.06 347 ARG A N 1
ATOM 2683 C CA . ARG A 1 347 ? -25.681 -1.216 32.429 1.00 98.06 347 ARG A CA 1
ATOM 2684 C C . ARG A 1 347 ? -26.254 0.058 33.049 1.00 98.06 347 ARG A C 1
ATOM 2686 O O . ARG A 1 347 ? -27.330 0.492 32.653 1.00 98.06 347 ARG A O 1
ATOM 2693 N N . LYS A 1 348 ? -25.510 0.691 33.964 1.00 96.88 348 LYS A N 1
ATOM 2694 C CA . LYS A 1 348 ? -25.926 1.931 34.643 1.00 96.88 348 LYS A CA 1
ATOM 2695 C C . LYS A 1 348 ? -25.759 3.212 33.812 1.00 96.88 348 LYS A C 1
ATOM 2697 O O . LYS A 1 348 ? -25.852 4.291 34.379 1.00 96.88 348 LYS A O 1
ATOM 2702 N N . GLY A 1 349 ? -25.426 3.120 32.522 1.00 96.69 349 GLY A N 1
ATOM 2703 C CA . GLY A 1 349 ? -25.328 4.267 31.611 1.00 96.69 349 GLY A CA 1
ATOM 2704 C C . GLY A 1 349 ? -23.941 4.521 31.022 1.00 96.69 349 GLY A C 1
ATOM 2705 O O . GLY A 1 349 ? -23.836 5.270 30.042 1.00 96.69 349 GLY A O 1
ATOM 2706 N N . GLY A 1 350 ? -22.903 3.86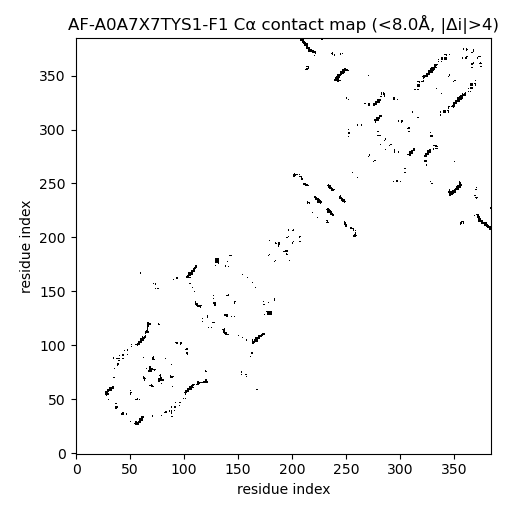9 31.558 1.00 97.75 350 GLY A N 1
ATOM 2707 C CA . GLY A 1 350 ? -21.513 4.051 31.147 1.00 97.75 350 GLY A CA 1
ATOM 2708 C C . GLY A 1 350 ? -21.287 3.781 29.662 1.00 97.75 350 GLY A C 1
ATOM 2709 O O . GLY A 1 350 ? -21.966 2.958 29.035 1.00 97.75 350 GLY A O 1
ATOM 2710 N N . LYS A 1 351 ? -20.323 4.495 29.080 1.00 98.31 351 LYS A N 1
ATOM 2711 C CA . LYS A 1 351 ? -19.942 4.337 27.674 1.00 98.31 351 LYS A CA 1
ATOM 2712 C C . LYS A 1 351 ? -18.578 3.672 27.576 1.00 98.31 351 LYS A C 1
ATOM 2714 O O . LYS A 1 351 ? -17.642 4.089 28.251 1.00 98.31 351 LYS A O 1
ATOM 2719 N N . LEU A 1 352 ? -18.461 2.638 26.752 1.00 98.25 352 LEU A N 1
ATOM 2720 C CA . LEU A 1 352 ? -17.253 1.824 26.653 1.00 98.25 352 LEU A CA 1
ATOM 2721 C C . LEU A 1 352 ? -16.730 1.812 25.215 1.00 98.25 352 LEU A C 1
ATOM 2723 O O . LEU A 1 352 ? -17.449 1.434 24.297 1.00 98.25 352 LEU A O 1
ATOM 2727 N N . LEU A 1 353 ? -15.471 2.195 25.019 1.00 98.38 353 LEU A N 1
ATOM 2728 C CA . LEU A 1 353 ? -14.747 2.001 23.764 1.00 98.38 353 LEU A CA 1
ATOM 2729 C C . LEU A 1 353 ? -13.752 0.854 23.943 1.00 98.38 353 LEU A C 1
ATOM 2731 O O . LEU A 1 353 ? -12.815 0.964 24.732 1.00 98.38 353 LEU A O 1
ATOM 2735 N N . ILE A 1 354 ? -13.941 -0.231 23.202 1.00 98.31 354 ILE A N 1
ATOM 2736 C CA . ILE A 1 354 ? -13.027 -1.371 23.159 1.00 98.31 354 ILE A CA 1
ATOM 2737 C C . ILE A 1 354 ? -12.242 -1.303 21.850 1.00 98.31 354 ILE A C 1
ATOM 2739 O O . ILE A 1 354 ? -12.833 -1.144 20.783 1.00 98.31 354 ILE A O 1
ATOM 2743 N N . ILE A 1 355 ? -10.920 -1.429 21.933 1.00 97.25 355 ILE A N 1
ATOM 2744 C CA . ILE A 1 355 ? -10.030 -1.521 20.771 1.00 97.25 355 ILE A CA 1
ATOM 2745 C C . ILE A 1 355 ? -9.308 -2.867 20.872 1.00 97.25 355 ILE A C 1
ATOM 2747 O O . ILE A 1 355 ? -8.598 -3.075 21.843 1.00 97.25 355 ILE A O 1
ATOM 2751 N N . ASP A 1 356 ? -9.514 -3.777 19.921 1.00 94.88 356 ASP A N 1
ATOM 2752 C CA . ASP A 1 356 ? -8.970 -5.148 19.869 1.00 94.88 356 ASP A CA 1
ATOM 2753 C C . ASP A 1 356 ? -9.173 -5.999 21.145 1.00 94.88 356 ASP A C 1
ATOM 2755 O O . ASP A 1 356 ? -8.298 -6.092 22.002 1.00 94.88 356 ASP A O 1
ATOM 2759 N N . GLY A 1 357 ? -10.307 -6.684 21.300 1.00 84.88 357 GLY A N 1
ATOM 2760 C CA . GLY A 1 357 ? -10.503 -7.648 22.396 1.00 84.88 357 GLY A CA 1
ATOM 2761 C C . GLY A 1 357 ? -11.923 -7.661 22.962 1.00 84.88 357 GLY A C 1
ATOM 2762 O O . GLY A 1 357 ? -12.816 -7.091 22.339 1.00 84.88 357 GLY A O 1
ATOM 2763 N N . PRO A 1 358 ? -12.174 -8.295 24.131 1.00 93.06 358 PRO A N 1
ATOM 2764 C CA . PRO A 1 358 ? -11.257 -9.000 25.036 1.00 93.06 358 PRO A CA 1
ATOM 2765 C C . PRO A 1 358 ? -11.112 -10.492 24.677 1.00 93.06 358 PRO A C 1
ATOM 2767 O O . PRO A 1 358 ? -11.689 -11.381 25.305 1.00 93.06 358 PRO A O 1
ATOM 2770 N N . ALA A 1 359 ? -10.326 -10.781 23.640 1.00 92.06 359 ALA A N 1
ATOM 2771 C CA . ALA A 1 359 ? -10.331 -12.074 22.961 1.00 92.06 359 ALA A CA 1
ATOM 2772 C C . ALA A 1 359 ? -10.018 -13.289 23.867 1.00 92.06 359 ALA A C 1
ATOM 2774 O O . ALA A 1 359 ? -10.628 -14.349 23.734 1.00 92.06 359 ALA A O 1
ATOM 2775 N N . LYS A 1 360 ? -9.102 -13.162 24.832 1.00 94.00 360 LYS A N 1
ATOM 2776 C CA . LYS A 1 360 ? -8.732 -14.281 25.722 1.00 94.00 360 LYS A CA 1
ATOM 2777 C C . LYS A 1 360 ? -9.743 -14.525 26.846 1.00 94.00 360 LYS A C 1
ATOM 2779 O O . LYS A 1 360 ? -9.661 -15.555 27.506 1.00 94.00 360 LYS A O 1
ATOM 2784 N N . SER A 1 361 ? -10.712 -13.629 27.025 1.00 96.50 361 SER A N 1
ATOM 2785 C CA . SER A 1 361 ? -11.691 -13.677 28.113 1.00 96.50 361 SER A CA 1
ATOM 2786 C C . SER A 1 361 ? -13.133 -13.817 27.629 1.00 96.50 361 SER A C 1
ATOM 2788 O O . SER A 1 361 ? -14.064 -13.604 28.397 1.00 96.50 361 SER A O 1
ATOM 2790 N N . MET A 1 362 ? -13.361 -14.242 26.384 1.00 96.88 362 MET A N 1
ATOM 2791 C CA . MET A 1 362 ? -14.724 -14.470 25.880 1.00 96.88 362 MET A CA 1
ATOM 2792 C C . MET A 1 362 ? -15.444 -15.672 26.513 1.00 96.88 362 MET A C 1
ATOM 2794 O O . MET A 1 362 ? -16.622 -15.876 26.237 1.00 96.88 362 MET A O 1
ATOM 2798 N N . SER A 1 363 ? -14.792 -16.444 27.389 1.00 95.38 363 SER A N 1
ATOM 2799 C CA . SER A 1 363 ? -15.460 -17.394 28.295 1.00 95.38 363 SER A CA 1
ATOM 2800 C C . SER A 1 363 ? -16.183 -16.704 29.461 1.00 95.38 363 SER A C 1
ATOM 2802 O O . SER A 1 363 ? -17.070 -17.299 30.071 1.00 95.38 363 SER A O 1
ATOM 2804 N N . VAL A 1 364 ? -15.844 -15.447 29.764 1.00 96.19 364 VAL A N 1
ATOM 2805 C CA . VAL A 1 364 ? -16.471 -14.656 30.826 1.00 96.19 364 VAL A CA 1
ATOM 2806 C C . VAL A 1 364 ? -17.837 -14.165 30.348 1.00 96.19 364 VAL A C 1
ATOM 2808 O O . VAL A 1 364 ? -17.939 -13.299 29.476 1.00 96.19 364 VA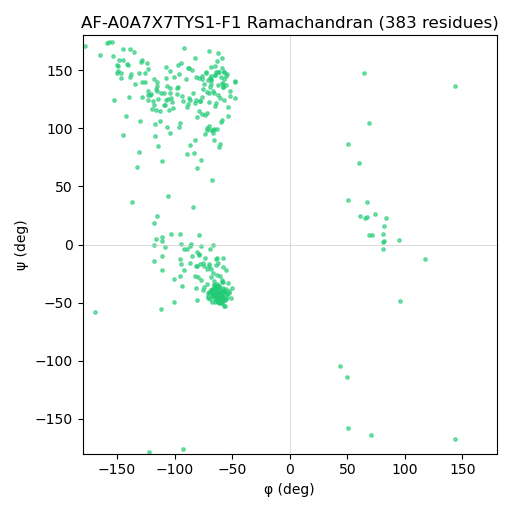L A O 1
ATOM 2811 N N . ALA A 1 365 ? -18.911 -14.673 30.955 1.00 97.56 365 ALA A N 1
ATOM 2812 C CA . ALA A 1 365 ? -20.285 -14.376 30.532 1.00 97.56 365 ALA A CA 1
ATOM 2813 C C . ALA A 1 365 ? -20.629 -12.871 30.560 1.00 97.56 365 ALA A C 1
ATOM 2815 O O . ALA A 1 365 ? -21.405 -12.392 29.733 1.00 97.56 365 ALA A O 1
ATOM 2816 N N . ALA A 1 366 ? -20.036 -12.114 31.490 1.00 98.19 366 ALA A N 1
ATOM 2817 C CA . ALA A 1 366 ? -20.198 -10.662 31.552 1.00 98.19 366 ALA A CA 1
ATOM 2818 C C . ALA A 1 366 ? -19.654 -9.969 30.292 1.00 98.19 366 ALA A C 1
ATOM 2820 O O . ALA A 1 366 ? -20.303 -9.079 29.750 1.00 98.19 366 ALA A O 1
ATOM 2821 N N . LEU A 1 367 ? -18.512 -10.421 29.763 1.00 98.25 367 LEU A N 1
ATOM 2822 C CA . LEU A 1 367 ? -17.913 -9.840 28.559 1.00 98.25 367 LEU A CA 1
ATOM 2823 C C . LEU A 1 367 ? -18.693 -10.191 27.298 1.00 98.25 367 LEU A C 1
ATOM 2825 O O . LEU A 1 367 ? -18.813 -9.342 26.420 1.00 98.25 367 LEU A O 1
ATOM 2829 N N . GLN A 1 368 ? -19.291 -11.381 27.225 1.00 98.50 368 GLN A N 1
ATOM 2830 C CA . GLN A 1 368 ? -20.208 -11.713 26.130 1.00 98.50 368 GLN A CA 1
ATOM 2831 C C . GLN A 1 368 ? -21.406 -10.753 26.089 1.00 98.50 368 GLN A C 1
ATOM 2833 O O . GLN A 1 368 ? -21.762 -10.260 25.022 1.00 98.50 368 GLN A O 1
ATOM 2838 N N . ARG A 1 369 ? -21.988 -10.414 27.250 1.00 98.56 369 ARG A N 1
ATOM 2839 C CA . ARG A 1 369 ? -23.095 -9.442 27.342 1.00 98.56 369 ARG A CA 1
ATOM 2840 C C . ARG A 1 369 ? -22.658 -8.008 27.054 1.00 98.56 369 ARG A C 1
ATOM 2842 O O . ARG A 1 369 ? -23.384 -7.285 26.382 1.00 98.56 369 ARG A O 1
ATOM 2849 N N . VAL A 1 370 ? -21.487 -7.601 27.548 1.00 98.44 370 VAL A N 1
ATOM 2850 C CA . VAL A 1 370 ? -20.922 -6.259 27.318 1.00 98.44 370 VAL A CA 1
ATOM 2851 C C . VAL A 1 370 ? -20.593 -6.054 25.845 1.00 98.44 370 VAL A C 1
ATOM 2853 O O . VAL A 1 370 ? -20.994 -5.055 25.257 1.00 98.44 370 VAL A O 1
ATOM 2856 N N . THR A 1 371 ? -19.891 -6.999 25.229 1.00 98.38 371 THR A N 1
ATOM 2857 C CA . THR A 1 371 ? -19.471 -6.884 23.826 1.00 98.38 371 THR A CA 1
ATOM 2858 C C . THR A 1 371 ? -20.610 -7.165 22.856 1.00 98.38 371 THR A C 1
ATOM 2860 O O . THR A 1 371 ? -20.624 -6.596 21.771 1.00 98.38 371 THR A O 1
ATOM 2863 N N . GLY A 1 372 ? -21.564 -8.019 23.237 1.00 98.44 372 GLY A N 1
ATOM 2864 C CA . GLY A 1 372 ? -22.601 -8.526 22.346 1.00 98.44 372 GLY A CA 1
ATOM 2865 C C . GLY A 1 372 ? -22.081 -9.565 21.350 1.00 98.44 372 GLY A C 1
ATOM 2866 O O . GLY A 1 372 ? -22.650 -9.690 20.269 1.00 98.44 372 GLY A O 1
ATOM 2867 N N . PHE A 1 373 ? -21.007 -10.287 21.691 1.00 98.56 373 PHE A N 1
ATOM 2868 C CA . PHE A 1 373 ? -20.411 -11.363 20.891 1.00 98.56 373 PHE A CA 1
ATOM 2869 C C . PHE A 1 373 ? -20.285 -12.652 21.706 1.00 98.56 373 PHE A C 1
ATOM 2871 O O . PHE A 1 373 ? -20.039 -12.619 22.911 1.00 98.56 373 PHE A O 1
ATOM 2878 N N . ALA A 1 374 ? -20.413 -13.805 21.046 1.00 97.50 374 ALA A N 1
ATOM 2879 C CA . ALA A 1 374 ? -20.344 -15.105 21.717 1.00 97.50 374 ALA A CA 1
ATOM 2880 C C . ALA A 1 374 ? -18.937 -15.723 21.753 1.00 97.50 374 ALA A C 1
ATOM 2882 O O . ALA A 1 374 ? -18.684 -16.613 22.563 1.00 97.50 374 ALA A O 1
ATOM 2883 N N . SER A 1 375 ? -18.029 -15.330 20.853 1.00 96.56 375 SER A N 1
ATOM 2884 C CA . SER A 1 375 ? -16.751 -16.037 20.687 1.00 96.56 375 SER A CA 1
ATOM 2885 C C . SER A 1 375 ? -15.662 -15.192 20.033 1.00 96.56 375 SER A C 1
ATOM 2887 O O . SER A 1 375 ? -15.914 -14.088 19.555 1.00 96.56 375 SER A O 1
ATOM 2889 N N . THR A 1 376 ? -14.451 -15.739 19.983 1.00 96.44 376 THR A N 1
ATOM 2890 C CA . THR A 1 376 ? -13.330 -15.207 19.208 1.00 96.44 376 THR A CA 1
ATOM 2891 C C . THR A 1 376 ? -13.178 -15.878 17.854 1.00 96.44 376 THR A C 1
ATOM 2893 O O . THR A 1 376 ? -13.469 -17.061 17.679 1.00 96.44 376 THR A O 1
ATOM 2896 N N . GLY A 1 377 ? -12.723 -15.090 16.888 1.00 94.50 377 GLY A N 1
ATOM 2897 C CA . GLY A 1 377 ? -12.336 -15.526 15.559 1.00 94.50 377 GLY A CA 1
ATOM 2898 C C . GLY A 1 377 ? -10.851 -15.853 15.467 1.00 94.50 377 GLY A C 1
ATOM 2899 O O . GLY A 1 377 ? -10.098 -15.821 16.444 1.00 94.50 377 GLY A O 1
ATOM 2900 N N . ARG A 1 378 ? -10.423 -16.176 14.247 1.00 94.00 378 ARG A N 1
ATOM 2901 C CA . ARG A 1 378 ? -9.016 -16.416 13.932 1.00 94.00 378 ARG A CA 1
ATOM 2902 C C . ARG A 1 378 ? -8.247 -15.094 13.969 1.00 94.00 378 ARG A C 1
ATOM 2904 O O . ARG A 1 378 ? -8.748 -14.083 13.496 1.00 94.00 378 ARG A O 1
ATOM 2911 N N . TYR A 1 379 ? -7.018 -15.131 14.479 1.00 95.06 379 TYR A N 1
ATOM 2912 C CA . TYR A 1 379 ? -6.091 -14.002 14.396 1.00 95.06 379 TYR A CA 1
ATOM 2913 C C . TYR A 1 379 ? -5.888 -13.546 12.942 1.00 95.06 379 TYR A C 1
ATOM 2915 O O . TYR A 1 379 ? -5.702 -14.382 12.051 1.00 95.06 379 TYR A O 1
ATOM 2923 N N . ILE A 1 380 ? -5.887 -12.230 12.725 1.00 93.88 380 ILE A N 1
ATOM 2924 C CA . ILE A 1 380 ? -5.722 -11.594 11.414 1.00 93.88 380 ILE A CA 1
ATOM 2925 C C . ILE A 1 380 ? -4.435 -10.766 11.418 1.00 93.88 380 ILE A C 1
ATOM 2927 O O . ILE A 1 380 ? -4.190 -10.002 12.351 1.00 93.88 380 ILE A O 1
ATOM 2931 N N . ARG A 1 381 ? -3.628 -10.907 10.358 1.00 94.62 381 ARG A N 1
ATOM 2932 C CA . ARG A 1 381 ? -2.502 -10.021 10.033 1.00 94.62 381 ARG A CA 1
ATOM 2933 C C . ARG A 1 381 ? -2.370 -9.879 8.517 1.00 94.62 381 ARG A C 1
ATOM 2935 O O . ARG A 1 381 ? -1.769 -10.741 7.879 1.00 94.62 381 ARG A O 1
ATOM 2942 N N . ARG A 1 382 ? -2.969 -8.834 7.948 1.00 90.75 382 ARG A N 1
ATOM 2943 C CA . ARG A 1 382 ? -2.979 -8.553 6.502 1.00 90.75 382 ARG A CA 1
ATOM 2944 C C . ARG A 1 382 ? -3.412 -7.113 6.234 1.00 90.75 382 ARG A C 1
ATOM 2946 O O . ARG A 1 382 ? -4.047 -6.505 7.087 1.00 90.75 382 ARG A O 1
ATOM 2953 N N . VAL A 1 383 ? -3.144 -6.620 5.029 1.00 85.44 383 VAL A N 1
ATOM 2954 C CA . VAL A 1 383 ? -3.881 -5.470 4.489 1.00 85.44 383 VAL A CA 1
ATOM 2955 C C . VAL A 1 383 ? -5.326 -5.909 4.252 1.00 85.44 383 VAL A C 1
ATOM 2957 O O . VAL A 1 383 ? -5.551 -6.971 3.668 1.00 85.44 383 VAL A O 1
ATOM 2960 N N . ASP A 1 384 ? -6.283 -5.106 4.699 1.00 84.75 384 ASP A N 1
ATOM 2961 C CA . ASP A 1 384 ? -7.719 -5.325 4.500 1.00 84.75 384 ASP A CA 1
ATOM 2962 C C . ASP A 1 384 ? -8.411 -4.021 4.083 1.00 84.75 384 ASP A C 1
ATOM 2964 O O . ASP A 1 384 ? -7.796 -2.959 4.196 1.00 84.75 384 ASP A O 1
ATOM 2968 N N . VAL A 1 385 ? -9.648 -4.107 3.583 1.00 77.38 385 VAL A N 1
ATOM 2969 C CA . VAL A 1 385 ? -10.455 -2.993 3.034 1.00 77.38 385 VAL A CA 1
ATOM 2970 C C . VAL A 1 385 ? -11.805 -2.888 3.724 1.00 77.38 385 VAL A C 1
ATOM 2972 O O . VAL A 1 385 ? -12.389 -3.963 3.986 1.00 77.38 385 VAL A O 1
#

Mean predicted aligned error: 10.55 Å